Protein AF-0000000086674142 (afdb_homodimer)

Structure (mmCIF, N/CA/C/O backbone):
data_AF-0000000086674142-model_v1
#
loop_
_entity.id
_entity.type
_entity.pdbx_description
1 polymer 'Tat pathway signal sequence domain protein'
#
loop_
_atom_site.group_PDB
_atom_site.id
_atom_site.type_symbol
_atom_site.label_atom_id
_atom_site.label_alt_id
_atom_site.label_comp_id
_atom_site.label_asym_id
_atom_site.label_entity_id
_atom_site.label_seq_id
_atom_site.pdbx_PDB_ins_code
_atom_site.Cartn_x
_atom_site.Cartn_y
_atom_site.Cartn_z
_atom_site.occupancy
_atom_site.B_iso_or_equiv
_atom_site.auth_seq_id
_atom_site.auth_comp_id
_atom_site.auth_asym_id
_atom_site.auth_atom_id
_atom_site.pdbx_PDB_model_num
ATOM 1 N N . MET A 1 1 ? -37.719 -30.734 -95.562 1 28.27 1 MET A N 1
ATOM 2 C CA . MET A 1 1 ? -37.625 -31.75 -94.5 1 28.27 1 MET A CA 1
ATOM 3 C C . MET A 1 1 ? -36.469 -31.422 -93.562 1 28.27 1 MET A C 1
ATOM 5 O O . MET A 1 1 ? -35.312 -31.703 -93.875 1 28.27 1 MET A O 1
ATOM 9 N N . HIS A 1 2 ? -36.469 -30.188 -92.938 1 32.62 2 HIS A N 1
ATOM 10 C CA . HIS A 1 2 ? -35.469 -29.469 -92.125 1 32.62 2 HIS A CA 1
ATOM 11 C C . HIS A 1 2 ? -35.188 -30.188 -90.812 1 32.62 2 HIS A C 1
ATOM 13 O O . HIS A 1 2 ? -36.125 -30.469 -90.062 1 32.62 2 HIS A O 1
ATOM 19 N N . ILE A 1 3 ? -34.188 -31 -90.75 1 27.5 3 ILE A N 1
ATOM 20 C CA . ILE A 1 3 ? -33.688 -31.891 -89.75 1 27.5 3 ILE A CA 1
ATOM 21 C C . ILE A 1 3 ? -33.281 -31.078 -88.5 1 27.5 3 ILE A C 1
ATOM 23 O O . ILE A 1 3 ? -32.375 -30.203 -88.562 1 27.5 3 ILE A O 1
ATOM 27 N N . ALA A 1 4 ? -34.188 -30.797 -87.5 1 34.62 4 ALA A N 1
ATOM 28 C CA . ALA A 1 4 ? -34.094 -30.078 -86.25 1 34.62 4 ALA A CA 1
ATOM 29 C C . ALA A 1 4 ? -33.062 -30.75 -85.312 1 34.62 4 ALA A C 1
ATOM 31 O O . ALA A 1 4 ? -33.188 -31.938 -85 1 34.62 4 ALA A O 1
ATOM 32 N N . ILE A 1 5 ? -31.734 -30.375 -85.438 1 31.53 5 ILE A N 1
ATOM 33 C CA . ILE A 1 5 ? -30.641 -30.984 -84.688 1 31.53 5 ILE A CA 1
ATOM 34 C C . ILE A 1 5 ? -30.859 -30.766 -83.188 1 31.53 5 ILE A C 1
ATOM 36 O O . ILE A 1 5 ? -31.031 -29.625 -82.75 1 31.53 5 ILE A O 1
ATOM 40 N N . PRO A 1 6 ? -31.328 -31.719 -82.375 1 32 6 PRO A N 1
ATOM 41 C CA . PRO A 1 6 ? -31.625 -31.609 -80.938 1 32 6 PRO A CA 1
ATOM 42 C C . PRO A 1 6 ? -30.375 -31.344 -80.125 1 32 6 PRO A C 1
ATOM 44 O O . PRO A 1 6 ? -29.312 -31.891 -80.375 1 32 6 PRO A O 1
ATOM 47 N N . SER A 1 7 ? -30.125 -30.062 -79.75 1 30.48 7 SER A N 1
ATOM 48 C CA . SER A 1 7 ? -29 -29.625 -78.938 1 30.48 7 SER A CA 1
ATOM 49 C C . SER A 1 7 ? -28.953 -30.359 -77.625 1 30.48 7 SER A C 1
ATOM 51 O O . SER A 1 7 ? -29.953 -30.422 -76.938 1 30.48 7 SER A O 1
ATOM 53 N N . ARG A 1 8 ? -28.047 -31.391 -77.5 1 31.56 8 ARG A N 1
ATOM 54 C CA . ARG A 1 8 ? -27.734 -32.219 -76.375 1 31.56 8 ARG A CA 1
ATOM 55 C C . ARG A 1 8 ? -27.281 -31.375 -75.188 1 31.56 8 ARG A C 1
ATOM 57 O O . ARG A 1 8 ? -26.344 -30.578 -75.312 1 31.56 8 ARG A O 1
ATOM 64 N N . ARG A 1 9 ? -28.234 -31.016 -74.188 1 29.86 9 ARG A N 1
ATOM 65 C CA . ARG A 1 9 ? -28 -30.328 -72.938 1 29.86 9 ARG A CA 1
ATOM 66 C C . ARG A 1 9 ? -27.016 -31.078 -72.062 1 29.86 9 ARG A C 1
ATOM 68 O O . ARG A 1 9 ? -27.203 -32.25 -71.75 1 29.86 9 ARG A O 1
ATOM 75 N N . LEU A 1 10 ? -25.703 -30.812 -72.188 1 27.06 10 LEU A N 1
ATOM 76 C CA . LEU A 1 10 ? -24.641 -31.344 -71.312 1 27.06 10 LEU A CA 1
ATOM 77 C C . LEU A 1 10 ? -24.953 -31.094 -69.875 1 27.06 10 LEU A C 1
ATOM 79 O O . LEU A 1 10 ? -25.188 -29.953 -69.438 1 27.06 10 LEU A O 1
ATOM 83 N N . GLY A 1 11 ? -25.672 -32.031 -69.125 1 27.2 11 GLY A N 1
ATOM 84 C CA . GLY A 1 11 ? -25.984 -32.031 -67.75 1 27.2 11 GLY A CA 1
ATOM 85 C C . GLY A 1 11 ? -24.75 -31.969 -66.875 1 27.2 11 GLY A C 1
ATOM 86 O O . GLY A 1 11 ? -23.922 -32.875 -66.875 1 27.2 11 GLY A O 1
ATOM 87 N N . GLY A 1 12 ? -24.047 -30.766 -66.75 1 26.64 12 GLY A N 1
ATOM 88 C CA . GLY A 1 12 ? -22.891 -30.594 -65.875 1 26.64 12 GLY A CA 1
ATOM 89 C C . GLY A 1 12 ? -23.203 -30.969 -64.438 1 26.64 12 GLY A C 1
ATOM 90 O O . GLY A 1 12 ? -24.219 -30.562 -63.875 1 26.64 12 GLY A O 1
ATOM 91 N N . THR A 1 13 ? -22.906 -32.219 -64.062 1 24.62 13 THR A N 1
ATOM 92 C CA . THR A 1 13 ? -23.016 -32.688 -62.656 1 24.62 13 THR A CA 1
ATOM 93 C C . THR A 1 13 ? -22.203 -31.766 -61.719 1 24.62 13 THR A C 1
ATOM 95 O O . THR A 1 13 ? -21 -31.578 -61.938 1 24.62 13 THR A O 1
ATOM 98 N N . ALA A 1 14 ? -22.859 -30.703 -61.062 1 31.84 14 ALA A N 1
ATOM 99 C CA . ALA A 1 14 ? -22.297 -29.922 -59.938 1 31.84 14 ALA A CA 1
ATOM 100 C C . ALA A 1 14 ? -21.688 -30.828 -58.875 1 31.84 14 ALA A C 1
ATOM 102 O O . ALA A 1 14 ? -22.375 -31.688 -58.344 1 31.84 14 ALA A O 1
ATOM 103 N N . VAL A 1 15 ? -20.391 -31.172 -59.094 1 29.25 15 VAL A N 1
ATOM 104 C CA . VAL A 1 15 ? -19.656 -31.812 -58 1 29.25 15 VAL A CA 1
ATOM 105 C C . VAL A 1 15 ? -19.875 -31.031 -56.719 1 29.25 15 VAL A C 1
ATOM 107 O O . VAL A 1 15 ? -19.594 -29.844 -56.656 1 29.25 15 VAL A O 1
ATOM 110 N N . ALA A 1 16 ? -20.859 -31.453 -55.844 1 30.77 16 ALA A N 1
ATOM 111 C CA . ALA A 1 16 ? -21.031 -30.969 -54.469 1 30.77 16 ALA A CA 1
ATOM 112 C C . ALA A 1 16 ? -19.703 -31.016 -53.719 1 30.77 16 ALA A C 1
ATOM 114 O O . ALA A 1 16 ? -19.094 -32.062 -53.562 1 30.77 16 ALA A O 1
ATOM 115 N N . ALA A 1 17 ? -18.891 -29.938 -53.812 1 32.12 17 ALA A N 1
ATOM 116 C CA . ALA A 1 17 ? -17.797 -29.688 -52.875 1 32.12 17 ALA A CA 1
ATOM 117 C C . ALA A 1 17 ? -18.25 -29.938 -51.438 1 32.12 17 ALA A C 1
ATOM 119 O O . ALA A 1 17 ? -19.078 -29.203 -50.906 1 32.12 17 ALA A O 1
ATOM 120 N N . GLY A 1 18 ? -18.453 -31.25 -51.188 1 26 18 GLY A N 1
ATOM 121 C CA . GLY A 1 18 ? -18.594 -31.531 -49.75 1 26 18 GLY A CA 1
ATOM 122 C C . GLY A 1 18 ? -17.562 -30.812 -48.906 1 26 18 GLY A C 1
ATOM 123 O O . GLY A 1 18 ? -16.359 -31.016 -49.094 1 26 18 GLY A O 1
ATOM 124 N N . ALA A 1 19 ? -17.875 -29.531 -48.562 1 32.5 19 ALA A N 1
ATOM 125 C CA . ALA A 1 19 ? -17.078 -28.859 -47.531 1 32.5 19 ALA A CA 1
ATOM 126 C C . ALA A 1 19 ? -16.812 -29.781 -46.344 1 32.5 19 ALA A C 1
ATOM 128 O O . ALA A 1 19 ? -17.734 -30.25 -45.688 1 32.5 19 ALA A O 1
ATOM 129 N N . LEU A 1 20 ? -15.75 -30.5 -46.438 1 26.5 20 LEU A N 1
ATOM 130 C CA . LEU A 1 20 ? -15.203 -31.031 -45.188 1 26.5 20 LEU A CA 1
ATOM 131 C C . LEU A 1 20 ? -15.172 -29.953 -44.094 1 26.5 20 LEU A C 1
ATOM 133 O O . LEU A 1 20 ? -14.438 -28.969 -44.219 1 26.5 20 LEU A O 1
ATOM 137 N N . ALA A 1 21 ? -16.266 -29.734 -43.406 1 32.66 21 ALA A N 1
ATOM 138 C CA . ALA A 1 21 ? -16.188 -29.047 -42.125 1 32.66 21 ALA A CA 1
ATOM 139 C C . ALA A 1 21 ? -15.031 -29.578 -41.281 1 32.66 21 ALA A C 1
ATOM 141 O O . ALA A 1 21 ? -15.078 -30.703 -40.781 1 32.66 21 ALA A O 1
ATOM 142 N N . ALA A 1 22 ? -13.82 -29.094 -41.656 1 32.97 22 ALA A N 1
ATOM 143 C CA . ALA A 1 22 ? -12.82 -29.266 -40.625 1 32.97 22 ALA A CA 1
ATOM 144 C C . ALA A 1 22 ? -13.414 -28.984 -39.219 1 32.97 22 ALA A C 1
ATOM 146 O O . ALA A 1 22 ? -13.828 -27.859 -38.938 1 32.97 22 ALA A O 1
ATOM 147 N N . THR A 1 23 ? -14.023 -29.984 -38.719 1 31.58 23 THR A N 1
ATOM 148 C CA . THR A 1 23 ? -14.242 -29.828 -37.281 1 31.58 23 THR A CA 1
ATOM 149 C C . THR A 1 23 ? -12.969 -29.344 -36.594 1 31.58 23 THR A C 1
ATOM 151 O O . THR A 1 23 ? -11.961 -30.047 -36.562 1 31.58 23 THR A O 1
ATOM 154 N N . LEU A 1 24 ? -12.688 -28.062 -36.594 1 31.5 24 LEU A N 1
ATOM 155 C CA . LEU A 1 24 ? -11.773 -27.531 -35.594 1 31.5 24 LEU A CA 1
ATOM 156 C C . LEU A 1 24 ? -11.977 -28.234 -34.25 1 31.5 24 LEU A C 1
ATOM 158 O O . LEU A 1 24 ? -13.008 -28.047 -33.594 1 31.5 24 LEU A O 1
ATOM 162 N N . VAL A 1 25 ? -11.492 -29.438 -34.188 1 31.81 25 VAL A N 1
ATOM 163 C CA . VAL A 1 25 ? -11.336 -30.031 -32.844 1 31.81 25 VAL A CA 1
ATOM 164 C C . VAL A 1 25 ? -10.648 -29.031 -31.922 1 31.81 25 VAL A C 1
ATOM 166 O O . VAL A 1 25 ? -9.438 -28.812 -32 1 31.81 25 VAL A O 1
ATOM 169 N N . GLY A 1 26 ? -11.367 -27.984 -31.516 1 33.28 26 GLY A N 1
ATOM 170 C CA . GLY A 1 26 ? -10.898 -27.188 -30.391 1 33.28 26 GLY A CA 1
ATOM 171 C C . GLY A 1 26 ? -10.406 -28.031 -29.234 1 33.28 26 GLY A C 1
ATOM 172 O O . GLY A 1 26 ? -11.141 -28.875 -28.703 1 33.28 26 GLY A O 1
ATOM 173 N N . VAL A 1 27 ? -9.156 -28.359 -29.188 1 33.91 27 VAL A N 1
ATOM 174 C CA . VAL A 1 27 ? -8.586 -28.812 -27.938 1 33.91 27 VAL A CA 1
ATOM 175 C C . VAL A 1 27 ? -9.234 -28.062 -26.766 1 33.91 27 VAL A C 1
ATOM 177 O O . VAL A 1 27 ? -9.039 -26.859 -26.625 1 33.91 27 VAL A O 1
ATOM 180 N N . LEU A 1 28 ? -10.344 -28.531 -26.359 1 33.34 28 LEU A N 1
ATOM 181 C CA . LEU A 1 28 ? -10.828 -27.984 -25.094 1 33.34 28 LEU A CA 1
ATOM 182 C C . LEU A 1 28 ? -9.75 -28.062 -24.016 1 33.34 28 LEU A C 1
ATOM 184 O O . LEU A 1 28 ? -9.438 -29.156 -23.531 1 33.34 28 LEU A O 1
ATOM 188 N N . LEU A 1 29 ? -8.766 -27.203 -23.938 1 39.38 29 LEU A N 1
ATOM 189 C CA . LEU A 1 29 ? -8 -26.984 -22.719 1 39.38 29 LEU A CA 1
ATOM 190 C C . LEU A 1 29 ? -8.867 -27.234 -21.484 1 39.38 29 LEU A C 1
ATOM 192 O O . LEU A 1 29 ? -10.078 -27 -21.516 1 39.38 29 LEU A O 1
ATOM 196 N N . PRO A 1 30 ? -8.531 -28.156 -20.625 1 40.19 30 PRO A N 1
ATOM 197 C CA . PRO A 1 30 ? -9.344 -28.203 -19.406 1 40.19 30 PRO A CA 1
ATOM 198 C C . PRO A 1 30 ? -9.938 -26.844 -19.031 1 40.19 30 PRO A C 1
ATOM 200 O O . PRO A 1 30 ? -9.328 -25.812 -19.297 1 40.19 30 PRO A O 1
ATOM 203 N N . ALA A 1 31 ? -11.234 -26.781 -18.891 1 39.5 31 ALA A N 1
ATOM 204 C CA . ALA A 1 31 ? -11.945 -25.594 -18.469 1 39.5 31 ALA A CA 1
ATOM 205 C C . ALA A 1 31 ? -11.203 -24.875 -17.344 1 39.5 31 ALA A C 1
ATOM 207 O O . ALA A 1 31 ? -10.75 -25.516 -16.391 1 39.5 31 ALA A O 1
ATOM 208 N N . PRO A 1 32 ? -10.562 -23.766 -17.531 1 45.44 32 PRO A N 1
ATOM 209 C CA . PRO A 1 32 ? -9.984 -23.031 -16.406 1 45.44 32 PRO A CA 1
ATOM 210 C C . PRO A 1 32 ? -10.766 -23.203 -15.117 1 45.44 32 PRO A C 1
ATOM 212 O O . PRO A 1 32 ? -11.992 -23.391 -15.148 1 45.44 32 PRO A O 1
ATOM 215 N N . ALA A 1 33 ? -10.18 -23.875 -14.125 1 50.34 33 ALA A N 1
ATOM 216 C CA . ALA A 1 33 ? -10.844 -23.984 -12.828 1 50.34 33 ALA A CA 1
ATOM 217 C C . ALA A 1 33 ? -11.859 -22.859 -12.633 1 50.34 33 ALA A C 1
ATOM 219 O O . ALA A 1 33 ? -11.547 -21.688 -12.898 1 50.34 33 ALA A O 1
ATOM 220 N N . GLN A 1 34 ? -13.125 -23.188 -12.672 1 58.09 34 GLN A N 1
ATOM 221 C CA . GLN A 1 34 ? -14.242 -22.266 -12.477 1 58.09 34 GLN A CA 1
ATOM 222 C C . GLN A 1 34 ? -14 -21.359 -11.258 1 58.09 34 GLN A C 1
ATOM 224 O O . GLN A 1 34 ? -13.625 -21.859 -10.188 1 58.09 34 GLN A O 1
ATOM 229 N N . ALA A 1 35 ? -13.883 -20.078 -11.445 1 73.12 35 ALA A N 1
ATOM 230 C CA . ALA A 1 35 ? -13.852 -19.078 -10.383 1 73.12 35 ALA A CA 1
ATOM 231 C C . ALA A 1 35 ? -14.82 -19.453 -9.258 1 73.12 35 ALA A C 1
ATOM 233 O O . ALA A 1 35 ? -15.922 -19.938 -9.516 1 73.12 35 ALA A O 1
ATOM 234 N N . ALA A 1 36 ? -14.305 -19.688 -8.086 1 81.12 36 ALA A N 1
ATOM 235 C CA . ALA A 1 36 ? -15.109 -20.062 -6.93 1 81.12 36 ALA A CA 1
ATOM 236 C C . ALA A 1 36 ? -15.242 -18.906 -5.957 1 81.12 36 ALA A C 1
ATOM 238 O O . ALA A 1 36 ? -14.422 -17.984 -5.953 1 81.12 36 ALA A O 1
ATOM 239 N N . ASP A 1 37 ? -16.422 -18.812 -5.258 1 88.44 37 ASP A N 1
ATOM 240 C CA . ASP A 1 37 ? -16.547 -18.016 -4.043 1 88.44 37 ASP A CA 1
ATOM 241 C C . ASP A 1 37 ? -15.938 -18.734 -2.844 1 88.44 37 ASP A C 1
ATOM 243 O O . ASP A 1 37 ? -16.484 -19.719 -2.357 1 88.44 37 ASP A O 1
ATOM 247 N N . LEU A 1 38 ? -14.852 -18.25 -2.439 1 90.81 38 LEU A N 1
ATOM 248 C CA . LEU A 1 38 ? -14.102 -18.891 -1.369 1 90.81 38 LEU A CA 1
ATOM 249 C C . LEU A 1 38 ? -14.805 -18.719 -0.029 1 90.81 38 LEU A C 1
ATOM 251 O O . LEU A 1 38 ? -15.508 -17.734 0.182 1 90.81 38 LEU A O 1
ATOM 255 N N . VAL A 1 39 ? -14.672 -19.719 0.813 1 90.19 39 VAL A N 1
ATOM 256 C CA . VAL A 1 39 ? -15.219 -19.656 2.162 1 90.19 39 VAL A CA 1
ATOM 257 C C . VAL A 1 39 ? -14.133 -19.219 3.145 1 90.19 39 VAL A C 1
ATOM 259 O O . VAL A 1 39 ? -13.125 -19.906 3.309 1 90.19 39 VAL A O 1
ATOM 262 N N . GLY A 1 40 ? -14.242 -18.062 3.695 1 93.88 40 GLY A N 1
ATOM 263 C CA . GLY A 1 40 ? -13.312 -17.484 4.648 1 93.88 40 GLY A CA 1
ATOM 264 C C . GLY A 1 40 ? -13.852 -16.234 5.32 1 93.88 40 GLY A C 1
ATOM 265 O O . GLY A 1 40 ? -15.031 -15.898 5.156 1 93.88 40 GLY A O 1
ATOM 266 N N . THR A 1 41 ? -13.047 -15.703 6.211 1 95.56 41 THR A N 1
ATOM 267 C CA . THR A 1 41 ? -13.453 -14.492 6.922 1 95.56 41 THR A CA 1
ATOM 268 C C . THR A 1 41 ? -12.469 -13.359 6.668 1 95.56 41 THR A C 1
ATOM 270 O O . THR A 1 41 ? -11.289 -13.602 6.41 1 95.56 41 THR A O 1
ATOM 273 N N . ILE A 1 42 ? -12.953 -12.141 6.676 1 97.19 42 ILE A N 1
ATOM 274 C CA . ILE A 1 42 ? -12.172 -10.922 6.547 1 97.19 42 ILE A CA 1
ATOM 275 C C . ILE A 1 42 ? -12.422 -10.016 7.754 1 97.19 42 ILE A C 1
ATOM 277 O O . ILE A 1 42 ? -13.57 -9.648 8.031 1 97.19 42 ILE A O 1
ATOM 281 N N . ALA A 1 43 ? -11.422 -9.773 8.508 1 97.62 43 ALA A N 1
ATOM 282 C CA . ALA A 1 43 ? -11.492 -8.766 9.562 1 97.62 43 ALA A CA 1
ATOM 283 C C . ALA A 1 43 ? -10.906 -7.438 9.078 1 97.62 43 ALA A C 1
ATOM 285 O O . ALA A 1 43 ? -9.914 -7.418 8.344 1 97.62 43 ALA A O 1
ATOM 286 N N . THR A 1 44 ? -11.508 -6.34 9.516 1 97.19 44 THR A N 1
ATOM 287 C CA . THR A 1 44 ? -11.062 -5.031 9.047 1 97.19 44 THR A CA 1
ATOM 288 C C . THR A 1 44 ? -10.406 -4.242 10.18 1 97.19 44 THR A C 1
ATOM 290 O O . THR A 1 44 ? -10.781 -4.391 11.344 1 97.19 44 THR A O 1
ATOM 293 N N . SER A 1 45 ? -9.422 -3.463 9.891 1 95.25 45 SER A N 1
ATOM 294 C CA . SER A 1 45 ? -8.859 -2.396 10.711 1 95.25 45 SER A CA 1
ATOM 295 C C . SER A 1 45 ? -8.852 -1.068 9.961 1 95.25 45 SER A C 1
ATOM 297 O O . SER A 1 45 ? -8.219 -0.948 8.914 1 95.25 45 SER A O 1
ATOM 299 N N . PRO A 1 46 ? -9.469 -0.129 10.531 1 92.38 46 PRO A N 1
ATOM 300 C CA . PRO A 1 46 ? -10.25 -0.099 11.773 1 92.38 46 PRO A CA 1
ATOM 301 C C . PRO A 1 46 ? -11.391 -1.114 11.773 1 92.38 46 PRO A C 1
ATOM 303 O O . PRO A 1 46 ? -11.93 -1.445 10.711 1 92.38 46 PRO A O 1
ATOM 306 N N . THR A 1 47 ? -11.922 -1.525 12.93 1 93 47 THR A N 1
ATOM 307 C CA . THR A 1 47 ? -12.914 -2.59 13.086 1 93 47 THR A CA 1
ATOM 308 C C . THR A 1 47 ? -14.289 -2.127 12.609 1 93 47 THR A C 1
ATOM 310 O O . THR A 1 47 ? -15.109 -2.941 12.188 1 93 47 THR A O 1
ATOM 313 N N . SER A 1 48 ? -14.578 -0.82 12.648 1 91.56 48 SER A N 1
ATOM 314 C CA . SER A 1 48 ? -15.859 -0.278 12.211 1 91.56 48 SER A CA 1
ATOM 315 C C . SER A 1 48 ? -16.031 -0.406 10.703 1 91.56 48 SER A C 1
ATOM 317 O O . SER A 1 48 ? -17.156 -0.36 10.195 1 91.56 48 SER A O 1
ATOM 319 N N . GLY A 1 49 ? -14.852 -0.515 9.969 1 96.06 49 GLY A N 1
ATOM 320 C CA . GLY A 1 49 ? -14.898 -0.554 8.516 1 96.06 49 GLY A CA 1
ATOM 321 C C . GLY A 1 49 ? -15.32 0.764 7.898 1 96.06 49 GLY A C 1
ATOM 322 O O . GLY A 1 49 ? -15.742 0.804 6.738 1 96.06 49 GLY A O 1
ATOM 323 N N . LYS A 1 50 ? -15.32 1.816 8.68 1 96.12 50 LYS A N 1
ATOM 324 C CA . LYS A 1 50 ? -15.719 3.127 8.172 1 96.12 50 LYS A CA 1
ATOM 325 C C . LYS A 1 50 ? -14.539 3.832 7.5 1 96.12 50 LYS A C 1
ATOM 327 O O . LYS A 1 50 ? -13.422 3.812 8.016 1 96.12 50 LYS A O 1
ATOM 332 N N . LEU A 1 51 ? -14.805 4.34 6.359 1 96.56 51 LEU A N 1
ATOM 333 C CA . LEU A 1 51 ? -13.836 5.113 5.598 1 96.56 51 LEU A CA 1
ATOM 334 C C . LEU A 1 51 ? -14.43 6.445 5.152 1 96.56 51 LEU A C 1
ATOM 336 O O . LEU A 1 51 ? -15.625 6.535 4.879 1 96.56 51 LEU A O 1
ATOM 340 N N . ALA A 1 52 ? -13.578 7.453 5.16 1 96.19 52 ALA A N 1
ATOM 341 C CA . ALA A 1 52 ? -14.016 8.766 4.684 1 96.19 52 ALA A CA 1
ATOM 342 C C . ALA A 1 52 ? -14.305 8.734 3.186 1 96.19 52 ALA A C 1
ATOM 344 O O . ALA A 1 52 ? -13.453 8.32 2.391 1 96.19 52 ALA A O 1
ATOM 345 N N . ALA A 1 53 ? -15.5 9.172 2.834 1 96.38 53 ALA A N 1
ATOM 346 C CA . ALA A 1 53 ? -15.906 9.203 1.433 1 96.38 53 ALA A CA 1
ATOM 347 C C . ALA A 1 53 ? -15.219 10.336 0.68 1 96.38 53 ALA A C 1
ATOM 349 O O . ALA A 1 53 ? -14.852 11.352 1.274 1 96.38 53 ALA A O 1
ATOM 350 N N . LEU A 1 54 ? -15 10.062 -0.618 1 94.56 54 LEU A N 1
ATOM 351 C CA . LEU A 1 54 ? -14.453 11.039 -1.553 1 94.56 54 LEU A CA 1
ATOM 352 C C . LEU A 1 54 ? -13.133 11.609 -1.034 1 94.56 54 LEU A C 1
ATOM 354 O O . LEU A 1 54 ? -12.875 12.812 -1.179 1 94.56 54 LEU A O 1
ATOM 358 N N . THR A 1 55 ? -12.477 10.891 -0.295 1 92.81 55 THR A N 1
ATOM 359 C CA . THR A 1 55 ? -11.18 11.219 0.293 1 92.81 55 THR A CA 1
ATOM 360 C C . THR A 1 55 ? -10.117 10.219 -0.15 1 92.81 55 THR A C 1
ATOM 362 O O . THR A 1 55 ? -10.289 9.008 0.013 1 92.81 55 THR A O 1
ATOM 365 N N . ALA A 1 56 ? -9.086 10.734 -0.729 1 91.94 56 ALA A N 1
ATOM 366 C CA . ALA A 1 56 ? -8.008 9.852 -1.17 1 91.94 56 ALA A CA 1
ATOM 367 C C . ALA A 1 56 ? -7.199 9.336 0.018 1 91.94 56 ALA A C 1
ATOM 369 O O . ALA A 1 56 ? -7.27 9.898 1.114 1 91.94 56 ALA A O 1
ATOM 370 N N . LYS A 1 57 ? -6.496 8.234 -0.203 1 93.31 57 LYS A N 1
ATOM 371 C CA . LYS A 1 57 ? -5.445 7.715 0.664 1 93.31 57 LYS A CA 1
ATOM 372 C C . LYS A 1 57 ? -6.012 7.254 2.004 1 93.31 57 LYS A C 1
ATOM 374 O O . LYS A 1 57 ? -5.352 7.375 3.037 1 93.31 57 LYS A O 1
ATOM 379 N N . GLN A 1 58 ? -7.254 6.91 2.008 1 93.94 58 GLN A N 1
ATOM 380 C CA . GLN A 1 58 ? -7.762 6.18 3.166 1 93.94 58 GLN A CA 1
ATOM 381 C C . GLN A 1 58 ? -7.312 4.723 3.135 1 93.94 58 GLN A C 1
ATOM 383 O O . GLN A 1 58 ? -7.434 4.051 2.105 1 93.94 58 GLN A O 1
ATOM 388 N N . VAL A 1 59 ? -6.812 4.254 4.312 1 96.31 59 VAL A N 1
ATOM 389 C CA . VAL A 1 59 ? -6.277 2.896 4.336 1 96.31 59 VAL A CA 1
ATOM 390 C C . VAL A 1 59 ? -7.16 2.004 5.203 1 96.31 59 VAL A C 1
ATOM 392 O O . VAL A 1 59 ? -7.539 2.387 6.312 1 96.31 59 VAL A O 1
ATOM 395 N N . ILE A 1 60 ? -7.484 0.895 4.707 1 96.94 60 ILE A N 1
ATOM 396 C CA . ILE A 1 60 ? -8.125 -0.165 5.477 1 96.94 60 ILE A CA 1
ATOM 397 C C . ILE A 1 60 ? -7.301 -1.445 5.379 1 96.94 60 ILE A C 1
ATOM 399 O O . ILE A 1 60 ? -6.883 -1.842 4.289 1 96.94 60 ILE A O 1
ATOM 403 N N . THR A 1 61 ? -6.98 -2.027 6.484 1 97.75 61 THR A N 1
ATOM 404 C CA . THR A 1 61 ? -6.223 -3.273 6.547 1 97.75 61 THR A CA 1
ATOM 405 C C . THR A 1 61 ? -7.16 -4.465 6.723 1 97.75 61 THR A C 1
ATOM 407 O O . THR A 1 61 ? -8.031 -4.457 7.598 1 97.75 61 THR A O 1
ATOM 410 N N . LEU A 1 62 ? -7.062 -5.414 5.852 1 98.25 62 LEU A N 1
ATOM 411 C CA . LEU A 1 62 ? -7.875 -6.625 5.867 1 98.25 62 LEU A CA 1
ATOM 412 C C . LEU A 1 62 ? -7.059 -7.824 6.34 1 98.25 62 LEU A C 1
ATOM 414 O O . LEU A 1 62 ? -5.992 -8.109 5.789 1 98.25 62 LEU A O 1
ATOM 418 N N . THR A 1 63 ? -7.465 -8.492 7.348 1 97.88 63 THR A N 1
ATOM 419 C CA . THR A 1 63 ? -6.887 -9.742 7.82 1 97.88 63 THR A CA 1
ATOM 420 C C . THR A 1 63 ? -7.762 -10.93 7.426 1 97.88 63 THR A C 1
ATOM 422 O O . THR A 1 63 ? -8.93 -11 7.816 1 97.88 63 THR A O 1
ATOM 425 N N . VAL A 1 64 ? -7.219 -11.773 6.668 1 97.38 64 VAL A N 1
ATOM 426 C CA . VAL A 1 64 ? -7.969 -12.875 6.078 1 97.38 64 VAL A CA 1
ATOM 427 C C . VAL A 1 64 ? -7.664 -14.172 6.832 1 97.38 64 VAL A C 1
ATOM 429 O O . VAL A 1 64 ? -6.523 -14.406 7.238 1 97.38 64 VAL A O 1
ATOM 432 N N . SER A 1 65 ? -8.695 -14.945 7.082 1 94.5 65 SER A N 1
ATOM 433 C CA . SER A 1 65 ? -8.57 -16.266 7.695 1 94.5 65 SER A CA 1
ATOM 434 C C . SER A 1 65 ? -9.5 -17.266 7.031 1 94.5 65 SER A C 1
ATOM 436 O O . SER A 1 65 ? -10.523 -16.891 6.461 1 94.5 65 SER A O 1
ATOM 438 N N . GLY A 1 66 ? -9.031 -18.578 6.957 1 91.19 66 GLY A N 1
ATOM 439 C CA . GLY A 1 66 ? -9.844 -19.656 6.402 1 91.19 66 GLY A CA 1
ATOM 440 C C . GLY A 1 66 ? -9.016 -20.734 5.73 1 91.19 66 GLY A C 1
ATOM 441 O O . GLY A 1 66 ? -8 -20.438 5.094 1 91.19 66 GLY A O 1
ATOM 442 N N . ALA A 1 67 ? -9.305 -22.016 5.828 1 84.12 67 ALA A N 1
ATOM 443 C CA . ALA A 1 67 ? -8.57 -23.156 5.293 1 84.12 67 ALA A CA 1
ATOM 444 C C . ALA A 1 67 ? -8.594 -23.172 3.768 1 84.12 67 ALA A C 1
ATOM 446 O O . ALA A 1 67 ? -7.617 -23.562 3.127 1 84.12 67 ALA A O 1
ATOM 447 N N . GLY A 1 68 ? -9.617 -22.641 3.135 1 81.25 68 GLY A N 1
ATOM 448 C CA . GLY A 1 68 ? -9.734 -22.688 1.686 1 81.25 68 GLY A CA 1
ATOM 449 C C . GLY A 1 68 ? -9.297 -21.406 1.007 1 81.25 68 GLY A C 1
ATOM 450 O O . GLY A 1 68 ? -9.328 -21.312 -0.222 1 81.25 68 GLY A O 1
ATOM 451 N N . VAL A 1 69 ? -8.719 -20.531 1.791 1 86.81 69 VAL A N 1
ATOM 452 C CA . VAL A 1 69 ? -8.289 -19.266 1.214 1 86.81 69 VAL A CA 1
ATOM 453 C C . VAL A 1 69 ? -6.797 -19.344 0.881 1 86.81 69 VAL A C 1
ATOM 455 O O . VAL A 1 69 ? -5.984 -19.703 1.729 1 86.81 69 VAL A O 1
ATOM 458 N N . PRO A 1 70 ? -6.434 -19.125 -0.358 1 85.44 70 PRO A N 1
ATOM 459 C CA . PRO A 1 70 ? -5.012 -19.109 -0.704 1 85.44 70 PRO A CA 1
ATOM 460 C C . PRO A 1 70 ? -4.23 -18.047 0.067 1 85.44 70 PRO A C 1
ATOM 462 O O . PRO A 1 70 ? -4.797 -17.016 0.454 1 85.44 70 PRO A O 1
ATOM 465 N N . ALA A 1 71 ? -2.977 -18.312 0.369 1 87.56 71 ALA A N 1
ATOM 466 C CA . ALA A 1 71 ? -2.113 -17.297 0.964 1 87.56 71 ALA A CA 1
ATOM 467 C C . ALA A 1 71 ? -2.053 -16.047 0.09 1 87.56 71 ALA A C 1
ATOM 469 O O . ALA A 1 71 ? -1.836 -16.141 -1.121 1 87.56 71 ALA A O 1
ATOM 470 N N . LEU A 1 72 ? -2.225 -14.898 0.671 1 93.44 72 LEU A N 1
ATOM 471 C CA . LEU A 1 72 ? -2.195 -13.641 -0.069 1 93.44 72 LEU A CA 1
ATOM 472 C C . LEU A 1 72 ? -0.791 -13.352 -0.588 1 93.44 72 LEU A C 1
ATOM 474 O O . LEU A 1 72 ? 0.197 -13.594 0.108 1 93.44 72 LEU A O 1
ATOM 478 N N . SER A 1 73 ? -0.67 -12.945 -1.725 1 91.62 73 SER A N 1
ATOM 479 C CA . SER A 1 73 ? 0.554 -12.453 -2.348 1 91.62 73 SER A CA 1
ATOM 480 C C . SER A 1 73 ? 0.249 -11.398 -3.408 1 91.62 73 SER A C 1
ATOM 482 O O . SER A 1 73 ? -0.88 -11.305 -3.896 1 91.62 73 SER A O 1
ATOM 484 N N . GLU A 1 74 ? 1.195 -10.586 -3.668 1 93.44 74 GLU A N 1
ATOM 485 C CA . GLU A 1 74 ? 1.017 -9.594 -4.719 1 93.44 74 GLU A CA 1
ATOM 486 C C . GLU A 1 74 ? 0.699 -10.25 -6.059 1 93.44 74 GLU A C 1
ATOM 488 O O . GLU A 1 74 ? -0.035 -9.688 -6.875 1 93.44 74 GLU A O 1
ATOM 493 N N . ASP A 1 75 ? 1.165 -11.477 -6.242 1 88.75 75 ASP A N 1
ATOM 494 C CA . ASP A 1 75 ? 1 -12.195 -7.5 1 88.75 75 ASP A CA 1
ATOM 495 C C . ASP A 1 75 ? -0.419 -12.742 -7.637 1 88.75 75 ASP A C 1
ATOM 497 O O . ASP A 1 75 ? -0.957 -12.82 -8.742 1 88.75 75 ASP A O 1
ATOM 501 N N . ASN A 1 76 ? -0.989 -13.164 -6.555 1 90.56 76 ASN A N 1
ATOM 502 C CA . ASN A 1 76 ? -2.258 -13.875 -6.688 1 90.56 76 ASN A CA 1
ATOM 503 C C . ASN A 1 76 ? -3.447 -12.938 -6.496 1 90.56 76 ASN A C 1
ATOM 505 O O . ASN A 1 76 ? -4.574 -13.273 -6.863 1 90.56 76 ASN A O 1
ATOM 509 N N . VAL A 1 77 ? -3.238 -11.766 -5.859 1 94.75 77 VAL A N 1
ATOM 510 C CA . VAL A 1 77 ? -4.32 -10.797 -5.699 1 94.75 77 VAL A CA 1
ATOM 511 C C . VAL A 1 77 ? -4.41 -9.914 -6.941 1 94.75 77 VAL A C 1
ATOM 513 O O . VAL A 1 77 ? -3.414 -9.312 -7.355 1 94.75 77 VAL A O 1
ATOM 516 N N . ALA A 1 78 ? -5.559 -9.828 -7.465 1 94.81 78 ALA A N 1
ATOM 517 C CA . ALA A 1 78 ? -5.781 -9 -8.648 1 94.81 78 ALA A CA 1
ATOM 518 C C . ALA A 1 78 ? -6.23 -7.594 -8.258 1 94.81 78 ALA A C 1
ATOM 520 O O . ALA A 1 78 ? -5.703 -6.602 -8.766 1 94.81 78 ALA A O 1
ATOM 521 N N . SER A 1 79 ? -7.199 -7.512 -7.41 1 97.25 79 SER A N 1
ATOM 522 C CA . SER A 1 79 ? -7.777 -6.246 -6.969 1 97.25 79 SER A CA 1
ATOM 523 C C . SER A 1 79 ? -8.656 -6.438 -5.734 1 97.25 79 SER A C 1
ATOM 525 O O . SER A 1 79 ? -8.93 -7.57 -5.332 1 97.25 79 SER A O 1
ATOM 527 N N . VAL A 1 80 ? -9.023 -5.367 -5.141 1 98 80 VAL A N 1
ATOM 528 C CA . VAL A 1 80 ? -9.961 -5.391 -4.027 1 98 80 VAL A CA 1
ATOM 529 C C . VAL A 1 80 ? -11.125 -4.445 -4.312 1 98 80 VAL A C 1
ATOM 531 O O . VAL A 1 80 ? -10.93 -3.346 -4.832 1 98 80 VAL A O 1
ATOM 534 N N . ASP A 1 81 ? -12.305 -4.863 -3.998 1 97.94 81 ASP A N 1
ATOM 535 C CA . ASP A 1 81 ? -13.5 -4.031 -4.066 1 97.94 81 ASP A CA 1
ATOM 536 C C . ASP A 1 81 ? -13.938 -3.588 -2.672 1 97.94 81 ASP A C 1
ATOM 538 O O . ASP A 1 81 ? -14.055 -4.41 -1.76 1 97.94 81 ASP A O 1
ATOM 542 N N . LEU A 1 82 ? -14.156 -2.34 -2.514 1 97.56 82 LEU A N 1
ATOM 543 C CA . LEU A 1 82 ? -14.773 -1.752 -1.33 1 97.56 82 LEU A CA 1
ATOM 544 C C . LEU A 1 82 ? -16.125 -1.132 -1.671 1 97.56 82 LEU A C 1
ATOM 546 O O . LEU A 1 82 ? -16.203 0.044 -2.033 1 97.56 82 LEU A O 1
ATOM 550 N N . GLY A 1 83 ? -17.109 -1.949 -1.483 1 95.81 83 GLY A N 1
ATOM 551 C CA . GLY A 1 83 ? -18.422 -1.499 -1.911 1 95.81 83 GLY A CA 1
ATOM 552 C C . GLY A 1 83 ? -18.469 -1.119 -3.379 1 95.81 83 GLY A C 1
ATOM 553 O O . GLY A 1 83 ? -18.078 -1.905 -4.242 1 95.81 83 GLY A O 1
ATOM 554 N N . ALA A 1 84 ? -18.875 0.097 -3.631 1 92.19 84 ALA A N 1
ATOM 555 C CA . ALA A 1 84 ? -19.031 0.574 -5.004 1 92.19 84 ALA A CA 1
ATOM 556 C C . ALA A 1 84 ? -17.688 0.985 -5.602 1 92.19 84 ALA A C 1
ATOM 558 O O . ALA A 1 84 ? -17.594 1.23 -6.805 1 92.19 84 ALA A O 1
ATOM 559 N N . CYS A 1 85 ? -16.703 1.102 -4.793 1 96.19 85 CYS A N 1
ATOM 560 C CA . CYS A 1 85 ? -15.344 1.314 -5.301 1 96.19 85 CYS A CA 1
ATOM 561 C C . CYS A 1 85 ? -14.695 -0.008 -5.688 1 96.19 85 CYS A C 1
ATOM 563 O O . CYS A 1 85 ? -14.141 -0.702 -4.836 1 96.19 85 CYS A O 1
ATOM 565 N N . THR A 1 86 ? -14.75 -0.315 -6.945 1 96.31 86 THR A N 1
ATOM 566 C CA . THR A 1 86 ? -14.352 -1.636 -7.422 1 96.31 86 THR A CA 1
ATOM 567 C C . THR A 1 86 ? -12.984 -1.577 -8.094 1 96.31 86 THR A C 1
ATOM 569 O O . THR A 1 86 ? -12.508 -0.499 -8.453 1 96.31 86 THR A O 1
ATOM 572 N N . ALA A 1 87 ? -12.367 -2.738 -8.141 1 97.12 87 ALA A N 1
ATOM 573 C CA . ALA A 1 87 ? -11.125 -2.967 -8.867 1 97.12 87 ALA A CA 1
ATOM 574 C C . ALA A 1 87 ? -10.008 -2.062 -8.344 1 97.12 87 ALA A C 1
ATOM 576 O O . ALA A 1 87 ? -9.242 -1.497 -9.125 1 97.12 87 ALA A O 1
ATOM 577 N N . ILE A 1 88 ? -9.992 -1.848 -7.027 1 96.31 88 ILE A N 1
ATOM 578 C CA . ILE A 1 88 ? -8.93 -1.045 -6.426 1 96.31 88 ILE A CA 1
ATOM 579 C C . ILE A 1 88 ? -7.602 -1.787 -6.52 1 96.31 88 ILE A C 1
ATOM 581 O O . ILE A 1 88 ? -7.477 -2.914 -6.035 1 96.31 88 ILE A O 1
ATOM 585 N N . ALA A 1 89 ? -6.645 -1.185 -7.133 1 94.75 89 ALA A N 1
ATOM 586 C CA . ALA A 1 89 ? -5.328 -1.788 -7.328 1 94.75 89 ALA A CA 1
ATOM 587 C C . ALA A 1 89 ? -4.305 -1.183 -6.375 1 94.75 89 ALA A C 1
ATOM 589 O O . ALA A 1 89 ? -3.17 -1.662 -6.285 1 94.75 89 ALA A O 1
ATOM 590 N N . THR A 1 90 ? -4.691 -0.143 -5.688 1 94.75 90 THR A N 1
ATOM 591 C CA . THR A 1 90 ? -3.791 0.497 -4.734 1 94.75 90 THR A CA 1
ATOM 592 C C . THR A 1 90 ? -3.811 -0.235 -3.395 1 94.75 90 THR A C 1
ATOM 594 O O . THR A 1 90 ? -4.449 0.219 -2.443 1 94.75 90 THR A O 1
ATOM 597 N N . TYR A 1 91 ? -3.195 -1.354 -3.342 1 97.19 91 TYR A N 1
ATOM 598 C CA . TYR A 1 91 ? -3.031 -2.176 -2.148 1 97.19 91 TYR A CA 1
ATOM 599 C C . TYR A 1 91 ? -1.593 -2.658 -2.012 1 97.19 91 TYR A C 1
ATOM 601 O O . TYR A 1 91 ? -0.812 -2.582 -2.965 1 97.19 91 TYR A O 1
ATOM 609 N N . VAL A 1 92 ? -1.255 -3.057 -0.845 1 97 92 VAL A N 1
ATOM 610 C CA . VAL A 1 92 ? -0.009 -3.764 -0.568 1 97 92 VAL A CA 1
ATOM 611 C C . VAL A 1 92 ? -0.292 -4.988 0.297 1 97 92 VAL A C 1
ATOM 613 O O . VAL A 1 92 ? -0.991 -4.895 1.31 1 97 92 VAL A O 1
ATOM 616 N N . VAL A 1 93 ? 0.161 -6.125 -0.164 1 96.69 93 VAL A N 1
ATOM 617 C CA . VAL A 1 93 ? 0.078 -7.336 0.644 1 96.69 93 VAL A CA 1
ATOM 618 C C . VAL A 1 93 ? 1.211 -7.355 1.668 1 96.69 93 VAL A C 1
ATOM 620 O O . VAL A 1 93 ? 2.387 -7.375 1.3 1 96.69 93 VAL A O 1
ATOM 623 N N . GLN A 1 94 ? 0.846 -7.34 2.912 1 94.06 94 GLN A N 1
ATOM 624 C CA . GLN A 1 94 ? 1.828 -7.246 3.986 1 94.06 94 GLN A CA 1
ATOM 625 C C . GLN A 1 94 ? 2.314 -8.625 4.414 1 94.06 94 GLN A C 1
ATOM 627 O O . GLN A 1 94 ? 3.471 -8.789 4.809 1 94.06 94 GLN A O 1
ATOM 632 N N . SER A 1 95 ? 1.473 -9.539 4.406 1 92.94 95 SER A N 1
ATOM 633 C CA . SER A 1 95 ? 1.759 -10.93 4.75 1 92.94 95 SER A CA 1
ATOM 634 C C . SER A 1 95 ? 0.809 -11.883 4.031 1 92.94 95 SER A C 1
ATOM 636 O O . SER A 1 95 ? -0.05 -11.445 3.262 1 92.94 95 SER A O 1
ATOM 638 N N . ALA A 1 96 ? 0.922 -13.188 4.312 1 91.69 96 ALA A N 1
ATOM 639 C CA . ALA A 1 96 ? 0.09 -14.203 3.676 1 91.69 96 ALA A CA 1
ATOM 640 C C . ALA A 1 96 ? -1.368 -14.062 4.105 1 91.69 96 ALA A C 1
ATOM 642 O O . ALA A 1 96 ? -2.26 -14.664 3.5 1 91.69 96 ALA A O 1
ATOM 643 N N . THR A 1 97 ? -1.666 -13.203 5.129 1 96.44 97 THR A N 1
ATOM 644 C CA . THR A 1 97 ? -3.039 -13.117 5.617 1 96.44 97 THR A CA 1
ATOM 645 C C . THR A 1 97 ? -3.486 -11.656 5.715 1 96.44 97 THR A C 1
ATOM 647 O O . THR A 1 97 ? -4.625 -11.375 6.098 1 96.44 97 THR A O 1
ATOM 650 N N . VAL A 1 98 ? -2.564 -10.727 5.438 1 97.31 98 VAL A N 1
ATOM 651 C CA . VAL A 1 98 ? -2.9 -9.328 5.68 1 97.31 98 VAL A CA 1
ATOM 652 C C . VAL A 1 98 ? -2.668 -8.516 4.41 1 97.31 98 VAL A C 1
ATOM 654 O O . VAL A 1 98 ? -1.611 -8.617 3.781 1 97.31 98 VAL A O 1
ATOM 657 N N . ILE A 1 99 ? -3.553 -7.723 4.047 1 97.75 99 ILE A N 1
ATOM 658 C CA . ILE A 1 99 ? -3.465 -6.836 2.893 1 97.75 99 ILE A CA 1
ATOM 659 C C . ILE A 1 99 ? -3.99 -5.449 3.268 1 97.75 99 ILE A C 1
ATOM 661 O O . ILE A 1 99 ? -4.996 -5.332 3.971 1 97.75 99 ILE A O 1
ATOM 665 N N . SER A 1 100 ? -3.303 -4.402 2.98 1 98.31 100 SER A N 1
ATOM 666 C CA . SER A 1 100 ? -3.736 -3.023 3.188 1 98.31 100 SER A CA 1
ATOM 667 C C . SER A 1 100 ? -4.156 -2.375 1.873 1 98.31 100 SER A C 1
ATOM 669 O O . SER A 1 100 ? -3.416 -2.416 0.889 1 98.31 100 SER A O 1
ATOM 671 N N . VAL A 1 101 ? -5.328 -1.819 1.892 1 97.62 101 VAL A N 1
ATOM 672 C CA . VAL A 1 101 ? -5.926 -1.237 0.694 1 97.62 101 VAL A CA 1
ATOM 673 C C . VAL A 1 101 ? -6.062 0.274 0.867 1 97.62 101 VAL A C 1
ATOM 675 O O . VAL A 1 101 ? -6.477 0.749 1.927 1 97.62 101 VAL A O 1
ATOM 678 N N . LYS A 1 102 ? -5.641 0.975 -0.04 1 96.69 102 LYS A N 1
ATOM 679 C CA . LYS A 1 102 ? -5.715 2.432 -0.062 1 96.69 102 LYS A CA 1
ATOM 680 C C . LYS A 1 102 ? -6.758 2.914 -1.066 1 96.69 102 LYS A C 1
ATOM 682 O O . LYS A 1 102 ? -6.746 2.502 -2.229 1 96.69 102 LYS A O 1
ATOM 687 N N . THR A 1 103 ? -7.641 3.803 -0.628 1 96.19 103 THR A N 1
ATOM 688 C CA . THR A 1 103 ? -8.766 4.215 -1.463 1 96.19 103 THR A CA 1
ATOM 689 C C . THR A 1 103 ? -8.352 5.328 -2.42 1 96.19 103 THR A C 1
ATOM 691 O O . THR A 1 103 ? -7.469 6.129 -2.102 1 96.19 103 THR A O 1
ATOM 694 N N . PRO A 1 104 ? -8.984 5.336 -3.598 1 93.94 104 PRO A N 1
ATOM 695 C CA . PRO A 1 104 ? -8.945 6.555 -4.41 1 93.94 104 PRO A CA 1
ATOM 696 C C . PRO A 1 104 ? -9.836 7.66 -3.857 1 93.94 104 PRO A C 1
ATOM 698 O O . PRO A 1 104 ? -10.32 7.562 -2.727 1 93.94 104 PRO A O 1
ATOM 701 N N . ASN A 1 105 ? -9.953 8.805 -4.52 1 93.75 105 ASN A N 1
ATOM 702 C CA . ASN A 1 105 ? -10.773 9.906 -4.043 1 93.75 105 ASN A CA 1
ATOM 703 C C . ASN A 1 105 ? -12.172 9.875 -4.664 1 93.75 105 ASN A C 1
ATOM 705 O O . ASN A 1 105 ? -12.883 10.883 -4.645 1 93.75 105 ASN A O 1
ATOM 709 N N . THR A 1 106 ? -12.562 8.68 -5.168 1 94.06 106 THR A N 1
ATOM 710 C CA . THR A 1 106 ? -13.805 8.625 -5.934 1 94.06 106 THR A CA 1
ATOM 711 C C . THR A 1 106 ? -14.852 7.77 -5.211 1 94.06 106 THR A C 1
ATOM 713 O O . THR A 1 106 ? -15.969 7.609 -5.699 1 94.06 106 THR A O 1
ATOM 716 N N . CYS A 1 107 ? -14.508 7.246 -4.031 1 95 107 CYS A N 1
ATOM 717 C CA . CYS A 1 107 ? -15.453 6.395 -3.309 1 95 107 CYS A CA 1
ATOM 718 C C . CYS A 1 107 ? -16.531 7.23 -2.635 1 95 107 CYS A C 1
ATOM 720 O O . CYS A 1 107 ? -16.281 7.875 -1.615 1 95 107 CYS A O 1
ATOM 722 N N . ALA A 1 108 ? -17.703 7.18 -3.084 1 93.94 108 ALA A N 1
ATOM 723 C CA . ALA A 1 108 ? -18.797 8.039 -2.627 1 93.94 108 ALA A CA 1
ATOM 724 C C . ALA A 1 108 ? -19.406 7.512 -1.325 1 93.94 108 ALA A C 1
ATOM 726 O O . ALA A 1 108 ? -19.188 6.355 -0.958 1 93.94 108 ALA A O 1
ATOM 727 N N . VAL A 1 109 ? -20.141 8.406 -0.685 1 93.31 109 VAL A N 1
ATOM 728 C CA . VAL A 1 109 ? -20.875 8.023 0.517 1 93.31 109 VAL A CA 1
ATOM 729 C C . VAL A 1 109 ? -21.812 6.867 0.204 1 93.31 109 VAL A C 1
ATOM 731 O O . VAL A 1 109 ? -22.484 6.867 -0.832 1 93.31 109 VAL A O 1
ATOM 734 N N . ALA A 1 110 ? -21.828 5.875 0.989 1 90.69 110 ALA A N 1
ATOM 735 C CA . ALA A 1 110 ? -22.656 4.691 0.776 1 90.69 110 ALA A CA 1
ATOM 736 C C . ALA A 1 110 ? -22.906 3.951 2.088 1 90.69 110 ALA A C 1
ATOM 738 O O . ALA A 1 110 ? -22.094 4.039 3.02 1 90.69 110 ALA A O 1
ATOM 739 N N . ALA A 1 111 ? -24.016 3.318 2.135 1 90.06 111 ALA A N 1
ATOM 740 C CA . ALA A 1 111 ? -24.312 2.422 3.252 1 90.06 111 ALA A CA 1
ATOM 741 C C . ALA A 1 111 ? -23.344 1.238 3.27 1 90.06 111 ALA A C 1
ATOM 743 O O . ALA A 1 111 ? -22.5 1.105 2.383 1 90.06 111 ALA A O 1
ATOM 744 N N . ALA A 1 112 ? -23.5 0.433 4.316 1 93.19 112 ALA A N 1
ATOM 745 C CA . ALA A 1 112 ? -22.625 -0.732 4.473 1 93.19 112 ALA A CA 1
ATOM 746 C C . ALA A 1 112 ? -22.656 -1.603 3.221 1 93.19 112 ALA A C 1
ATOM 748 O O . ALA A 1 112 ? -23.719 -1.931 2.701 1 93.19 112 ALA A O 1
ATOM 749 N N . ALA A 1 113 ? -21.516 -1.896 2.695 1 95.88 113 ALA A N 1
ATOM 750 C CA . ALA A 1 113 ? -21.344 -2.668 1.468 1 95.88 113 ALA A CA 1
ATOM 751 C C . ALA A 1 113 ? -20.266 -3.738 1.635 1 95.88 113 ALA A C 1
ATOM 753 O O . ALA A 1 113 ? -19.625 -3.818 2.68 1 95.88 113 ALA A O 1
ATOM 754 N N . ASP A 1 114 ? -20.188 -4.586 0.634 1 97.5 114 ASP A N 1
ATOM 755 C CA . ASP A 1 114 ? -19.328 -5.758 0.738 1 97.5 114 ASP A CA 1
ATOM 756 C C . ASP A 1 114 ? -17.875 -5.395 0.432 1 97.5 114 ASP A C 1
ATOM 758 O O . ASP A 1 114 ? -17.609 -4.473 -0.339 1 97.5 114 ASP A O 1
ATOM 762 N N . ILE A 1 115 ? -16.969 -6.074 1.091 1 98.06 115 ILE A N 1
ATOM 763 C CA . ILE A 1 115 ? -15.562 -6.129 0.707 1 98.06 115 ILE A CA 1
ATOM 764 C C . ILE A 1 115 ? -15.297 -7.406 -0.09 1 98.06 115 ILE A C 1
ATOM 766 O O . ILE A 1 115 ? -15.711 -8.492 0.311 1 98.06 115 ILE A O 1
ATOM 770 N N . VAL A 1 116 ? -14.68 -7.309 -1.256 1 98.06 116 VAL A N 1
ATOM 771 C CA . VAL A 1 116 ? -14.359 -8.477 -2.076 1 98.06 116 VAL A CA 1
ATOM 772 C C . VAL A 1 116 ? -12.891 -8.445 -2.473 1 98.06 116 VAL A C 1
ATOM 774 O O . VAL A 1 116 ? -12.414 -7.469 -3.057 1 98.06 116 VAL A O 1
ATOM 777 N N . ILE A 1 117 ? -12.141 -9.445 -2.105 1 97.81 117 ILE A N 1
ATOM 778 C CA . ILE A 1 117 ? -10.797 -9.664 -2.637 1 97.81 117 ILE A CA 1
ATOM 779 C C . ILE A 1 117 ? -10.883 -10.523 -3.898 1 97.81 117 ILE A C 1
ATOM 781 O O . ILE A 1 117 ? -11.367 -11.648 -3.857 1 97.81 117 ILE A O 1
ATOM 785 N N . ASN A 1 118 ? -10.414 -9.945 -5.012 1 97.12 118 ASN A N 1
ATOM 786 C CA . ASN A 1 118 ? -10.406 -10.633 -6.301 1 97.12 118 ASN A CA 1
ATOM 787 C C . ASN A 1 118 ? -9.047 -11.273 -6.582 1 97.12 118 ASN A C 1
ATOM 789 O O . ASN A 1 118 ? -8.016 -10.602 -6.555 1 97.12 118 ASN A O 1
ATOM 793 N N . PHE A 1 119 ? -9.07 -12.508 -6.828 1 93.25 119 PHE A N 1
ATOM 794 C CA . PHE A 1 119 ? -7.84 -13.219 -7.152 1 93.25 119 PHE A CA 1
ATOM 795 C C . PHE A 1 119 ? -7.664 -13.344 -8.656 1 93.25 119 PHE A C 1
ATOM 797 O O . PHE A 1 119 ? -8.633 -13.227 -9.414 1 93.25 119 PHE A O 1
ATOM 804 N N . VAL A 1 120 ? -6.438 -13.57 -9.117 1 89.38 120 VAL A N 1
ATOM 805 C CA . VAL A 1 120 ? -6.074 -13.578 -10.531 1 89.38 120 VAL A CA 1
ATOM 806 C C . VAL A 1 120 ? -6.754 -14.75 -11.227 1 89.38 120 VAL A C 1
ATOM 808 O O . VAL A 1 120 ? -7.094 -14.664 -12.414 1 89.38 120 VAL A O 1
ATOM 811 N N . ASN A 1 121 ? -6.957 -15.898 -10.547 1 83.69 121 ASN A N 1
ATOM 812 C CA . ASN A 1 121 ? -7.574 -17.078 -11.141 1 83.69 121 ASN A CA 1
ATOM 813 C C . ASN A 1 121 ? -9.094 -16.938 -11.211 1 83.69 121 ASN A C 1
ATOM 815 O O . ASN A 1 121 ? -9.781 -17.844 -11.664 1 83.69 121 ASN A O 1
ATOM 819 N N . GLY A 1 122 ? -9.594 -15.773 -10.68 1 89.12 122 GLY A N 1
ATOM 820 C CA . GLY A 1 122 ? -11.023 -15.508 -10.734 1 89.12 122 GLY A CA 1
ATOM 821 C C . GLY A 1 122 ? -11.734 -15.781 -9.422 1 89.12 122 GLY A C 1
ATOM 822 O O . GLY A 1 122 ? -12.891 -15.391 -9.242 1 89.12 122 GLY A O 1
ATOM 823 N N . ASP A 1 123 ? -11.078 -16.438 -8.508 1 90.31 123 ASP A N 1
ATOM 824 C CA . ASP A 1 123 ? -11.664 -16.672 -7.191 1 90.31 123 ASP A CA 1
ATOM 825 C C . ASP A 1 123 ? -11.922 -15.359 -6.461 1 90.31 123 ASP A C 1
ATOM 827 O O . ASP A 1 123 ? -11.281 -14.352 -6.746 1 90.31 123 ASP A O 1
ATOM 831 N N . LYS A 1 124 ? -12.922 -15.445 -5.562 1 95.62 124 LYS A N 1
ATOM 832 C CA . LYS A 1 124 ? -13.273 -14.266 -4.773 1 95.62 124 LYS A CA 1
ATOM 833 C C . LYS A 1 124 ? -13.477 -14.625 -3.305 1 95.62 124 LYS A C 1
ATOM 835 O O . LYS A 1 124 ? -14 -15.695 -2.988 1 95.62 124 LYS A O 1
ATOM 840 N N . LEU A 1 125 ? -13.008 -13.781 -2.484 1 96.88 125 LEU A N 1
ATOM 841 C CA . LEU A 1 125 ? -13.312 -13.828 -1.058 1 96.88 125 LEU A CA 1
ATOM 842 C C . LEU A 1 125 ? -14.125 -12.609 -0.633 1 96.88 125 LEU A C 1
ATOM 844 O O . LEU A 1 125 ? -13.695 -11.469 -0.834 1 96.88 125 LEU A O 1
ATOM 848 N N . LYS A 1 126 ? -15.273 -12.828 -0.069 1 96.38 126 LYS A N 1
ATOM 849 C CA . LYS A 1 126 ? -16.219 -11.742 0.182 1 96.38 126 LYS A CA 1
ATOM 850 C C . LYS A 1 126 ? -16.531 -11.617 1.672 1 96.38 126 LYS A C 1
ATOM 852 O O . LYS A 1 126 ? -16.656 -12.625 2.371 1 96.38 126 LYS A O 1
ATOM 857 N N . LYS A 1 127 ? -16.562 -10.469 2.199 1 96.5 127 LYS A N 1
ATOM 858 C CA . LYS A 1 127 ? -17.156 -10.102 3.479 1 96.5 127 LYS A CA 1
ATOM 859 C C . LYS A 1 127 ? -18.391 -9.219 3.277 1 96.5 127 LYS A C 1
ATOM 861 O O . LYS A 1 127 ? -18.266 -8.078 2.83 1 96.5 127 LYS A O 1
ATOM 866 N N . THR A 1 128 ? -19.516 -9.68 3.668 1 96.12 128 THR A N 1
ATOM 867 C CA . THR A 1 128 ? -20.75 -8.93 3.521 1 96.12 128 THR A CA 1
ATOM 868 C C . THR A 1 128 ? -20.797 -7.777 4.52 1 96.12 128 THR A C 1
ATOM 870 O O . THR A 1 128 ? -20.5 -7.957 5.699 1 96.12 128 THR A O 1
ATOM 873 N N . GLY A 1 129 ? -21.078 -6.57 4.039 1 96.25 129 GLY A N 1
ATOM 874 C CA . GLY A 1 129 ? -21.25 -5.41 4.895 1 96.25 129 GLY A CA 1
ATOM 875 C C . GLY A 1 129 ? -19.984 -5.012 5.625 1 96.25 129 GLY A C 1
ATOM 876 O O . GLY A 1 129 ? -20.016 -4.668 6.809 1 96.25 129 GLY A O 1
ATOM 877 N N . GLY A 1 130 ? -18.844 -5.125 5.016 1 96.12 130 GLY A N 1
ATOM 878 C CA . GLY A 1 130 ? -17.578 -4.973 5.707 1 96.12 130 GLY A CA 1
ATOM 879 C C . GLY A 1 130 ? -17.062 -3.545 5.699 1 96.12 130 GLY A C 1
ATOM 880 O O . GLY A 1 130 ? -16.172 -3.199 6.469 1 96.12 130 GLY A O 1
ATOM 881 N N . VAL A 1 131 ? -17.734 -2.664 4.844 1 97.62 131 VAL A N 1
ATOM 882 C CA . VAL A 1 131 ? -17.203 -1.313 4.719 1 97.62 131 VAL A CA 1
ATOM 883 C C . VAL A 1 131 ? -18.344 -0.314 4.574 1 97.62 131 VAL A C 1
ATOM 885 O O . VAL A 1 131 ? -19.391 -0.631 3.99 1 97.62 131 VAL A O 1
ATOM 888 N N . THR A 1 132 ? -18.203 0.799 5.191 1 97.44 132 THR A N 1
ATOM 889 C CA . THR A 1 132 ? -19.141 1.915 5.086 1 97.44 132 THR A CA 1
ATOM 890 C C . THR A 1 132 ? -18.391 3.211 4.766 1 97.44 132 THR A C 1
ATOM 892 O O . THR A 1 132 ? -17.469 3.592 5.477 1 97.44 132 THR A O 1
ATOM 895 N N . PHE A 1 133 ? -18.734 3.84 3.695 1 97.12 133 PHE A N 1
ATOM 896 C CA . PHE A 1 133 ? -18.188 5.152 3.369 1 97.12 133 PHE A CA 1
ATOM 897 C C . PHE A 1 133 ? -19.047 6.262 3.969 1 97.12 133 PHE A C 1
ATOM 899 O O . PHE A 1 133 ? -20.219 6.395 3.629 1 97.12 133 PHE A O 1
ATOM 906 N N . VAL A 1 134 ? -18.406 7.023 4.859 1 96.62 134 VAL A N 1
ATOM 907 C CA . VAL A 1 134 ? -19.062 8.086 5.609 1 96.62 134 VAL A CA 1
ATOM 908 C C . VAL A 1 134 ? -18.594 9.445 5.102 1 96.62 134 VAL A C 1
ATOM 910 O O . VAL A 1 134 ? -17.453 9.594 4.672 1 96.62 134 VAL A O 1
ATOM 913 N N . GLY A 1 135 ? -19.469 10.414 5.07 1 95.38 135 GLY A N 1
ATOM 914 C CA . GLY A 1 135 ? -19.062 11.758 4.695 1 95.38 135 GLY A CA 1
ATOM 915 C C . GLY A 1 135 ? -17.891 12.273 5.52 1 95.38 135 GLY A C 1
ATOM 916 O O . GLY A 1 135 ? -17.922 12.234 6.75 1 95.38 135 GLY A O 1
ATOM 917 N N . ALA A 1 136 ? -16.859 12.75 4.852 1 96.06 136 ALA A N 1
ATOM 918 C CA . ALA A 1 136 ? -15.656 13.242 5.508 1 96.06 136 ALA A CA 1
ATOM 919 C C . ALA A 1 136 ? -15.883 14.641 6.082 1 96.06 136 ALA A C 1
ATOM 921 O O . ALA A 1 136 ? -16.703 15.398 5.574 1 96.06 136 ALA A O 1
ATOM 922 N N . PRO A 1 137 ? -15.164 14.945 7.164 1 96 137 PRO A N 1
ATOM 923 C CA . PRO A 1 137 ? -15.172 16.344 7.605 1 96 137 PRO A CA 1
ATOM 924 C C . PRO A 1 137 ? -14.828 17.312 6.484 1 96 137 PRO A C 1
ATOM 926 O O . PRO A 1 137 ? -13.977 17.016 5.648 1 96 137 PRO A O 1
ATOM 929 N N . ALA A 1 138 ? -15.531 18.406 6.477 1 95.12 138 ALA A N 1
ATOM 930 C CA . ALA A 1 138 ? -15.336 19.406 5.438 1 95.12 138 ALA A CA 1
ATOM 931 C C . ALA A 1 138 ? -15.305 20.812 6.039 1 95.12 138 ALA A C 1
ATOM 933 O O . ALA A 1 138 ? -16.141 21.156 6.875 1 95.12 138 ALA A O 1
ATOM 934 N N . ILE A 1 139 ? -14.328 21.547 5.648 1 95.25 139 ILE A N 1
ATOM 935 C CA . ILE A 1 139 ? -14.195 22.922 6.145 1 95.25 139 ILE A CA 1
ATOM 936 C C . ILE A 1 139 ? -14.273 23.906 4.98 1 95.25 139 ILE A C 1
ATOM 938 O O . ILE A 1 139 ? -14.211 23.5 3.814 1 95.25 139 ILE A O 1
ATOM 942 N N . LEU A 1 140 ? -14.453 25.156 5.324 1 91.38 140 LEU A N 1
ATOM 943 C CA . LEU A 1 140 ? -14.5 26.188 4.301 1 91.38 140 LEU A CA 1
ATOM 944 C C . LEU A 1 140 ? -13.188 26.266 3.531 1 91.38 140 LEU A C 1
ATOM 946 O O . LEU A 1 140 ? -12.133 25.906 4.059 1 91.38 140 LEU A O 1
ATOM 950 N N . ALA A 1 141 ? -13.289 26.719 2.303 1 79.06 141 ALA A N 1
ATOM 951 C CA . ALA A 1 141 ? -12.094 26.844 1.474 1 79.06 141 ALA A CA 1
ATOM 952 C C . ALA A 1 141 ? -11.289 28.078 1.872 1 79.06 141 ALA A C 1
ATOM 954 O O . ALA A 1 141 ? -11.852 29.125 2.191 1 79.06 141 ALA A O 1
ATOM 955 N N . THR A 1 142 ? -9.992 27.969 1.937 1 72.06 142 THR A N 1
ATOM 956 C CA . THR A 1 142 ? -9.086 29.016 2.398 1 72.06 142 THR A CA 1
ATOM 957 C C . THR A 1 142 ? -9.148 30.234 1.48 1 72.06 142 THR A C 1
ATOM 959 O O . THR A 1 142 ? -8.906 31.359 1.917 1 72.06 142 THR A O 1
ATOM 962 N N . ALA A 1 143 ? -9.422 30 0.201 1 62.5 143 ALA A N 1
ATOM 963 C CA . ALA A 1 143 ? -9.422 31.125 -0.743 1 62.5 143 ALA A CA 1
ATOM 964 C C . ALA A 1 143 ? -10.539 32.125 -0.422 1 62.5 143 ALA A C 1
ATOM 966 O O . ALA A 1 143 ? -10.375 33.312 -0.594 1 62.5 143 ALA A O 1
ATOM 967 N N . ALA A 1 144 ? -11.625 31.703 -0.042 1 59.88 144 ALA A N 1
ATOM 968 C CA . ALA A 1 144 ? -12.789 32.562 0.143 1 59.88 144 ALA A CA 1
ATOM 969 C C . ALA A 1 144 ? -12.859 33.094 1.573 1 59.88 144 ALA A C 1
ATOM 971 O O . ALA A 1 144 ? -13.156 34.281 1.795 1 59.88 144 ALA A O 1
ATOM 972 N N . GLU A 1 145 ? -12.57 32.281 2.428 1 80.62 145 GLU A N 1
ATOM 973 C CA . GLU A 1 145 ? -12.656 32.531 3.863 1 80.62 145 GLU A CA 1
ATOM 974 C C . GLU A 1 145 ? -11.523 31.812 4.609 1 80.62 145 GLU A C 1
ATOM 976 O O . GLU A 1 145 ? -10.711 31.125 3.998 1 80.62 145 GLU A O 1
ATOM 981 N N . ARG A 1 146 ? -11.25 32.281 5.758 1 88.69 146 ARG A N 1
ATOM 982 C CA . ARG A 1 146 ? -10.289 31.594 6.625 1 88.69 146 ARG A CA 1
ATOM 983 C C . ARG A 1 146 ? -10.977 30.516 7.453 1 88.69 146 ARG A C 1
ATOM 985 O O . ARG A 1 146 ? -11.719 30.828 8.391 1 88.69 146 ARG A O 1
ATOM 992 N N . PRO A 1 147 ? -10.789 29.203 7.02 1 93.75 147 PRO A N 1
ATOM 993 C CA . PRO A 1 147 ? -11.531 28.109 7.656 1 93.75 147 PRO A CA 1
ATOM 994 C C . PRO A 1 147 ? -11.031 27.797 9.07 1 93.75 147 PRO A C 1
ATOM 996 O O . PRO A 1 147 ? -11.766 27.219 9.875 1 93.75 147 PRO A O 1
ATOM 999 N N . VAL A 1 148 ? -9.836 28.141 9.328 1 95.25 148 VAL A N 1
ATOM 1000 C CA . VAL A 1 148 ? -9.227 27.938 10.641 1 95.25 148 VAL A CA 1
ATOM 1001 C C . VAL A 1 148 ? -8.617 29.234 11.141 1 95.25 148 VAL A C 1
ATOM 1003 O O . VAL A 1 148 ? -7.766 29.828 10.469 1 95.25 148 VAL A O 1
ATOM 1006 N N . ILE A 1 149 ? -9.023 29.688 12.305 1 93.19 149 ILE A N 1
ATOM 1007 C CA . ILE A 1 149 ? -8.562 30.969 12.844 1 93.19 149 ILE A CA 1
ATOM 1008 C C . ILE A 1 149 ? -8.312 30.828 14.344 1 93.19 149 ILE A C 1
ATOM 1010 O O . ILE A 1 149 ? -8.75 29.859 14.969 1 93.19 149 ILE A O 1
ATOM 1014 N N . ASN A 1 150 ? -7.527 31.734 14.82 1 93.06 150 ASN A N 1
ATOM 1015 C CA . ASN A 1 150 ? -7.508 31.953 16.266 1 93.06 150 ASN A CA 1
ATOM 1016 C C . ASN A 1 150 ? -8.828 32.531 16.766 1 93.06 150 ASN A C 1
ATOM 1018 O O . ASN A 1 150 ? -9.266 33.562 16.281 1 93.06 150 ASN A O 1
ATOM 1022 N N . ASP A 1 151 ? -9.438 31.906 17.703 1 92.62 151 ASP A N 1
ATOM 1023 C CA . ASP A 1 151 ? -10.781 32.25 18.141 1 92.62 151 ASP A CA 1
ATOM 1024 C C . ASP A 1 151 ? -10.828 33.688 18.641 1 92.62 151 ASP A C 1
ATOM 1026 O O . ASP A 1 151 ? -11.867 34.375 18.562 1 92.62 151 ASP A O 1
ATOM 1030 N N . ASN A 1 152 ? -9.727 34.219 19.188 1 87.69 152 ASN A N 1
ATOM 1031 C CA . ASN A 1 152 ? -9.68 35.594 19.688 1 87.69 152 ASN A CA 1
ATOM 1032 C C . ASN A 1 152 ? -9.969 36.625 18.594 1 87.69 152 ASN A C 1
ATOM 1034 O O . ASN A 1 152 ? -10.305 37.75 18.875 1 87.69 152 ASN A O 1
ATOM 1038 N N . SER A 1 153 ? -9.859 36.156 17.375 1 87 153 SER A N 1
ATOM 1039 C CA . SER A 1 153 ? -10.047 37.062 16.266 1 87 153 SER A CA 1
ATOM 1040 C C . SER A 1 153 ? -11.414 36.875 15.609 1 87 153 SER A C 1
ATOM 1042 O O . SER A 1 153 ? -11.711 37.5 14.586 1 87 153 SER A O 1
ATOM 1044 N N . VAL A 1 154 ? -12.305 36.125 16.203 1 89.19 154 VAL A N 1
ATOM 1045 C CA . VAL A 1 154 ? -13.562 35.719 15.586 1 89.19 154 VAL A CA 1
ATOM 1046 C C . VAL A 1 154 ? -14.453 36.969 15.398 1 89.19 154 VAL A C 1
ATOM 1048 O O . VAL A 1 154 ? -15.273 37 14.484 1 89.19 154 VAL A O 1
ATOM 1051 N N . SER A 1 155 ? -14.242 37.969 16.266 1 87.06 155 SER A N 1
ATOM 1052 C CA . SER A 1 155 ? -15.102 39.156 16.25 1 87.06 155 SER A CA 1
ATOM 1053 C C . SER A 1 155 ? -14.711 40.094 15.133 1 87.06 155 SER A C 1
ATOM 1055 O O . SER A 1 155 ? -15.445 41.062 14.836 1 87.06 155 SER A O 1
ATOM 1057 N N . ILE A 1 156 ? -13.547 39.875 14.547 1 83.31 156 ILE A N 1
ATOM 1058 C CA . ILE A 1 156 ? -13.117 40.719 13.438 1 83.31 156 ILE A CA 1
ATOM 1059 C C . ILE A 1 156 ? -14.016 40.469 12.227 1 83.31 156 ILE A C 1
ATOM 1061 O O . ILE A 1 156 ? -14.055 39.344 11.695 1 83.31 156 ILE A O 1
ATOM 1065 N N . ALA A 1 157 ? -14.789 41.5 11.758 1 84.25 157 ALA A N 1
ATOM 1066 C CA . ALA A 1 157 ? -15.805 41.375 10.711 1 84.25 157 ALA A CA 1
ATOM 1067 C C . ALA A 1 157 ? -15.164 41 9.375 1 84.25 157 ALA A C 1
ATOM 1069 O O . ALA A 1 157 ? -15.727 40.219 8.617 1 84.25 157 ALA A O 1
ATOM 1070 N N . ASP A 1 158 ? -14.039 41.688 9.102 1 85.19 158 ASP A N 1
ATOM 1071 C CA . ASP A 1 158 ? -13.312 41.312 7.883 1 85.19 158 ASP A CA 1
ATOM 1072 C C . ASP A 1 158 ? -12.609 39.969 8.023 1 85.19 158 ASP A C 1
ATOM 1074 O O . ASP A 1 158 ? -11.531 39.906 8.625 1 85.19 158 ASP A O 1
ATOM 1078 N N . VAL A 1 159 ? -13.188 38.969 7.445 1 84.69 159 VAL A N 1
ATOM 1079 C CA . VAL A 1 159 ? -12.742 37.594 7.633 1 84.69 159 VAL A CA 1
ATOM 1080 C C . VAL A 1 159 ? -11.305 37.438 7.125 1 84.69 159 VAL A C 1
ATOM 1082 O O . VAL A 1 159 ? -10.57 36.562 7.578 1 84.69 159 VAL A O 1
ATOM 1085 N N . THR A 1 160 ? -10.836 38.312 6.227 1 80.94 160 THR A N 1
ATOM 1086 C CA . THR A 1 160 ? -9.492 38.219 5.664 1 80.94 160 THR A CA 1
ATOM 1087 C C . THR A 1 160 ? -8.453 38.719 6.66 1 80.94 160 THR A C 1
ATOM 1089 O O . THR A 1 160 ? -7.254 38.5 6.48 1 80.94 160 THR A O 1
ATOM 1092 N N . LYS A 1 161 ? -8.961 39.281 7.723 1 77.12 161 LYS A N 1
ATOM 1093 C CA . LYS A 1 161 ? -8.07 39.875 8.727 1 77.12 161 LYS A CA 1
ATOM 1094 C C . LYS A 1 161 ? -8.062 39.031 10 1 77.12 161 LYS A C 1
ATOM 1096 O O . LYS A 1 161 ? -7.359 39.344 10.961 1 77.12 161 LYS A O 1
ATOM 1101 N N . GLN A 1 162 ? -8.82 37.969 9.945 1 86.12 162 GLN A N 1
ATOM 1102 C CA . GLN A 1 162 ? -8.805 37.094 11.109 1 86.12 162 GLN A CA 1
ATOM 1103 C C . GLN A 1 162 ? -7.477 36.344 11.211 1 86.12 162 GLN A C 1
ATOM 1105 O O . GLN A 1 162 ? -6.867 36 10.195 1 86.12 162 GLN A O 1
ATOM 1110 N N . ALA A 1 163 ? -7.066 36.125 12.438 1 87.31 163 ALA A N 1
ATOM 1111 C CA . ALA A 1 163 ? -5.727 35.594 12.695 1 87.31 163 ALA A CA 1
ATOM 1112 C C . ALA A 1 163 ? -5.672 34.094 12.461 1 87.31 163 ALA A C 1
ATOM 1114 O O . ALA A 1 163 ? -6.547 33.375 12.914 1 87.31 163 ALA A O 1
ATOM 1115 N N . ARG A 1 164 ? -4.605 33.656 11.789 1 90.81 164 ARG A N 1
ATOM 1116 C CA . ARG A 1 164 ? -4.367 32.219 11.531 1 90.81 164 ARG A CA 1
ATOM 1117 C C . ARG A 1 164 ? -3.045 31.781 12.141 1 90.81 164 ARG A C 1
ATOM 1119 O O . ARG A 1 164 ? -2.498 30.75 11.758 1 90.81 164 ARG A O 1
ATOM 1126 N N . ARG A 1 165 ? -2.537 32.594 13.008 1 89.19 165 ARG A N 1
ATOM 1127 C CA . ARG A 1 165 ? -1.283 32.25 13.68 1 89.19 165 ARG A CA 1
ATOM 1128 C C . ARG A 1 165 ? -1.541 31.703 15.078 1 89.19 165 ARG A C 1
ATOM 1130 O O . ARG A 1 165 ? -2.43 32.188 15.789 1 89.19 165 ARG A O 1
ATOM 1137 N N . PHE A 1 166 ? -0.763 30.672 15.414 1 91.44 166 PHE A N 1
ATOM 1138 C CA . PHE A 1 166 ? -0.842 30.031 16.719 1 91.44 166 PHE A CA 1
ATOM 1139 C C . PHE A 1 166 ? 0.539 29.938 17.359 1 91.44 166 PHE A C 1
ATOM 1141 O O . PHE A 1 166 ? 1.545 29.812 16.656 1 91.44 166 PHE A O 1
ATOM 1148 N N . SER A 1 167 ? 0.502 29.984 18.672 1 87.69 167 SER A N 1
ATOM 1149 C CA . SER A 1 167 ? 1.753 30 19.422 1 87.69 167 SER A CA 1
ATOM 1150 C C . SER A 1 167 ? 2.311 28.594 19.594 1 87.69 167 SER A C 1
ATOM 1152 O O . SER A 1 167 ? 1.552 27.641 19.766 1 87.69 167 SER A O 1
ATOM 1154 N N . THR A 1 168 ? 3.672 28.438 19.703 1 89.5 168 THR A N 1
ATOM 1155 C CA . THR A 1 168 ? 4.348 27.188 20.016 1 89.5 168 THR A CA 1
ATOM 1156 C C . THR A 1 168 ? 4.109 26.781 21.469 1 89.5 168 THR A C 1
ATOM 1158 O O . THR A 1 168 ? 4.328 25.641 21.844 1 89.5 168 THR A O 1
ATOM 1161 N N . GLY A 1 169 ? 3.742 27.719 22.266 1 86.38 169 GLY A N 1
ATOM 1162 C CA . GLY A 1 169 ? 3.459 27.453 23.656 1 86.38 169 GLY A CA 1
ATOM 1163 C C . GLY A 1 169 ? 2.174 26.672 23.875 1 86.38 169 GLY A C 1
ATOM 1164 O O . GLY A 1 169 ? 1.964 26.078 24.938 1 86.38 169 GLY A O 1
ATOM 1165 N N . GLY A 1 170 ? 1.299 26.703 22.906 1 90 170 GLY A N 1
ATOM 1166 C CA . GLY A 1 170 ? 0.004 26.047 23.031 1 90 170 GLY A CA 1
ATOM 1167 C C . GLY A 1 170 ? -0.981 26.828 23.875 1 90 170 GLY A C 1
ATOM 1168 O O . GLY A 1 170 ? -0.773 28 24.156 1 90 170 GLY A O 1
ATOM 1169 N N . GLY A 1 171 ? -2.188 26.203 24.141 1 90 171 GLY A N 1
ATOM 1170 C CA . GLY A 1 171 ? -3.197 26.766 25.016 1 90 171 GLY A CA 1
ATOM 1171 C C . GLY A 1 171 ? -4.074 27.797 24.328 1 90 171 GLY A C 1
ATOM 1172 O O . GLY A 1 171 ? -4.828 28.516 24.984 1 90 171 GLY A O 1
ATOM 1173 N N . GLN A 1 172 ? -3.951 27.875 23.109 1 90.44 172 GLN A N 1
ATOM 1174 C CA . GLN A 1 172 ? -4.777 28.797 22.344 1 90.44 172 GLN A CA 1
ATOM 1175 C C . GLN A 1 172 ? -6.035 28.109 21.828 1 90.44 172 GLN A C 1
ATOM 1177 O O . GLN A 1 172 ? -6.043 26.906 21.609 1 90.44 172 GLN A O 1
ATOM 1182 N N . VAL A 1 173 ? -7.027 28.922 21.688 1 94.31 173 VAL A N 1
ATOM 1183 C CA . VAL A 1 173 ? -8.297 28.375 21.203 1 94.31 173 VAL A CA 1
ATOM 1184 C C . VAL A 1 173 ? -8.383 28.547 19.688 1 94.31 173 VAL A C 1
ATOM 1186 O O . VAL A 1 173 ? -8.289 29.672 19.172 1 94.31 173 VAL A O 1
ATOM 1189 N N . VAL A 1 174 ? -8.477 27.453 18.938 1 96.56 174 VAL A N 1
ATOM 1190 C CA . VAL A 1 174 ? -8.625 27.406 17.484 1 96.56 174 VAL A CA 1
ATOM 1191 C C . VAL A 1 174 ? -10.102 27.312 17.109 1 96.56 174 VAL A C 1
ATOM 1193 O O . VAL A 1 174 ? -10.867 26.594 17.75 1 96.56 174 VAL A O 1
ATOM 1196 N N . ARG A 1 175 ? -10.562 28.062 16.203 1 95.88 175 ARG A N 1
ATOM 1197 C CA . ARG A 1 175 ? -11.906 27.922 15.641 1 95.88 175 ARG A CA 1
ATOM 1198 C C . ARG A 1 175 ? -11.852 27.406 14.211 1 95.88 175 ARG A C 1
ATOM 1200 O O . ARG A 1 175 ? -11.102 27.938 13.383 1 95.88 175 ARG A O 1
ATOM 1207 N N . ILE A 1 176 ? -12.586 26.406 13.938 1 97.19 176 ILE A N 1
ATOM 1208 C CA . ILE A 1 176 ? -12.703 25.812 12.609 1 97.19 176 ILE A CA 1
ATOM 1209 C C . ILE A 1 176 ? -14.109 26.047 12.062 1 97.19 176 ILE A C 1
ATOM 1211 O O . ILE A 1 176 ? -15.102 25.797 12.75 1 97.19 176 ILE A O 1
ATOM 1215 N N . LYS A 1 177 ? -14.211 26.531 10.914 1 95.62 177 LYS A N 1
ATOM 1216 C CA . LYS A 1 177 ? -15.484 26.797 10.25 1 95.62 177 LYS A CA 1
ATOM 1217 C C . LYS A 1 177 ? -15.812 25.719 9.234 1 95.62 177 LYS A C 1
ATOM 1219 O O . LYS A 1 177 ? -15.016 25.422 8.344 1 95.62 177 LYS A O 1
ATOM 1224 N N . ALA A 1 178 ? -16.938 25.172 9.312 1 96.12 178 ALA A N 1
ATOM 1225 C CA . ALA A 1 178 ? -17.359 24.062 8.469 1 96.12 178 ALA A CA 1
ATOM 1226 C C . ALA A 1 178 ? -17.875 24.562 7.117 1 96.12 178 ALA A C 1
ATOM 1228 O O . ALA A 1 178 ? -18.312 25.703 6.996 1 96.12 178 ALA A O 1
ATOM 1229 N N . LEU A 1 179 ? -17.688 23.719 6.117 1 93.25 179 LEU A N 1
ATOM 1230 C CA . LEU A 1 179 ? -18.406 23.953 4.867 1 93.25 179 LEU A CA 1
ATOM 1231 C C . LEU A 1 179 ? -19.906 23.953 5.098 1 93.25 179 LEU A C 1
ATOM 1233 O O . LEU A 1 179 ? -20.406 23.328 6.039 1 93.25 179 LEU A O 1
ATOM 1237 N N . SER A 1 180 ? -20.672 24.578 4.215 1 89.25 180 SER A N 1
ATOM 1238 C CA . SER A 1 180 ? -22.109 24.734 4.383 1 89.25 180 SER A CA 1
ATOM 1239 C C . SER A 1 180 ? -22.828 23.391 4.336 1 89.25 180 SER A C 1
ATOM 1241 O O . SER A 1 180 ? -23.891 23.219 4.922 1 89.25 180 SER A O 1
ATOM 1243 N N . THR A 1 181 ? -22.25 22.391 3.594 1 89.81 181 THR A N 1
ATOM 1244 C CA . THR A 1 181 ? -22.875 21.078 3.418 1 89.81 181 THR A CA 1
ATOM 1245 C C . THR A 1 181 ? -22.438 20.125 4.52 1 89.81 181 THR A C 1
ATOM 1247 O O . THR A 1 181 ? -22.766 18.938 4.477 1 89.81 181 THR A O 1
ATOM 1250 N N . TYR A 1 182 ? -21.688 20.656 5.473 1 93.94 182 TYR A N 1
ATOM 1251 C CA . TYR A 1 182 ? -21.203 19.844 6.586 1 93.94 182 TYR A CA 1
ATOM 1252 C C . TYR A 1 182 ? -21.484 20.531 7.918 1 93.94 182 TYR A C 1
ATOM 1254 O O . TYR A 1 182 ? -21.516 21.75 7.996 1 93.94 182 TYR A O 1
ATOM 1262 N N . ALA A 1 183 ? -21.688 19.641 8.953 1 95 183 ALA A N 1
ATOM 1263 C CA . ALA A 1 183 ? -21.906 20.172 10.297 1 95 183 ALA A CA 1
ATOM 1264 C C . ALA A 1 183 ? -21.125 19.375 11.344 1 95 183 ALA A C 1
ATOM 1266 O O . ALA A 1 183 ? -21.031 18.156 11.242 1 95 183 ALA A O 1
ATOM 1267 N N . PHE A 1 184 ? -20.656 20.094 12.266 1 97.19 184 PHE A N 1
ATOM 1268 C CA . PHE A 1 184 ? -20.047 19.469 13.43 1 97.19 184 PHE A CA 1
ATOM 1269 C C . PHE A 1 184 ? -21.094 19.047 14.438 1 97.19 184 PHE A C 1
ATOM 1271 O O . PHE A 1 184 ? -22.062 19.766 14.68 1 97.19 184 PHE A O 1
ATOM 1278 N N . ASP A 1 185 ? -20.984 17.891 14.961 1 95.69 185 ASP A N 1
ATOM 1279 C CA . ASP A 1 185 ? -21.922 17.328 15.93 1 95.69 185 ASP A CA 1
ATOM 1280 C C . ASP A 1 185 ? -21.25 17.141 17.297 1 95.69 185 ASP A C 1
ATOM 1282 O O . ASP A 1 185 ? -20.359 16.297 17.438 1 95.69 185 ASP A O 1
ATOM 1286 N N . PRO A 1 186 ? -21.672 17.953 18.266 1 93.94 186 PRO A N 1
ATOM 1287 C CA . PRO A 1 186 ? -21 17.891 19.562 1 93.94 186 PRO A CA 1
ATOM 1288 C C . PRO A 1 186 ? -21.391 16.656 20.375 1 93.94 186 PRO A C 1
ATOM 1290 O O . PRO A 1 186 ? -20.859 16.438 21.469 1 93.94 186 PRO A O 1
ATOM 1293 N N . ARG A 1 187 ? -22.359 15.883 20.031 1 91 187 ARG A N 1
ATOM 1294 C CA . ARG A 1 187 ? -22.781 14.711 20.797 1 91 187 ARG A CA 1
ATOM 1295 C C . ARG A 1 187 ? -21.672 13.664 20.859 1 91 187 ARG A C 1
ATOM 1297 O O . ARG A 1 187 ? -20.984 13.445 19.859 1 91 187 ARG A O 1
ATOM 1304 N N . SER A 1 188 ? -21.609 13.016 21.984 1 88.25 188 SER A N 1
ATOM 1305 C CA . SER A 1 188 ? -20.562 12.023 22.203 1 88.25 188 SER A CA 1
ATOM 1306 C C . SER A 1 188 ? -20.641 10.891 21.188 1 88.25 188 SER A C 1
ATOM 1308 O O . SER A 1 188 ? -19.625 10.305 20.812 1 88.25 188 SER A O 1
ATOM 1310 N N . THR A 1 189 ? -21.766 10.547 20.688 1 88.62 189 THR A N 1
ATOM 1311 C CA . THR A 1 189 ? -21.984 9.461 19.734 1 88.62 189 THR A CA 1
ATOM 1312 C C . THR A 1 189 ? -21.328 9.781 18.391 1 88.62 189 THR A C 1
ATOM 1314 O O . THR A 1 189 ? -21.031 8.875 17.609 1 88.62 189 THR A O 1
ATOM 1317 N N . ALA A 1 190 ? -21.094 11.062 18.094 1 92.25 190 ALA A N 1
ATOM 1318 C CA . ALA A 1 190 ? -20.484 11.469 16.828 1 92.25 190 ALA A CA 1
ATOM 1319 C C . ALA A 1 190 ? -18.969 11.367 16.891 1 92.25 190 ALA A C 1
ATOM 1321 O O . ALA A 1 190 ? -18.297 11.383 15.852 1 92.25 190 ALA A O 1
ATOM 1322 N N . GLY A 1 191 ? -18.438 11.281 18.109 1 93.88 191 GLY A N 1
ATOM 1323 C CA . GLY A 1 191 ? -17 11.125 18.281 1 93.88 191 GLY A CA 1
ATOM 1324 C C . GLY A 1 191 ? -16.203 12.273 17.703 1 93.88 191 GLY A C 1
ATOM 1325 O O . GLY A 1 191 ? -15.148 12.062 17.109 1 93.88 191 GLY A O 1
ATOM 1326 N N . LEU A 1 192 ? -16.688 13.508 17.828 1 96.31 192 LEU A N 1
ATOM 1327 C CA . LEU A 1 192 ? -16.016 14.688 17.297 1 96.31 192 LEU A CA 1
ATOM 1328 C C . LEU A 1 192 ? -14.688 14.922 18 1 96.31 192 LEU A C 1
ATOM 1330 O O . LEU A 1 192 ? -14.617 14.883 19.234 1 96.31 192 LEU A O 1
ATOM 1334 N N . ALA A 1 193 ? -13.656 15 17.281 1 97.44 193 ALA A N 1
ATOM 1335 C CA . ALA A 1 193 ? -12.312 15.297 17.781 1 97.44 193 ALA A CA 1
ATOM 1336 C C . ALA A 1 193 ? -11.516 16.109 16.766 1 97.44 193 ALA A C 1
ATOM 1338 O O . ALA A 1 193 ? -11.852 16.141 15.586 1 97.44 193 ALA A O 1
ATOM 1339 N N . ALA A 1 194 ? -10.531 16.828 17.25 1 97.56 194 ALA A N 1
ATOM 1340 C CA . ALA A 1 194 ? -9.633 17.609 16.406 1 97.56 194 ALA A CA 1
ATOM 1341 C C . ALA A 1 194 ? -8.211 17.609 16.953 1 97.56 194 ALA A C 1
ATOM 1343 O O . ALA A 1 194 ? -8.016 17.516 18.172 1 97.56 194 ALA A O 1
ATOM 1344 N N . SER A 1 195 ? -7.246 17.625 16.109 1 96.56 195 SER A N 1
ATOM 1345 C CA . SER A 1 195 ? -5.84 17.688 16.484 1 96.56 195 SER A CA 1
ATOM 1346 C C . SER A 1 195 ? -5.055 18.594 15.547 1 96.56 195 SER A C 1
ATOM 1348 O O . SER A 1 195 ? -5.527 18.922 14.453 1 96.56 195 SER A O 1
ATOM 1350 N N . MET A 1 196 ? -4.008 19.078 15.969 1 93.88 196 MET A N 1
ATOM 1351 C CA . MET A 1 196 ? -3.021 19.812 15.18 1 93.88 196 MET A CA 1
ATOM 1352 C C . MET A 1 196 ? -1.66 19.141 15.242 1 93.88 196 MET A C 1
ATOM 1354 O O . MET A 1 196 ? -1.118 18.922 16.328 1 93.88 196 MET A O 1
ATOM 1358 N N . GLY A 1 197 ? -1.165 18.797 14.094 1 88.75 197 GLY A N 1
ATOM 1359 C CA . GLY A 1 197 ? 0.112 18.109 14.047 1 88.75 197 GLY A CA 1
ATOM 1360 C C . GLY A 1 197 ? 0.097 16.781 14.773 1 88.75 197 GLY A C 1
ATOM 1361 O O . GLY A 1 197 ? 1.08 16.406 15.422 1 88.75 197 GLY A O 1
ATOM 1362 N N . GLY A 1 198 ? -1.045 16.125 14.859 1 89.25 198 GLY A N 1
ATOM 1363 C CA . GLY A 1 198 ? -1.17 14.844 15.547 1 89.25 198 GLY A CA 1
ATOM 1364 C C . GLY A 1 198 ? -1.339 14.992 17.047 1 89.25 198 GLY A C 1
ATOM 1365 O O . GLY A 1 198 ? -1.572 14 17.75 1 89.25 198 GLY A O 1
ATOM 1366 N N . LYS A 1 199 ? -1.207 16.156 17.531 1 92.06 199 LYS A N 1
ATOM 1367 C CA . LYS A 1 199 ? -1.409 16.422 18.953 1 92.06 199 LYS A CA 1
ATOM 1368 C C . LYS A 1 199 ? -2.875 16.734 19.25 1 92.06 199 LYS A C 1
ATOM 1370 O O . LYS A 1 199 ? -3.441 17.672 18.703 1 92.06 199 LYS A O 1
ATOM 1375 N N . PRO A 1 200 ? -3.463 15.945 20.125 1 96.25 200 PRO A N 1
ATOM 1376 C CA . PRO A 1 200 ? -4.906 16.078 20.328 1 96.25 200 PRO A CA 1
ATOM 1377 C C . PRO A 1 200 ? -5.285 17.422 20.953 1 96.25 200 PRO A C 1
ATOM 1379 O O . PRO A 1 200 ? -4.609 17.891 21.875 1 96.25 200 PRO A O 1
ATOM 1382 N N . GLY A 1 201 ? -6.293 18.047 20.422 1 97.12 201 GLY A N 1
ATOM 1383 C CA . GLY A 1 201 ? -6.906 19.219 21.031 1 97.12 201 GLY A CA 1
ATOM 1384 C C . GLY A 1 201 ? -7.828 18.875 22.188 1 97.12 201 GLY A C 1
ATOM 1385 O O . GLY A 1 201 ? -8.305 17.734 22.281 1 97.12 201 GLY A O 1
ATOM 1386 N N . THR A 1 202 ? -8.023 19.859 23.078 1 97.06 202 THR A N 1
ATOM 1387 C CA . THR A 1 202 ? -8.922 19.672 24.219 1 97.06 202 THR A CA 1
ATOM 1388 C C . THR A 1 202 ? -10.016 20.75 24.219 1 97.06 202 THR A C 1
ATOM 1390 O O . THR A 1 202 ? -9.984 21.672 23.406 1 97.06 202 THR A O 1
ATOM 1393 N N . ASN A 1 203 ? -11.078 20.562 25.109 1 96.62 203 ASN A N 1
ATOM 1394 C CA . ASN A 1 203 ? -12.156 21.531 25.297 1 96.62 203 ASN A CA 1
ATOM 1395 C C . ASN A 1 203 ? -12.891 21.812 23.984 1 96.62 203 ASN A C 1
ATOM 1397 O O . ASN A 1 203 ? -13.047 22.969 23.594 1 96.62 203 ASN A O 1
ATOM 1401 N N . ILE A 1 204 ? -13.266 20.766 23.328 1 97.12 204 ILE A N 1
ATOM 1402 C CA . ILE A 1 204 ? -13.961 20.891 22.047 1 97.12 204 ILE A CA 1
ATOM 1403 C C . ILE A 1 204 ? -15.383 21.391 22.266 1 97.12 204 ILE A C 1
ATOM 1405 O O . ILE A 1 204 ? -16.109 20.844 23.094 1 97.12 204 ILE A O 1
ATOM 1409 N N . LYS A 1 205 ? -15.773 22.453 21.594 1 96.12 205 LYS A N 1
ATOM 1410 C CA . LYS A 1 205 ? -17.109 23.031 21.609 1 96.12 205 LYS A CA 1
ATOM 1411 C C . LYS A 1 205 ? -17.609 23.312 20.188 1 96.12 205 LYS A C 1
ATOM 1413 O O . LYS A 1 205 ? -16.797 23.578 19.297 1 96.12 205 LYS A O 1
ATOM 1418 N N . VAL A 1 206 ? -18.891 23.203 20 1 97.31 206 VAL A N 1
ATOM 1419 C CA . VAL A 1 206 ? -19.5 23.453 18.703 1 97.31 206 VAL A CA 1
ATOM 1420 C C . VAL A 1 206 ? -20.453 24.625 18.812 1 97.31 206 VAL A C 1
ATOM 1422 O O . VAL A 1 206 ? -21.125 24.812 19.844 1 97.31 206 VAL A O 1
ATOM 1425 N N . TYR A 1 207 ? -20.516 25.422 17.781 1 96.06 207 TYR A N 1
ATOM 1426 C CA . TYR A 1 207 ? -21.375 26.609 17.719 1 96.06 207 TYR A CA 1
ATOM 1427 C C . TYR A 1 207 ? -22.281 26.562 16.5 1 96.06 207 TYR A C 1
ATOM 1429 O O . TYR A 1 207 ? -21.891 26.047 15.453 1 96.06 207 TYR A O 1
ATOM 1437 N N . ALA A 1 208 ? -23.453 27.141 16.625 1 93.69 208 ALA A N 1
ATOM 1438 C CA . ALA A 1 208 ? -24.438 27.094 15.547 1 93.69 208 ALA A CA 1
ATOM 1439 C C . ALA A 1 208 ? -23.938 27.859 14.32 1 93.69 208 ALA A C 1
ATOM 1441 O O . ALA A 1 208 ? -24.141 27.422 13.188 1 93.69 208 ALA A O 1
ATOM 1442 N N . ASP A 1 209 ? -23.297 28.984 14.594 1 92.56 209 ASP A N 1
ATOM 1443 C CA . ASP A 1 209 ? -22.844 29.859 13.508 1 92.56 209 ASP A CA 1
ATOM 1444 C C . ASP A 1 209 ? -21.328 29.969 13.492 1 92.56 209 ASP A C 1
ATOM 1446 O O . ASP A 1 209 ? -20.656 29.641 14.477 1 92.56 209 ASP A O 1
ATOM 1450 N N . GLU A 1 210 ? -20.734 30.438 12.422 1 91.12 210 GLU A N 1
ATOM 1451 C CA . GLU A 1 210 ? -19.297 30.562 12.227 1 91.12 210 GLU A CA 1
ATOM 1452 C C . GLU A 1 210 ? -18.672 31.453 13.297 1 91.12 210 GLU A C 1
ATOM 1454 O O . GLU A 1 210 ? -17.516 31.25 13.688 1 91.12 210 GLU A O 1
ATOM 1459 N N . ASP A 1 211 ? -19.484 32.469 13.734 1 90.44 211 ASP A N 1
ATOM 1460 C CA . ASP A 1 211 ? -18.984 33.406 14.719 1 90.44 211 ASP A CA 1
ATOM 1461 C C . ASP A 1 211 ? -19.734 33.281 16.047 1 90.44 211 ASP A C 1
ATOM 1463 O O . ASP A 1 211 ? -19.797 34.25 16.828 1 90.44 211 ASP A O 1
ATOM 1467 N N . GLY A 1 212 ? -20.297 32.156 16.266 1 91.62 212 GLY A N 1
ATOM 1468 C CA . GLY A 1 212 ? -21.094 31.953 17.453 1 91.62 212 GLY A CA 1
ATOM 1469 C C . GLY A 1 212 ? -20.281 32.062 18.734 1 91.62 212 GLY A C 1
ATOM 1470 O O . GLY A 1 21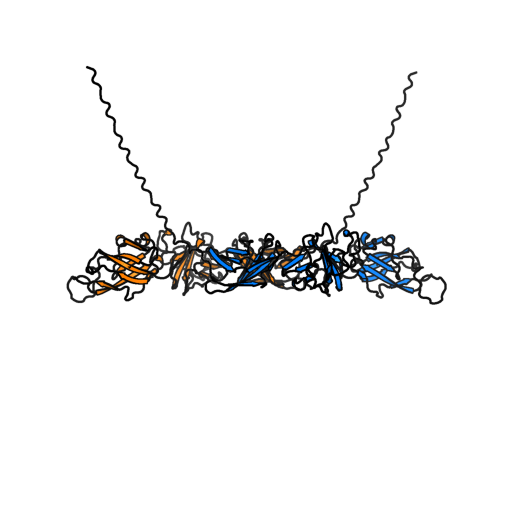2 ? -19.094 31.734 18.75 1 91.62 212 GLY A O 1
ATOM 1471 N N . THR A 1 213 ? -21.016 32.469 19.797 1 92 213 THR A N 1
ATOM 1472 C CA . THR A 1 213 ? -20.328 32.625 21.062 1 92 213 THR A CA 1
ATOM 1473 C C . THR A 1 213 ? -20.938 31.703 22.125 1 92 213 THR A C 1
ATOM 1475 O O . THR A 1 213 ? -20.375 31.547 23.219 1 92 213 THR A O 1
ATOM 1478 N N . THR A 1 214 ? -22 31.141 21.859 1 93.19 214 THR A N 1
ATOM 1479 C CA . THR A 1 214 ? -22.656 30.234 22.797 1 93.19 214 THR A CA 1
ATOM 1480 C C . THR A 1 214 ? -22.547 28.781 22.312 1 93.19 214 THR A C 1
ATOM 1482 O O . THR A 1 214 ? -23.109 28.422 21.281 1 93.19 214 THR A O 1
ATOM 1485 N N . PRO A 1 215 ? -21.875 27.969 23.016 1 94.56 215 PRO A N 1
ATOM 1486 C CA . PRO A 1 215 ? -21.719 26.578 22.594 1 94.56 215 PRO A CA 1
ATOM 1487 C C . PRO A 1 215 ? -23.047 25.828 22.594 1 94.56 215 PRO A C 1
ATOM 1489 O O . PRO A 1 215 ? -23.922 26.078 23.438 1 94.56 215 PRO A O 1
ATOM 1492 N N . LEU A 1 216 ? -23.109 24.984 21.656 1 93.88 216 LEU A N 1
ATOM 1493 C CA . LEU A 1 216 ? -24.266 24.094 21.594 1 93.88 216 LEU A CA 1
ATOM 1494 C C . LEU A 1 216 ? -24.172 23.016 22.656 1 93.88 216 LEU A C 1
ATOM 1496 O O . LEU A 1 216 ? -23.078 22.656 23.094 1 93.88 216 LEU A O 1
ATOM 1500 N N . GLY A 1 217 ? -25.344 22.516 23.125 1 88.88 217 GLY A N 1
ATOM 1501 C CA . GLY A 1 217 ? -25.375 21.422 24.078 1 88.88 217 GLY A CA 1
ATOM 1502 C C . GLY A 1 217 ? -24.906 20.109 23.5 1 88.88 217 GLY A C 1
ATOM 1503 O O . GLY A 1 217 ? -24.953 19.906 22.281 1 88.88 217 GLY A O 1
ATOM 1504 N N . THR A 1 218 ? -24.359 19.266 24.281 1 86.69 218 THR A N 1
ATOM 1505 C CA . THR A 1 218 ? -23.812 18 23.859 1 86.69 218 THR A CA 1
ATOM 1506 C C . THR A 1 218 ? -24.875 16.891 23.891 1 86.69 218 THR A C 1
ATOM 1508 O O . THR A 1 218 ? -24.594 15.75 23.531 1 86.69 218 THR A O 1
ATOM 1511 N N . SER A 1 219 ? -26.031 17.188 24.422 1 78.5 219 SER A N 1
ATOM 1512 C CA . SER A 1 219 ? -27.016 16.141 24.641 1 78.5 219 SER A CA 1
ATOM 1513 C C . SER A 1 219 ? -28.219 16.328 23.703 1 78.5 219 SER A C 1
ATOM 1515 O O . SER A 1 219 ? -29.016 15.414 23.531 1 78.5 219 SER A O 1
ATOM 1517 N N . THR A 1 220 ? -28.453 17.578 23.219 1 67.62 220 THR A N 1
ATOM 1518 C CA . THR A 1 220 ? -29.656 17.828 22.438 1 67.62 220 THR A CA 1
ATOM 1519 C C . THR A 1 220 ? -29.484 17.297 21 1 67.62 220 THR A C 1
ATOM 1521 O O . THR A 1 220 ? -28.562 17.703 20.297 1 67.62 220 THR A O 1
ATOM 1524 N N . ALA A 1 221 ? -30.344 16.312 20.625 1 67.75 221 ALA A N 1
ATOM 1525 C CA . ALA A 1 221 ? -30.344 15.797 19.266 1 67.75 221 ALA A CA 1
ATOM 1526 C C . ALA A 1 221 ? -30.562 16.922 18.25 1 67.75 221 ALA A C 1
ATOM 1528 O O . ALA A 1 221 ? -31.375 17.812 18.469 1 67.75 221 ALA A O 1
ATOM 1529 N N . GLY A 1 222 ? -29.828 17.016 17.172 1 67.56 222 GLY A N 1
ATOM 1530 C CA . GLY A 1 222 ? -29.969 17.984 16.109 1 67.56 222 GLY A CA 1
ATOM 1531 C C . GLY A 1 222 ? -29.094 19.219 16.297 1 67.56 222 GLY A C 1
ATOM 1532 O O . GLY A 1 222 ? -29.031 20.078 15.43 1 67.56 222 GLY A O 1
ATOM 1533 N N . SER A 1 223 ? -28.547 19.234 17.438 1 77.62 223 SER A N 1
ATOM 1534 C CA . SER A 1 223 ? -27.703 20.406 17.672 1 77.62 223 SER A CA 1
ATOM 1535 C C . SER A 1 223 ? -26.359 20.281 16.969 1 77.62 223 SER A C 1
ATOM 1537 O O . SER A 1 223 ? -25.391 19.797 17.547 1 77.62 223 SER A O 1
ATOM 1539 N N . VAL A 1 224 ? -26.391 20.531 15.734 1 87.69 224 VAL A N 1
ATOM 1540 C CA . VAL A 1 224 ? -25.188 20.562 14.922 1 87.69 224 VAL A CA 1
ATOM 1541 C C . VAL A 1 224 ? -24.844 22.016 14.57 1 87.69 224 VAL A C 1
ATOM 1543 O O . VAL A 1 224 ? -25.688 22.906 14.719 1 87.69 224 VAL A O 1
ATOM 1546 N N . GLY A 1 225 ? -23.562 22.25 14.305 1 93.31 225 GLY A N 1
ATOM 1547 C CA . GLY A 1 225 ? -23.125 23.625 14.117 1 93.31 225 GLY A CA 1
ATOM 1548 C C . GLY A 1 225 ? -22.172 23.797 12.953 1 93.31 225 GLY A C 1
ATOM 1549 O O . GLY A 1 225 ? -21.688 22.797 12.391 1 93.31 225 GLY A O 1
ATOM 1550 N N . ASN A 1 226 ? -21.938 25.031 12.672 1 94.56 226 ASN A N 1
ATOM 1551 C CA . ASN A 1 226 ? -21.141 25.406 11.508 1 94.56 226 ASN A CA 1
ATOM 1552 C C . ASN A 1 226 ? -19.719 25.766 11.906 1 94.56 226 ASN A C 1
ATOM 1554 O O . ASN A 1 226 ? -18.891 26.078 11.047 1 94.56 226 ASN A O 1
ATOM 1558 N N . SER A 1 227 ? -19.469 25.719 13.18 1 96.69 227 SER A N 1
ATOM 1559 C CA . SER A 1 227 ? -18.094 25.953 13.625 1 96.69 227 SER A CA 1
ATOM 1560 C C . SER A 1 227 ? -17.797 25.172 14.906 1 96.69 227 SER A C 1
ATOM 1562 O O . SER A 1 227 ? -18.703 24.766 15.625 1 96.69 227 SER A O 1
ATOM 1564 N N . MET A 1 228 ? -16.547 24.891 15.117 1 97.81 228 MET A N 1
ATOM 1565 C CA . MET A 1 228 ? -16.078 24.25 16.344 1 97.81 228 MET A CA 1
ATOM 1566 C C . MET A 1 228 ? -14.82 24.922 16.859 1 97.81 228 MET A C 1
ATOM 1568 O O . MET A 1 228 ? -14.086 25.547 16.094 1 97.81 228 MET A O 1
ATOM 1572 N N . THR A 1 229 ? -14.586 24.859 18.125 1 97.31 229 THR A N 1
ATOM 1573 C CA . THR A 1 229 ? -13.344 25.344 18.719 1 97.31 229 THR A CA 1
ATOM 1574 C C . THR A 1 229 ? -12.664 24.234 19.516 1 97.31 229 THR A C 1
ATOM 1576 O O . THR A 1 229 ? -13.312 23.281 19.938 1 97.31 229 THR A O 1
ATOM 1579 N N . PHE A 1 230 ? -11.398 24.281 19.625 1 97.62 230 PHE A N 1
ATOM 1580 C CA . PHE A 1 230 ? -10.609 23.453 20.516 1 97.62 230 PHE A CA 1
ATOM 1581 C C . PHE A 1 230 ? -9.352 24.188 20.984 1 97.62 230 PHE A C 1
ATOM 1583 O O . PHE A 1 230 ? -8.977 25.203 20.406 1 97.62 230 PHE A O 1
ATOM 1590 N N . THR A 1 231 ? -8.758 23.719 22.062 1 96.94 231 THR A N 1
ATOM 1591 C CA . THR A 1 231 ? -7.539 24.297 22.609 1 96.94 231 THR A CA 1
ATOM 1592 C C . THR A 1 231 ? -6.312 23.5 22.156 1 96.94 231 THR A C 1
ATOM 1594 O O . THR A 1 231 ? -6.297 22.281 22.219 1 96.94 231 THR A O 1
ATOM 1597 N N . THR A 1 232 ? -5.32 24.188 21.641 1 96.25 232 THR A N 1
ATOM 1598 C CA . THR A 1 232 ? -4.109 23.531 21.156 1 96.25 232 THR A CA 1
ATOM 1599 C C . THR A 1 232 ? -3.328 22.906 22.297 1 96.25 232 THR A C 1
ATOM 1601 O O . THR A 1 232 ? -3.393 23.391 23.438 1 96.25 232 THR A O 1
ATOM 1604 N N . ALA A 1 233 ? -2.613 21.844 22.016 1 95.44 233 ALA A N 1
ATOM 1605 C CA . ALA A 1 233 ? -1.778 21.156 23 1 95.44 233 ALA A CA 1
ATOM 1606 C C . ALA A 1 233 ? -0.523 21.953 23.312 1 95.44 233 ALA A C 1
ATOM 1608 O O . ALA A 1 233 ? -0.179 22.891 22.594 1 95.44 233 ALA A O 1
ATOM 1609 N N . SER A 1 234 ? 0.08 21.641 24.438 1 91.62 234 SER A N 1
ATOM 1610 C CA . SER A 1 234 ? 1.377 22.219 24.75 1 91.62 234 SER A CA 1
ATOM 1611 C C . SER A 1 234 ? 2.482 21.625 23.891 1 91.62 234 SER A C 1
ATOM 1613 O O . SER A 1 234 ? 2.318 20.547 23.312 1 91.62 234 SER A O 1
ATOM 1615 N N . GLY A 1 235 ? 3.572 22.328 23.766 1 89.75 235 GLY A N 1
ATOM 1616 C CA . GLY A 1 235 ? 4.738 21.812 23.062 1 89.75 235 GLY A CA 1
ATOM 1617 C C . GLY A 1 235 ? 4.551 21.75 21.562 1 89.75 235 GLY A C 1
ATOM 1618 O O . GLY A 1 235 ? 4.957 20.781 20.906 1 89.75 235 GLY A O 1
ATOM 1619 N N . MET A 1 236 ? 3.83 22.656 20.984 1 89.5 236 MET A N 1
ATOM 1620 C CA . MET A 1 236 ? 3.68 22.75 19.547 1 89.5 236 MET A CA 1
ATOM 1621 C C . MET A 1 236 ? 4.984 23.188 18.891 1 89.5 236 MET A C 1
ATOM 1623 O O . MET A 1 236 ? 5.828 23.812 19.531 1 89.5 236 MET A O 1
ATOM 1627 N N . VAL A 1 237 ? 5.168 22.734 17.672 1 85.69 237 VAL A N 1
ATOM 1628 C CA . VAL A 1 237 ? 6.285 23.172 16.844 1 85.69 237 VAL A CA 1
ATOM 1629 C C . VAL A 1 237 ? 5.773 23.609 15.469 1 85.69 237 VAL A C 1
ATOM 1631 O O . VAL A 1 237 ? 4.629 23.312 15.109 1 85.69 237 VAL A O 1
ATOM 1634 N N . ALA A 1 238 ? 6.586 24.344 14.711 1 82.06 238 ALA A N 1
ATOM 1635 C CA . ALA A 1 238 ? 6.191 24.922 13.43 1 82.06 238 ALA A CA 1
ATOM 1636 C C . ALA A 1 238 ? 5.598 23.859 12.508 1 82.06 238 ALA A C 1
ATOM 1638 O O . ALA A 1 238 ? 4.676 24.141 11.742 1 82.06 238 ALA A O 1
ATOM 1639 N N . GLY A 1 239 ? 6.035 22.594 12.648 1 81.5 239 GLY A N 1
ATOM 1640 C CA . GLY A 1 239 ? 5.59 21.531 11.773 1 81.5 239 GLY A CA 1
ATOM 1641 C C . GLY A 1 239 ? 4.242 20.953 12.164 1 81.5 239 GLY A C 1
ATOM 1642 O O . GLY A 1 239 ? 3.637 20.203 11.406 1 81.5 239 GLY A O 1
ATOM 1643 N N . ASP A 1 240 ? 3.713 21.391 13.305 1 88.44 240 ASP A N 1
ATOM 1644 C CA . ASP A 1 240 ? 2.424 20.906 13.781 1 88.44 240 ASP A CA 1
ATOM 1645 C C . ASP A 1 240 ? 1.271 21.703 13.172 1 88.44 240 ASP A C 1
ATOM 1647 O O . ASP A 1 240 ? 0.39 22.172 13.891 1 88.44 240 ASP A O 1
ATOM 1651 N N . ASN A 1 241 ? 1.275 21.828 11.812 1 89.38 241 ASN A N 1
ATOM 1652 C CA . ASN A 1 241 ? 0.344 22.734 11.156 1 89.38 241 ASN A CA 1
ATOM 1653 C C . ASN A 1 241 ? -0.709 21.984 10.352 1 89.38 241 ASN A C 1
ATOM 1655 O O . ASN A 1 241 ? -1.385 22.578 9.5 1 89.38 241 ASN A O 1
ATOM 1659 N N . THR A 1 242 ? -0.783 20.672 10.523 1 91.75 242 THR A N 1
ATOM 1660 C CA . THR A 1 242 ? -1.853 19.875 9.93 1 91.75 242 THR A CA 1
ATOM 1661 C C . THR A 1 242 ? -3.016 19.719 10.906 1 91.75 242 THR A C 1
ATOM 1663 O O . THR A 1 242 ? -2.824 19.297 12.039 1 91.75 242 THR A O 1
ATOM 1666 N N . VAL A 1 243 ? -4.164 20.109 10.406 1 95.38 243 VAL A N 1
ATOM 1667 C CA . VAL A 1 243 ? -5.363 19.969 11.227 1 95.38 243 VAL A CA 1
ATOM 1668 C C . VAL A 1 243 ? -6.102 18.688 10.844 1 95.38 243 VAL A C 1
ATOM 1670 O O . VAL A 1 243 ? -6.391 18.469 9.664 1 95.38 243 VAL A O 1
ATOM 1673 N N . THR A 1 244 ? -6.359 17.859 11.781 1 96.25 244 THR A N 1
ATOM 1674 C CA . THR A 1 244 ? -7.137 16.656 11.555 1 96.25 244 THR A CA 1
ATOM 1675 C C . THR A 1 244 ? -8.453 16.703 12.328 1 96.25 244 THR A C 1
ATOM 1677 O O . THR A 1 244 ? -8.461 17.016 13.516 1 96.25 244 THR A O 1
ATOM 1680 N N . ILE A 1 245 ? -9.516 16.438 11.633 1 97.56 245 ILE A N 1
ATOM 1681 C CA . ILE A 1 245 ? -10.844 16.406 12.234 1 97.56 245 ILE A CA 1
ATOM 1682 C C . ILE A 1 245 ? -11.422 15.008 12.125 1 97.56 245 ILE A C 1
ATOM 1684 O O . ILE A 1 245 ? -11.328 14.367 11.07 1 97.56 245 ILE A O 1
ATOM 1688 N N . SER A 1 246 ? -11.922 14.508 13.219 1 97.19 246 SER A N 1
ATOM 1689 C CA . SER A 1 246 ? -12.602 13.219 13.258 1 97.19 246 SER A CA 1
ATOM 1690 C C . SER A 1 246 ? -14.062 13.367 13.656 1 97.19 246 SER A C 1
ATOM 1692 O O . SER A 1 246 ? -14.383 14.141 14.562 1 97.19 246 SER A O 1
ATOM 1694 N N . GLN A 1 247 ? -14.93 12.766 12.984 1 96.5 247 GLN A N 1
ATOM 1695 C CA . GLN A 1 247 ? -16.359 12.711 13.297 1 96.5 247 GLN A CA 1
ATOM 1696 C C . GLN A 1 247 ? -17.016 11.492 12.664 1 96.5 247 GLN A C 1
ATOM 1698 O O . GLN A 1 247 ? -16.672 11.109 11.539 1 96.5 247 GLN A O 1
ATOM 1703 N N . ASP A 1 248 ? -17.906 10.812 13.383 1 95.12 248 ASP A N 1
ATOM 1704 C CA . ASP A 1 248 ? -18.703 9.68 12.906 1 95.12 248 ASP A CA 1
ATOM 1705 C C . ASP A 1 248 ? -17.797 8.523 12.484 1 95.12 248 ASP A C 1
ATOM 1707 O O . ASP A 1 248 ? -18.062 7.848 11.492 1 95.12 248 ASP A O 1
ATOM 1711 N N . GLY A 1 249 ? -16.594 8.5 13.094 1 94.31 249 GLY A N 1
ATOM 1712 C CA . GLY A 1 249 ? -15.711 7.359 12.93 1 94.31 249 GLY A CA 1
ATOM 1713 C C . GLY A 1 249 ? -14.719 7.539 11.797 1 94.31 249 GLY A C 1
ATOM 1714 O O . GLY A 1 249 ? -13.953 6.621 11.484 1 94.31 249 GLY A O 1
ATOM 1715 N N . VAL A 1 250 ? -14.719 8.672 11.133 1 95.81 250 VAL A N 1
ATOM 1716 C CA . VAL A 1 250 ? -13.766 8.914 10.055 1 95.81 250 VAL A CA 1
ATOM 1717 C C . VAL A 1 250 ? -12.977 10.188 10.336 1 95.81 250 VAL A C 1
ATOM 1719 O O . VAL A 1 250 ? -13.398 11.023 11.141 1 95.81 250 VAL A O 1
ATOM 1722 N N . SER A 1 251 ? -11.859 10.25 9.781 1 95.38 251 SER A N 1
ATOM 1723 C CA . SER A 1 251 ? -10.992 11.406 9.961 1 95.38 251 SER A CA 1
ATOM 1724 C C . SER A 1 251 ? -10.523 11.961 8.617 1 95.38 251 SER A C 1
ATOM 1726 O O . SER A 1 251 ? -10.406 11.219 7.641 1 95.38 251 SER A O 1
ATOM 1728 N N . LYS A 1 252 ? -10.328 13.203 8.594 1 94.94 252 LYS A N 1
ATOM 1729 C CA . LYS A 1 252 ? -9.711 13.875 7.457 1 94.94 252 LYS A CA 1
ATOM 1730 C C . LYS A 1 252 ? -8.719 14.938 7.918 1 94.94 252 LYS A C 1
ATOM 1732 O O . LYS A 1 252 ? -8.992 15.672 8.875 1 94.94 252 LYS A O 1
ATOM 1737 N N . SER A 1 253 ? -7.586 14.898 7.348 1 94 253 SER A N 1
ATOM 1738 C CA . SER A 1 253 ? -6.555 15.891 7.641 1 94 253 SER A CA 1
ATOM 1739 C C . SER A 1 253 ? -6.57 17.031 6.625 1 94 253 SER A C 1
ATOM 1741 O O . SER A 1 253 ? -6.785 16.797 5.434 1 94 253 SER A O 1
ATOM 1743 N N . PHE A 1 254 ? -6.352 18.188 7.102 1 93.75 254 PHE A N 1
ATOM 1744 C CA . PHE A 1 254 ? -6.242 19.406 6.293 1 93.75 254 PHE A CA 1
ATOM 1745 C C . PHE A 1 254 ? -4.848 20 6.41 1 93.75 254 PHE A C 1
ATOM 1747 O O . PHE A 1 254 ? -4.414 20.375 7.504 1 93.75 254 PHE A O 1
ATOM 1754 N N . LEU A 1 255 ? -4.188 20.078 5.27 1 90.06 255 LEU A N 1
ATOM 1755 C CA . LEU A 1 255 ? -2.824 20.594 5.23 1 90.06 255 LEU A CA 1
ATOM 1756 C C . LEU A 1 255 ? -2.82 22.125 5.219 1 90.06 255 LEU A C 1
ATOM 1758 O O . LEU A 1 255 ? -3.879 22.75 5.156 1 90.06 255 LEU A O 1
ATOM 1762 N N . VAL A 1 256 ? -1.632 22.672 5.309 1 88.5 256 VAL A N 1
ATOM 1763 C CA . VAL A 1 256 ? -1.474 24.125 5.391 1 88.5 256 VAL A CA 1
ATOM 1764 C C . VAL A 1 256 ? -2.066 24.781 4.141 1 88.5 256 VAL A C 1
ATOM 1766 O O . VAL A 1 256 ? -2.625 25.875 4.215 1 88.5 256 VAL A O 1
ATOM 1769 N N . ALA A 1 257 ? -1.967 24.094 3.018 1 84.19 257 ALA A N 1
ATOM 1770 C CA . ALA A 1 257 ? -2.543 24.625 1.785 1 84.19 257 ALA A CA 1
ATOM 1771 C C . ALA A 1 257 ? -4.055 24.812 1.918 1 84.19 257 ALA A C 1
ATOM 1773 O O . ALA A 1 257 ? -4.641 25.688 1.278 1 84.19 257 ALA A O 1
ATOM 1774 N N . ASP A 1 258 ? -4.684 24.031 2.826 1 89.06 258 ASP A N 1
ATOM 1775 C CA . ASP A 1 258 ? -6.129 24.078 3.041 1 89.06 258 ASP A CA 1
ATOM 1776 C C . ASP A 1 258 ? -6.488 25.109 4.121 1 89.06 258 ASP A C 1
ATOM 1778 O O . ASP A 1 258 ? -7.586 25.656 4.113 1 89.06 258 ASP A O 1
ATOM 1782 N N . THR A 1 259 ? -5.609 25.328 5.09 1 92.44 259 THR A N 1
ATOM 1783 C CA . THR A 1 259 ? -5.984 26.078 6.285 1 92.44 259 THR A CA 1
ATOM 1784 C C . THR A 1 259 ? -5.266 27.422 6.336 1 92.44 259 THR A C 1
ATOM 1786 O O . THR A 1 259 ? -5.793 28.391 6.883 1 92.44 259 THR A O 1
ATOM 1789 N N . GLY A 1 260 ? -4.051 27.484 5.922 1 87.25 260 GLY A N 1
ATOM 1790 C CA . GLY A 1 260 ? -3.234 28.688 5.961 1 87.25 260 GLY A CA 1
ATOM 1791 C C . GLY A 1 260 ? -2.656 28.969 7.332 1 87.25 260 GLY A C 1
ATOM 1792 O O . GLY A 1 260 ? -2.111 30.047 7.57 1 87.25 260 GLY A O 1
ATOM 1793 N N . ILE A 1 261 ? -2.736 28.031 8.18 1 89.94 261 ILE A N 1
ATOM 1794 C CA . ILE A 1 261 ? -2.326 28.328 9.547 1 89.94 261 ILE A CA 1
ATOM 1795 C C . ILE A 1 261 ? -0.802 28.297 9.641 1 89.94 261 ILE A C 1
ATOM 1797 O O . ILE A 1 261 ? -0.129 27.719 8.789 1 89.94 261 ILE A O 1
ATOM 1801 N N . ALA A 1 262 ? -0.302 28.984 10.719 1 87.94 262 ALA A N 1
ATOM 1802 C CA . ALA A 1 262 ? 1.118 28.969 11.055 1 87.94 262 ALA A CA 1
ATOM 1803 C C . ALA A 1 262 ? 1.318 28.859 12.562 1 87.94 262 ALA A C 1
ATOM 1805 O O . ALA A 1 262 ? 0.585 29.469 13.344 1 87.94 262 ALA A O 1
ATOM 1806 N N . ILE A 1 263 ? 2.232 28 12.93 1 90.62 263 ILE A N 1
ATOM 1807 C CA . ILE A 1 263 ? 2.664 27.922 14.32 1 90.62 263 ILE A CA 1
ATOM 1808 C C . ILE A 1 263 ? 3.971 28.688 14.5 1 90.62 263 ILE A C 1
ATOM 1810 O O . ILE A 1 263 ? 4.973 28.375 13.844 1 90.62 263 ILE A O 1
ATOM 1814 N N . VAL A 1 264 ? 3.973 29.656 15.391 1 88.25 264 VAL A N 1
ATOM 1815 C CA . VAL A 1 264 ? 5.098 30.578 15.492 1 88.25 264 VAL A CA 1
ATOM 1816 C C . VAL A 1 264 ? 5.539 30.688 16.953 1 88.25 264 VAL A C 1
ATOM 1818 O O . VAL A 1 264 ? 4.746 30.453 17.859 1 88.25 264 VAL A O 1
ATOM 1821 N N . SER A 1 265 ? 6.793 31.016 17.172 1 88.81 265 SER A N 1
ATOM 1822 C CA . SER A 1 265 ? 7.316 31.297 18.516 1 88.81 265 SER A CA 1
ATOM 1823 C C . SER A 1 265 ? 7.031 32.75 18.922 1 88.81 265 SER A C 1
ATOM 1825 O O . SER A 1 265 ? 6.879 33.625 18.078 1 88.81 265 SER A O 1
ATOM 1827 N N . ALA A 1 266 ? 6.996 33 20.188 1 87.5 266 ALA A N 1
ATOM 1828 C CA . ALA A 1 266 ? 6.789 34.344 20.719 1 87.5 266 ALA A CA 1
ATOM 1829 C C . ALA A 1 266 ? 7.969 35.25 20.375 1 87.5 266 ALA A C 1
ATOM 1831 O O . ALA A 1 266 ? 9.109 34.812 20.312 1 87.5 266 ALA A O 1
ATOM 1832 N N . PRO A 1 267 ? 7.617 36.5 20.125 1 91.81 267 PRO A N 1
ATOM 1833 C CA . PRO A 1 267 ? 8.734 37.438 19.938 1 91.81 267 PRO A CA 1
ATOM 1834 C C . PRO A 1 267 ? 9.578 37.594 21.203 1 91.81 267 PRO A C 1
ATOM 1836 O O . PRO A 1 267 ? 9.078 37.406 22.312 1 91.81 267 PRO A O 1
ATOM 1839 N N . THR A 1 268 ? 10.867 37.875 21.031 1 92.19 268 THR A N 1
ATOM 1840 C CA . THR A 1 268 ? 11.781 38.219 22.125 1 92.19 268 THR A CA 1
ATOM 1841 C C . THR A 1 268 ? 12.492 39.531 21.875 1 92.19 268 THR A C 1
ATOM 1843 O O . THR A 1 268 ? 12.625 39.938 20.719 1 92.19 268 THR A O 1
ATOM 1846 N N . VAL A 1 269 ? 12.82 40.25 22.953 1 93.06 269 VAL A N 1
ATOM 1847 C CA . VAL A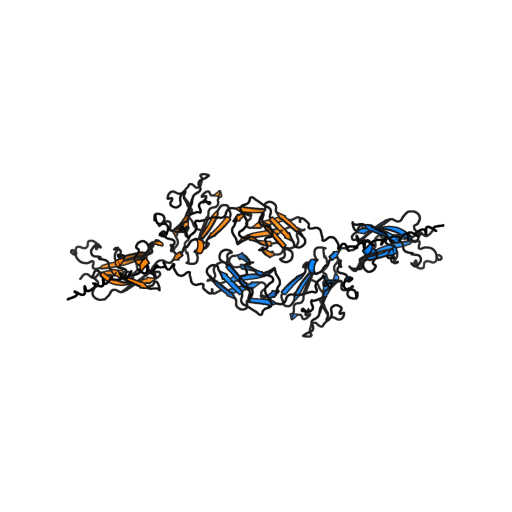 1 269 ? 13.641 41.438 22.875 1 93.06 269 VAL A CA 1
ATOM 1848 C C . VAL A 1 269 ? 15 41.188 23.516 1 93.06 269 VAL A C 1
ATOM 1850 O O . VAL A 1 269 ? 15.078 40.875 24.703 1 93.06 269 VAL A O 1
ATOM 1853 N N . THR A 1 270 ? 16.031 41.344 22.781 1 93.88 270 THR A N 1
ATOM 1854 C CA . THR A 1 270 ? 17.375 41.062 23.297 1 93.88 270 THR A CA 1
ATOM 1855 C C . THR A 1 270 ? 18.188 42.344 23.453 1 93.88 270 THR A C 1
ATOM 1857 O O . THR A 1 270 ? 19.266 42.312 24.031 1 93.88 270 THR A O 1
ATOM 1860 N N . GLY A 1 271 ? 17.656 43.438 22.922 1 92.44 271 GLY A N 1
ATOM 1861 C CA . GLY A 1 271 ? 18.406 44.688 23.109 1 92.44 271 GLY A CA 1
ATOM 1862 C C . GLY A 1 271 ? 17.688 45.906 22.578 1 92.44 271 GLY A C 1
ATOM 1863 O O . GLY A 1 271 ? 16.797 45.781 21.719 1 92.44 271 GLY A O 1
ATOM 1864 N N . LEU A 1 272 ? 18.078 47.031 23.109 1 90.25 272 LEU A N 1
ATOM 1865 C CA . LEU A 1 272 ? 17.625 48.312 22.656 1 90.25 272 LEU A CA 1
ATOM 1866 C C . LEU A 1 272 ? 18.812 49.25 22.359 1 90.25 272 LEU A C 1
ATOM 1868 O O . LEU A 1 272 ? 19.734 49.344 23.156 1 90.25 272 LEU A O 1
ATOM 1872 N N . SER A 1 273 ? 18.797 49.75 21.156 1 89 273 SER A N 1
ATOM 1873 C CA . SER A 1 273 ? 19.828 50.719 20.812 1 89 273 SER A CA 1
ATOM 1874 C C . SER A 1 273 ? 19.25 52.125 20.703 1 89 273 SER A C 1
ATOM 1876 O O . SER A 1 273 ? 18.578 52.469 19.719 1 89 273 SER A O 1
ATOM 1878 N N . VAL A 1 274 ? 19.5 52.906 21.688 1 80.56 274 VAL A N 1
ATOM 1879 C CA . VAL A 1 274 ? 19.031 54.281 21.766 1 80.56 274 VAL A CA 1
ATOM 1880 C C . VAL A 1 274 ? 20.188 55.219 21.438 1 80.56 274 VAL A C 1
ATOM 1882 O O . VAL A 1 274 ? 21.312 55.031 21.922 1 80.56 274 VAL A O 1
ATOM 1885 N N . PRO A 1 275 ? 20 56.125 20.406 1 72.06 275 PRO A N 1
ATOM 1886 C CA . PRO A 1 275 ? 21.094 57.062 20.141 1 72.06 275 PRO A CA 1
ATOM 1887 C C . PRO A 1 275 ? 21.547 57.812 21.375 1 72.06 275 PRO A C 1
ATOM 1889 O O . PRO A 1 275 ? 20.734 58.125 22.266 1 72.06 275 PRO A O 1
ATOM 1892 N N . ALA A 1 276 ? 22.828 58 21.578 1 60.25 276 ALA A N 1
ATOM 1893 C CA . ALA A 1 276 ? 23.469 58.688 22.703 1 60.25 276 ALA A CA 1
ATOM 1894 C C . ALA A 1 276 ? 22.922 60.094 22.875 1 60.25 276 ALA A C 1
ATOM 1896 O O . ALA A 1 276 ? 22.609 60.781 21.891 1 60.25 276 ALA A O 1
ATOM 1897 N N . GLY A 1 277 ? 22.781 60.656 24.172 1 54.56 277 GLY A N 1
ATOM 1898 C CA . GLY A 1 277 ? 22.531 62 24.609 1 54.56 277 GLY A CA 1
ATOM 1899 C C . GLY A 1 277 ? 21.047 62.344 24.672 1 54.56 277 GLY A C 1
ATOM 1900 O O . GLY A 1 277 ? 20.656 63.375 25.219 1 54.56 277 GLY A O 1
ATOM 1901 N N . ARG A 1 278 ? 20.172 61.719 23.906 1 51.12 278 ARG A N 1
ATOM 1902 C CA . ARG A 1 278 ? 18.812 62.25 23.844 1 51.12 278 ARG A CA 1
ATOM 1903 C C . ARG A 1 278 ? 17.828 61.281 24.484 1 51.12 278 ARG A C 1
ATOM 1905 O O . ARG A 1 278 ? 16.719 61.062 23.969 1 51.12 278 ARG A O 1
ATOM 1912 N N . ALA A 1 279 ? 18.25 60.781 25.453 1 50.44 279 ALA A N 1
ATOM 1913 C CA . ALA A 1 279 ? 17.406 59.75 26.016 1 50.44 279 ALA A CA 1
ATOM 1914 C C . ALA A 1 279 ? 16 60.25 26.297 1 50.44 279 ALA A C 1
ATOM 1916 O O . ALA A 1 279 ? 15.07 59.438 26.469 1 50.44 279 ALA A O 1
ATOM 1917 N N . ASN A 1 280 ? 15.953 61.594 26.625 1 47.53 280 ASN A N 1
ATOM 1918 C CA . ASN A 1 280 ? 14.68 62.094 27.094 1 47.53 280 ASN A CA 1
ATOM 1919 C C . ASN A 1 280 ? 13.734 62.406 25.938 1 47.53 280 ASN A C 1
ATOM 1921 O O . ASN A 1 280 ? 12.656 62.969 26.141 1 47.53 280 ASN A O 1
ATOM 1925 N N . ALA A 1 281 ? 14.359 62.406 24.734 1 52.03 281 ALA A N 1
ATOM 1926 C CA . ALA A 1 281 ? 13.578 63.094 23.703 1 52.03 281 ALA A CA 1
ATOM 1927 C C . ALA A 1 281 ? 12.508 62.156 23.125 1 52.03 281 ALA A C 1
ATOM 1929 O O . ALA A 1 281 ? 12.695 60.938 23.062 1 52.03 281 ALA A O 1
ATOM 1930 N N . THR A 1 282 ? 11.297 62.625 23.266 1 57.94 282 THR A N 1
ATOM 1931 C CA . THR A 1 282 ? 10.227 62.156 22.375 1 57.94 282 THR A CA 1
ATOM 1932 C C . THR A 1 282 ? 10.703 62.125 20.938 1 57.94 282 THR A C 1
ATOM 1934 O O . THR A 1 282 ? 11.688 62.781 20.578 1 57.94 282 THR A O 1
ATOM 1937 N N . ASN A 1 283 ? 10.328 61.094 20.234 1 70.19 283 ASN A N 1
ATOM 1938 C CA . ASN A 1 283 ? 10.539 61.031 18.781 1 70.19 283 ASN A CA 1
ATOM 1939 C C . ASN A 1 283 ? 11.953 60.562 18.438 1 70.19 283 ASN A C 1
ATOM 1941 O O . ASN A 1 283 ? 12.57 61.094 17.516 1 70.19 283 ASN A O 1
ATOM 1945 N N . ILE A 1 284 ? 12.484 59.844 19.438 1 79.88 284 ILE A N 1
ATOM 1946 C CA . ILE A 1 284 ? 13.797 59.281 19.172 1 79.88 284 ILE A CA 1
ATOM 1947 C C . ILE A 1 284 ? 13.656 57.969 18.406 1 79.88 284 ILE A C 1
ATOM 1949 O O . ILE A 1 284 ? 12.812 57.125 18.734 1 79.88 284 ILE A O 1
ATOM 1953 N N . SER A 1 285 ? 14.539 57.938 17.406 1 88.69 285 SER A N 1
ATOM 1954 C CA . SER A 1 285 ? 14.602 56.688 16.656 1 88.69 285 SER A CA 1
ATOM 1955 C C . SER A 1 285 ? 15.383 55.625 17.438 1 88.69 285 SER A C 1
ATOM 1957 O O . SER A 1 285 ? 16.531 55.875 17.812 1 88.69 285 SER A O 1
ATOM 1959 N N . THR A 1 286 ? 14.742 54.531 17.781 1 89.31 286 THR A N 1
ATOM 1960 C CA . THR A 1 286 ? 15.328 53.469 18.562 1 89.31 286 THR A CA 1
ATOM 1961 C C . THR A 1 286 ? 15.258 52.125 17.812 1 89.31 286 THR A C 1
ATOM 1963 O O . THR A 1 286 ? 14.242 51.812 17.172 1 89.31 286 THR A O 1
ATOM 1966 N N . VAL A 1 287 ? 16.344 51.375 17.844 1 93.94 287 VAL A N 1
ATOM 1967 C CA . VAL A 1 287 ? 16.359 50.062 17.25 1 93.94 287 VAL A CA 1
ATOM 1968 C C . VAL A 1 287 ? 16.094 49 18.312 1 93.94 287 VAL A C 1
ATOM 1970 O O . VAL A 1 287 ? 16.75 48.969 19.359 1 93.94 287 VAL A O 1
ATOM 1973 N N . ILE A 1 288 ? 15.039 48.188 18.109 1 94.31 288 ILE A N 1
ATOM 1974 C CA . ILE A 1 288 ? 14.742 47.031 18.969 1 94.31 288 ILE A CA 1
ATOM 1975 C C . ILE A 1 288 ? 15.297 45.75 18.328 1 94.31 288 ILE A C 1
ATOM 1977 O O . ILE A 1 288 ? 14.922 45.406 17.219 1 94.31 288 ILE A O 1
ATOM 1981 N N . SER A 1 289 ? 16.203 45.125 18.984 1 95.81 289 SER A N 1
ATOM 1982 C CA . SER A 1 289 ? 16.75 43.844 18.516 1 95.81 289 SER A CA 1
ATOM 1983 C C . SER A 1 289 ? 16.078 42.656 19.234 1 95.81 289 SER A C 1
ATOM 1985 O O . SER A 1 289 ? 15.719 42.781 20.406 1 95.81 289 SER A O 1
ATOM 1987 N N . GLY A 1 290 ? 15.891 41.562 18.562 1 95.5 290 GLY A N 1
ATOM 1988 C CA . GLY A 1 290 ? 15.266 40.375 19.109 1 95.5 290 GLY A CA 1
ATOM 1989 C C . GLY A 1 290 ? 15.055 39.281 18.094 1 95.5 290 GLY A C 1
ATOM 1990 O O . GLY A 1 290 ? 15.844 39.125 17.156 1 95.5 290 GLY A O 1
ATOM 1991 N N . THR A 1 291 ? 14.07 38.344 18.422 1 92.12 291 THR A N 1
ATOM 1992 C CA . THR A 1 291 ? 13.727 37.281 17.516 1 92.12 291 THR A CA 1
ATOM 1993 C C . THR A 1 291 ? 12.219 37.25 17.25 1 92.12 291 THR A C 1
ATOM 1995 O O . THR A 1 291 ? 11.438 37.812 18.031 1 92.12 291 THR A O 1
ATOM 1998 N N . ASN A 1 292 ? 11.836 36.562 16.062 1 91.06 292 ASN A N 1
ATOM 1999 C CA . ASN A 1 292 ? 10.453 36.281 15.672 1 91.06 292 ASN A CA 1
ATOM 2000 C C . ASN A 1 292 ? 9.664 37.594 15.469 1 91.06 292 ASN A C 1
ATOM 2002 O O . ASN A 1 292 ? 8.492 37.656 15.844 1 91.06 292 ASN A O 1
ATOM 2006 N N . PHE A 1 293 ? 10.406 38.688 14.945 1 91.62 293 PHE A N 1
ATOM 2007 C CA . PHE A 1 293 ? 9.75 39.938 14.562 1 91.62 293 PHE A CA 1
ATOM 2008 C C . PHE A 1 293 ? 9.188 39.844 13.148 1 91.62 293 PHE A C 1
ATOM 2010 O O . PHE A 1 293 ? 9.531 38.906 12.398 1 91.62 293 PHE A O 1
ATOM 2017 N N . PRO A 1 294 ? 8.219 40.688 12.828 1 88.81 294 PRO A N 1
ATOM 2018 C CA . PRO A 1 294 ? 7.766 40.688 11.438 1 88.81 294 PRO A CA 1
ATOM 2019 C C . PRO A 1 294 ? 8.859 41.125 10.461 1 88.81 294 PRO A C 1
ATOM 2021 O O . PRO A 1 294 ? 9.641 42.031 10.789 1 88.81 294 PRO A O 1
ATOM 2024 N N . THR A 1 295 ? 8.836 40.531 9.281 1 88.38 295 THR A N 1
ATOM 2025 C CA . THR A 1 295 ? 9.836 40.875 8.273 1 88.38 295 THR A CA 1
ATOM 2026 C C . THR A 1 295 ? 9.32 41.969 7.352 1 88.38 295 THR A C 1
ATOM 2028 O O . THR A 1 295 ? 10.078 42.531 6.559 1 88.38 295 THR A O 1
ATOM 2031 N N . VAL A 1 296 ? 8.062 42.281 7.484 1 89.56 296 VAL A N 1
ATOM 2032 C CA . VAL A 1 296 ? 7.418 43.25 6.621 1 89.56 296 VAL A CA 1
ATOM 2033 C C . VAL A 1 296 ? 6.992 44.469 7.445 1 89.56 296 VAL A C 1
ATOM 2035 O O . VAL A 1 296 ? 6.246 44.344 8.422 1 89.56 296 VAL A O 1
ATOM 2038 N N . LEU A 1 297 ? 7.383 45.656 6.996 1 91.56 297 LEU A N 1
ATOM 2039 C CA . LEU A 1 297 ? 7.113 46.875 7.723 1 91.56 297 LEU A CA 1
ATOM 2040 C C . LEU A 1 297 ? 5.613 47.156 7.793 1 91.56 297 LEU A C 1
ATOM 2042 O O . LEU A 1 297 ? 5.117 47.656 8.805 1 91.56 297 LEU A O 1
ATOM 2046 N N . ALA A 1 298 ? 4.941 46.812 6.707 1 89.88 298 ALA A N 1
ATOM 2047 C CA . ALA A 1 298 ? 3.5 47.031 6.668 1 89.88 298 ALA A CA 1
ATOM 2048 C C . ALA A 1 298 ? 2.799 46.312 7.809 1 89.88 298 ALA A C 1
ATOM 2050 O O . ALA A 1 298 ? 1.795 46.781 8.336 1 89.88 298 ALA A O 1
ATOM 2051 N N . ASP A 1 299 ? 3.314 45.156 8.234 1 88.56 299 ASP A N 1
ATOM 2052 C CA . ASP A 1 299 ? 2.723 44.406 9.32 1 88.56 299 ASP A CA 1
ATOM 2053 C C . ASP A 1 299 ? 2.92 45.094 10.664 1 88.56 299 ASP A C 1
ATOM 2055 O O . ASP A 1 299 ? 2.021 45.094 11.508 1 88.56 299 ASP A O 1
ATOM 2059 N N . LEU A 1 300 ? 4.02 45.719 10.805 1 90.69 300 LEU A N 1
ATOM 2060 C CA . LEU A 1 300 ? 4.312 46.438 12.031 1 90.69 300 LEU A CA 1
ATOM 2061 C C . LEU A 1 300 ? 3.424 47.688 12.148 1 90.69 300 LEU A C 1
ATOM 2063 O O . LEU A 1 300 ? 3.086 48.094 13.258 1 90.69 300 LEU A O 1
ATOM 2067 N N . LYS A 1 301 ? 3.051 48.188 11.023 1 91.69 301 LYS A N 1
ATOM 2068 C CA . LYS A 1 301 ? 2.256 49.406 11 1 91.69 301 LYS A CA 1
ATOM 2069 C C . LYS A 1 301 ? 0.77 49.094 11.164 1 91.69 301 LYS A C 1
ATOM 2071 O O . LYS A 1 301 ? -0.058 50 11.195 1 91.69 301 LYS A O 1
ATOM 2076 N N . ASP A 1 302 ? 0.477 47.906 11.25 1 88.69 302 ASP A N 1
ATOM 2077 C CA . ASP A 1 302 ? -0.901 47.469 11.461 1 88.69 302 ASP A CA 1
ATOM 2078 C C . ASP A 1 302 ? -1.116 47 12.906 1 88.69 302 ASP A C 1
ATOM 2080 O O . ASP A 1 302 ? -0.697 45.906 13.281 1 88.69 302 ASP A O 1
ATOM 2084 N N . PRO A 1 303 ? -1.821 47.812 13.719 1 89.88 303 PRO A N 1
ATOM 2085 C CA . PRO A 1 303 ? -1.993 47.469 15.133 1 89.88 303 PRO A CA 1
ATOM 2086 C C . PRO A 1 303 ? -2.812 46.188 15.344 1 89.88 303 PRO A C 1
ATOM 2088 O O . PRO A 1 303 ? -2.836 45.656 16.453 1 89.88 303 PRO A O 1
ATOM 2091 N N . ALA A 1 304 ? -3.424 45.781 14.281 1 85 304 ALA A N 1
ATOM 2092 C CA . ALA A 1 304 ? -4.168 44.531 14.367 1 85 304 ALA A CA 1
ATOM 2093 C C . ALA A 1 304 ? -3.236 43.312 14.273 1 85 304 ALA A C 1
ATOM 2095 O O . ALA A 1 304 ? -3.625 42.188 14.602 1 85 304 ALA A O 1
ATOM 2096 N N . LYS A 1 305 ? -2.041 43.562 13.883 1 87.12 305 LYS A N 1
ATOM 2097 C CA . LYS A 1 305 ? -1.101 42.469 13.688 1 87.12 305 LYS A CA 1
ATOM 2098 C C . LYS A 1 305 ? -0.003 42.469 14.75 1 87.12 305 LYS A C 1
ATOM 2100 O O . LYS A 1 305 ? 0.309 41.438 15.352 1 87.12 305 LYS A O 1
ATOM 2105 N N . TRP A 1 306 ? 0.5 43.656 14.945 1 91.69 306 TRP A N 1
ATOM 2106 C CA . TRP A 1 306 ? 1.621 43.781 15.867 1 91.69 306 TRP A CA 1
ATOM 2107 C C . TRP A 1 306 ? 1.482 45.031 16.734 1 91.69 306 TRP A C 1
ATOM 2109 O O . TRP A 1 306 ? 0.892 46.031 16.297 1 91.69 306 TRP A O 1
ATOM 2119 N N . SER A 1 307 ? 1.983 44.969 17.938 1 94.12 307 SER A N 1
ATOM 2120 C CA . SER A 1 307 ? 1.979 46.094 18.875 1 94.12 307 SER A CA 1
ATOM 2121 C C . SER A 1 307 ? 3.301 46.188 19.641 1 94.12 307 SER A C 1
ATOM 2123 O O . SER A 1 307 ? 3.852 45.156 20.062 1 94.12 307 SER A O 1
ATOM 2125 N N . VAL A 1 308 ? 3.844 47.344 19.672 1 94.5 308 VAL A N 1
ATOM 2126 C CA . VAL A 1 308 ? 5.02 47.656 20.484 1 94.5 308 VAL A CA 1
ATOM 2127 C C . VAL A 1 308 ? 4.688 48.75 21.5 1 94.5 308 VAL A C 1
ATOM 2129 O O . VAL A 1 308 ? 4.113 49.781 21.141 1 94.5 308 VAL A O 1
ATOM 2132 N N . LYS A 1 309 ? 5.062 48.469 22.719 1 90.81 309 LYS A N 1
ATOM 2133 C CA . LYS A 1 309 ? 4.797 49.469 23.766 1 90.81 309 LYS A CA 1
ATOM 2134 C C . LYS A 1 309 ? 6.078 49.812 24.516 1 90.81 309 LYS A C 1
ATOM 2136 O O . LYS A 1 309 ? 6.891 48.969 24.828 1 90.81 309 LYS A O 1
ATOM 2141 N N . PHE A 1 310 ? 6.234 51.094 24.609 1 86.88 310 PHE A N 1
ATOM 2142 C CA . PHE A 1 310 ? 7.238 51.656 25.516 1 86.88 310 PHE A CA 1
ATOM 2143 C C . PHE A 1 310 ? 6.594 52.156 26.797 1 86.88 310 PHE A C 1
ATOM 2145 O O . PHE A 1 310 ? 5.77 53.094 26.75 1 86.88 310 PHE A O 1
ATOM 2152 N N . CYS A 1 311 ? 6.98 51.562 27.828 1 82 311 CYS A N 1
ATOM 2153 C CA . CYS A 1 311 ? 6.449 51.969 29.125 1 82 311 CYS A CA 1
ATOM 2154 C C . CYS A 1 311 ? 4.926 51.969 29.109 1 82 311 CYS A C 1
ATOM 2156 O O . CYS A 1 311 ? 4.297 52.875 29.641 1 82 311 CYS A O 1
ATOM 2158 N N . GLY A 1 312 ? 4.363 51 28.391 1 84.75 312 GLY A N 1
ATOM 2159 C CA . GLY A 1 312 ? 2.922 50.844 28.328 1 84.75 312 GLY A CA 1
ATOM 2160 C C . GLY A 1 312 ? 2.262 51.688 27.25 1 84.75 312 GLY A C 1
ATOM 2161 O O . GLY A 1 312 ? 1.067 51.531 26.984 1 84.75 312 GLY A O 1
ATOM 2162 N N . VAL A 1 313 ? 3.031 52.625 26.672 1 87 313 VAL A N 1
ATOM 2163 C CA . VAL A 1 313 ? 2.484 53.5 25.625 1 87 313 VAL A CA 1
ATOM 2164 C C . VAL A 1 313 ? 2.738 52.844 24.266 1 87 313 VAL A C 1
ATOM 2166 O O . VAL A 1 313 ? 3.881 52.562 23.922 1 87 313 VAL A O 1
ATOM 2169 N N . GLU A 1 314 ? 1.75 52.719 23.5 1 92.81 314 GLU A N 1
ATOM 2170 C CA . GLU A 1 314 ? 1.828 52.062 22.188 1 92.81 314 GLU A CA 1
ATOM 2171 C C . GLU A 1 314 ? 2.514 52.938 21.156 1 92.81 314 GLU A C 1
ATOM 2173 O O . GLU A 1 314 ? 2.266 54.156 21.125 1 92.81 314 GLU A O 1
ATOM 2178 N N . VAL A 1 315 ? 3.381 52.375 20.438 1 92.44 315 VAL A N 1
ATOM 2179 C CA . VAL A 1 315 ? 3.982 53.062 19.297 1 92.44 315 VAL A CA 1
ATOM 2180 C C . VAL A 1 315 ? 2.947 53.219 18.188 1 92.44 315 VAL A C 1
ATOM 2182 O O . VAL A 1 315 ? 2.303 52.25 17.781 1 92.44 315 VAL A O 1
ATOM 2185 N N . ALA A 1 316 ? 2.77 54.406 17.688 1 92.19 316 ALA A N 1
ATOM 2186 C CA . ALA A 1 316 ? 1.854 54.656 16.578 1 92.19 316 ALA A CA 1
ATOM 2187 C C . ALA A 1 316 ? 2.387 54.062 15.289 1 92.19 316 ALA A C 1
ATOM 2189 O O . ALA A 1 316 ? 3.602 53.938 15.102 1 92.19 316 ALA A O 1
ATOM 2190 N N . PRO A 1 317 ? 1.483 53.719 14.359 1 93.69 317 PRO A N 1
ATOM 2191 C CA . PRO A 1 317 ? 1.891 53.094 13.094 1 93.69 317 PRO A CA 1
ATOM 2192 C C . PRO A 1 317 ? 2.986 53.906 12.383 1 93.69 317 PRO A C 1
ATOM 2194 O O . PRO A 1 317 ? 3.891 53.312 11.781 1 93.69 317 PRO A O 1
ATOM 2197 N N . ALA A 1 318 ? 2.891 55.281 12.508 1 91.81 318 ALA A N 1
ATOM 2198 C CA . ALA A 1 318 ? 3.865 56.125 11.836 1 91.81 318 ALA A CA 1
ATOM 2199 C C . ALA A 1 318 ? 5.234 56.031 12.5 1 91.81 318 ALA A C 1
ATOM 2201 O O . ALA A 1 318 ? 6.25 56.406 11.906 1 91.81 318 ALA A O 1
ATOM 2202 N N . GLY A 1 319 ? 5.254 55.5 13.68 1 92.38 319 GLY A N 1
ATOM 2203 C CA . GLY A 1 319 ? 6.496 55.406 14.438 1 92.38 319 GLY A CA 1
ATOM 2204 C C . GLY A 1 319 ? 7.387 54.281 13.977 1 92.38 319 GLY A C 1
ATOM 2205 O O . GLY A 1 319 ? 8.57 54.219 14.32 1 92.38 319 GLY A O 1
ATOM 2206 N N . PHE A 1 320 ? 6.812 53.344 13.281 1 94.19 320 PHE A N 1
ATOM 2207 C CA . PHE A 1 320 ? 7.613 52.25 12.734 1 94.19 320 PHE A CA 1
ATOM 2208 C C . PHE A 1 320 ? 8.297 52.688 11.438 1 94.19 320 PHE A C 1
ATOM 2210 O O . PHE A 1 320 ? 7.629 53.125 10.492 1 94.19 320 PHE A O 1
ATOM 2217 N N . THR A 1 321 ? 9.617 52.531 11.336 1 92.12 321 THR A N 1
ATOM 2218 C CA . THR A 1 321 ? 10.305 53.094 10.18 1 92.12 321 THR A CA 1
ATOM 2219 C C . THR A 1 321 ? 11.102 52 9.453 1 92.12 321 THR A C 1
ATOM 2221 O O . THR A 1 321 ? 11.469 52.188 8.289 1 92.12 321 THR A O 1
ATOM 2224 N N . ALA A 1 322 ? 11.398 50.938 10.117 1 91.81 322 ALA A N 1
ATOM 2225 C CA . ALA A 1 322 ? 12.133 49.875 9.43 1 91.81 322 ALA A CA 1
ATOM 2226 C C . ALA A 1 322 ? 11.938 48.531 10.117 1 91.81 322 ALA A C 1
ATOM 2228 O O . ALA A 1 322 ? 11.703 48.469 11.328 1 91.81 322 ALA A O 1
ATOM 2229 N N . SER A 1 323 ? 11.992 47.469 9.359 1 91.62 323 SER A N 1
ATOM 2230 C CA . SER A 1 323 ? 12.078 46.094 9.805 1 91.62 323 SER A CA 1
ATOM 2231 C C . SER A 1 323 ? 13.172 45.344 9.047 1 91.62 323 SER A C 1
ATOM 2233 O O . SER A 1 323 ? 13.578 45.75 7.961 1 91.62 323 SER A O 1
ATOM 2235 N N . THR A 1 324 ? 13.695 44.281 9.719 1 89.5 324 THR A N 1
ATOM 2236 C CA . THR A 1 324 ? 14.703 43.5 9.023 1 89.5 324 THR A CA 1
ATOM 2237 C C . THR A 1 324 ? 14.07 42.25 8.383 1 89.5 324 THR A C 1
ATOM 2239 O O . THR A 1 324 ? 13.102 41.688 8.898 1 89.5 324 THR A O 1
ATOM 2242 N N . THR A 1 325 ? 14.68 41.781 7.305 1 83.38 325 THR A N 1
ATOM 2243 C CA . THR A 1 325 ? 14.211 40.562 6.609 1 83.38 325 THR A CA 1
ATOM 2244 C C . THR A 1 325 ? 14.523 39.312 7.426 1 83.38 325 THR A C 1
ATOM 2246 O O . THR A 1 325 ? 13.938 38.25 7.195 1 83.38 325 THR A O 1
ATOM 2249 N N . THR A 1 326 ? 15.414 39.5 8.398 1 86.94 326 THR A N 1
ATOM 2250 C CA . THR A 1 326 ? 15.805 38.344 9.234 1 86.94 326 THR A CA 1
ATOM 2251 C C . THR A 1 326 ? 14.906 38.25 10.469 1 86.94 326 THR A C 1
ATOM 2253 O O . THR A 1 326 ? 15.047 37.344 11.266 1 86.94 326 THR A O 1
ATOM 2256 N N . ALA A 1 327 ? 14 39.125 10.586 1 89.56 327 ALA A N 1
ATOM 2257 C CA . ALA A 1 327 ? 13.039 39.156 11.68 1 89.56 327 ALA A CA 1
ATOM 2258 C C . ALA A 1 327 ? 13.742 39.312 13.023 1 89.56 327 ALA A C 1
ATOM 2260 O O . ALA A 1 327 ? 13.289 38.812 14.047 1 89.56 327 ALA A O 1
ATOM 2261 N N . THR A 1 328 ? 14.867 40.125 13.031 1 93.62 328 THR A N 1
ATOM 2262 C CA . THR A 1 328 ? 15.672 40.188 14.242 1 93.62 328 THR A CA 1
ATOM 2263 C C . THR A 1 328 ? 15.758 41.625 14.758 1 93.62 328 THR A C 1
ATOM 2265 O O . THR A 1 328 ? 16.312 41.875 15.828 1 93.62 328 THR A O 1
ATOM 2268 N N . ALA A 1 329 ? 15.258 42.594 13.969 1 95.38 329 ALA A N 1
ATOM 2269 C CA . ALA A 1 329 ? 15.336 43.969 14.43 1 95.38 329 ALA A CA 1
ATOM 2270 C C . ALA A 1 329 ? 14.227 44.812 13.812 1 95.38 329 ALA A C 1
ATOM 2272 O O . ALA A 1 329 ? 13.711 44.469 12.742 1 95.38 329 ALA A O 1
ATOM 2273 N N . MET A 1 330 ? 13.844 45.844 14.422 1 95.31 330 MET A N 1
ATOM 2274 C CA . MET A 1 330 ? 12.938 46.875 13.914 1 95.31 330 MET A CA 1
ATOM 2275 C C . MET A 1 330 ? 13.328 48.25 14.445 1 95.31 330 MET A C 1
ATOM 2277 O O . MET A 1 330 ? 13.984 48.344 15.484 1 95.31 330 MET A O 1
ATOM 2281 N N . THR A 1 331 ? 13.055 49.25 13.711 1 94.62 331 THR A N 1
ATOM 2282 C CA . THR A 1 331 ? 13.32 50.625 14.125 1 94.62 331 THR A CA 1
ATOM 2283 C C . THR A 1 331 ? 12.016 51.375 14.406 1 94.62 331 THR A C 1
ATOM 2285 O O . THR A 1 331 ? 11.102 51.375 13.578 1 94.62 331 THR A O 1
ATOM 2288 N N . VAL A 1 332 ? 11.93 51.938 15.539 1 93.75 332 VAL A N 1
ATOM 2289 C CA . VAL A 1 332 ? 10.711 52.625 15.961 1 93.75 332 VAL A CA 1
ATOM 2290 C C . VAL A 1 332 ? 11.055 54 16.516 1 93.75 332 VAL A C 1
ATOM 2292 O O . VAL A 1 332 ? 12.172 54.25 16.984 1 93.75 332 VAL A O 1
ATOM 2295 N N . THR A 1 333 ? 10.141 54.906 16.281 1 90.12 333 THR A N 1
ATOM 2296 C CA . THR A 1 333 ? 10.195 56.188 16.984 1 90.12 333 THR A CA 1
ATOM 2297 C C . THR A 1 333 ? 9.477 56.094 18.328 1 90.12 333 THR A C 1
ATOM 2299 O O . THR A 1 333 ? 8.297 55.75 18.375 1 90.12 333 THR A O 1
ATOM 2302 N N . VAL A 1 334 ? 10.227 56.375 19.344 1 86.81 334 VAL A N 1
ATOM 2303 C CA . VAL A 1 334 ? 9.672 56.25 20.703 1 86.81 334 VAL A CA 1
ATOM 2304 C C . VAL A 1 334 ? 8.5 57.219 20.859 1 86.81 334 VAL A C 1
ATOM 2306 O O . VAL A 1 334 ? 8.602 58.406 20.484 1 86.81 334 VAL A O 1
ATOM 2309 N N . PRO A 1 335 ? 7.383 56.719 21.328 1 86.38 335 PRO A N 1
ATOM 2310 C CA . PRO A 1 335 ? 6.234 57.594 21.516 1 86.38 335 PRO A CA 1
ATOM 2311 C C . PRO A 1 335 ? 6.438 58.562 22.672 1 86.38 335 PRO A C 1
ATOM 2313 O O . PRO A 1 335 ? 7.41 58.469 23.422 1 86.38 335 PRO A O 1
ATOM 2316 N N . ASP A 1 336 ? 5.516 59.562 22.672 1 78.62 336 ASP A N 1
ATOM 2317 C CA . ASP A 1 336 ? 5.551 60.531 23.766 1 78.62 336 ASP A CA 1
ATOM 2318 C C . ASP A 1 336 ? 5.23 59.844 25.094 1 78.62 336 ASP A C 1
ATOM 2320 O O . ASP A 1 336 ? 4.137 59.312 25.281 1 78.62 336 ASP A O 1
ATOM 2324 N N . LEU A 1 337 ? 6.16 59.75 25.953 1 76.12 337 LEU A N 1
ATOM 2325 C CA . LEU A 1 337 ? 6.008 59.062 27.234 1 76.12 337 LEU A CA 1
ATOM 2326 C C . LEU A 1 337 ? 5.648 60.031 28.344 1 76.12 337 LEU A C 1
ATOM 2328 O O . LEU A 1 337 ? 5.715 59.688 29.531 1 76.12 337 LEU A O 1
ATOM 2332 N N . ALA A 1 338 ? 5.395 61.219 27.938 1 65.69 338 ALA A N 1
ATOM 2333 C CA . ALA A 1 338 ? 5.078 62.25 28.938 1 65.69 338 ALA A CA 1
ATOM 2334 C C . ALA A 1 338 ? 3.906 61.812 29.812 1 65.69 338 ALA A C 1
ATOM 2336 O O . ALA A 1 338 ? 3.85 62.156 30.984 1 65.69 338 ALA A O 1
ATOM 2337 N N . ALA A 1 339 ? 2.857 61.125 29.094 1 57.22 339 ALA A N 1
ATOM 2338 C CA . ALA A 1 339 ? 1.663 60.75 29.844 1 57.22 339 ALA A CA 1
ATOM 2339 C C . ALA A 1 339 ? 1.939 59.531 30.734 1 57.22 339 ALA A C 1
ATOM 2341 O O . ALA A 1 339 ? 1.095 59.156 31.547 1 57.22 339 ALA A O 1
ATOM 2342 N N . VAL A 1 340 ? 2.902 58.844 30.5 1 57.81 340 VAL A N 1
ATOM 2343 C CA . VAL A 1 340 ? 3.164 57.656 31.312 1 57.81 340 VAL A CA 1
ATOM 2344 C C . VAL A 1 340 ? 3.525 58.094 32.75 1 57.81 340 VAL A C 1
ATOM 2346 O O . VAL A 1 340 ? 4.496 58.812 32.938 1 57.81 340 VAL A O 1
ATOM 2349 N N . ALA A 1 341 ? 2.367 58.188 33.5 1 48.53 341 ALA A N 1
ATOM 2350 C CA . ALA A 1 341 ? 2.486 58.594 34.906 1 48.53 341 ALA A CA 1
ATOM 2351 C C . ALA A 1 341 ? 3.633 57.875 35.594 1 48.53 341 ALA A C 1
ATOM 2353 O O . ALA A 1 341 ? 3.752 56.625 35.469 1 48.53 341 ALA A O 1
ATOM 2354 N N . VAL A 1 342 ? 4.656 58.438 35.75 1 44.53 342 VAL A N 1
ATOM 2355 C CA . VAL A 1 342 ? 5.625 57.938 36.719 1 44.53 342 VAL A CA 1
ATOM 2356 C C . VAL A 1 342 ? 4.918 57.625 38.031 1 44.53 342 VAL A C 1
ATOM 2358 O O . VAL A 1 342 ? 3.904 58.219 38.375 1 44.53 342 VAL A O 1
ATOM 2361 N N . GLY A 1 343 ? 4.754 56.531 38.438 1 40.69 343 GLY A N 1
ATOM 2362 C CA . GLY A 1 343 ? 4.359 56.469 39.844 1 40.69 343 GLY A CA 1
ATOM 2363 C C . GLY A 1 343 ? 4.637 57.719 40.625 1 40.69 343 GLY A C 1
ATOM 2364 O O . GLY A 1 343 ? 5.496 58.531 40.219 1 40.69 343 GLY A O 1
ATOM 2365 N N . SER A 1 344 ? 3.611 58.125 41.531 1 35.31 344 SER A N 1
ATOM 2366 C CA . SER A 1 344 ? 3.496 59.25 42.438 1 35.31 344 SER A CA 1
ATOM 2367 C C . SER A 1 344 ? 4.852 59.625 43.031 1 35.31 344 SER A C 1
ATOM 2369 O O . SER A 1 344 ? 4.926 60.344 44.031 1 35.31 344 SER A O 1
ATOM 2371 N N . GLY A 1 345 ? 5.984 59 43.219 1 34.34 345 GLY A N 1
ATOM 2372 C CA . GLY A 1 345 ? 6.75 59.875 44.094 1 34.34 345 GLY A CA 1
ATOM 2373 C C . GLY A 1 345 ? 6.762 61.344 43.656 1 34.34 345 GLY A C 1
ATOM 2374 O O . GLY A 1 345 ? 6.418 61.625 42.5 1 34.34 345 GLY A O 1
ATOM 2375 N N . GLY A 1 346 ? 6.699 62.375 44.562 1 31.73 346 GLY A N 1
ATOM 2376 C CA . GLY A 1 346 ? 6.605 63.812 44.75 1 31.73 346 GLY A CA 1
ATOM 2377 C C . GLY A 1 346 ? 7.219 64.625 43.594 1 31.73 346 GLY A C 1
ATOM 2378 O O . GLY A 1 346 ? 7.262 65.812 43.625 1 31.73 346 GLY A O 1
ATOM 2379 N N . LEU A 1 347 ? 8.414 64.25 43.031 1 33.38 347 LEU A N 1
ATOM 2380 C CA . LEU A 1 347 ? 8.977 65.5 42.406 1 33.38 347 LEU A CA 1
ATOM 2381 C C . LEU A 1 347 ? 8.086 65.938 41.281 1 33.38 347 LEU A C 1
ATOM 2383 O O . LEU A 1 347 ? 7.266 65.188 40.75 1 33.38 347 LEU A O 1
ATOM 2387 N N . GLY A 1 348 ? 8.016 67.312 40.906 1 33.78 348 GLY A N 1
ATOM 2388 C CA . GLY A 1 348 ? 7.383 68.188 39.906 1 33.78 348 GLY A CA 1
ATOM 2389 C C . GLY A 1 348 ? 7.113 67.5 38.594 1 33.78 348 GLY A C 1
ATOM 2390 O O . GLY A 1 348 ? 7.566 66.312 38.375 1 33.78 348 GLY A O 1
ATOM 2391 N N . ALA A 1 349 ? 6.359 68.125 37.625 1 38.09 349 ALA A N 1
ATOM 2392 C CA . ALA A 1 349 ? 5.793 67.75 36.344 1 38.09 349 ALA A CA 1
ATOM 2393 C C . ALA A 1 349 ? 6.789 67 35.5 1 38.09 349 ALA A C 1
ATOM 2395 O O . ALA A 1 349 ? 6.652 66.875 34.281 1 38.09 349 ALA A O 1
ATOM 2396 N N . ALA A 1 350 ? 8.016 66.812 35.938 1 37.38 350 ALA A N 1
ATOM 2397 C CA . ALA A 1 350 ? 9.18 66.438 35.125 1 37.38 350 ALA A CA 1
ATOM 2398 C C . ALA A 1 350 ? 8.969 65.125 34.438 1 37.38 350 ALA A C 1
ATOM 2400 O O . ALA A 1 350 ? 8.133 64.312 34.844 1 37.38 350 ALA A O 1
ATOM 2401 N N . VAL A 1 351 ? 9.75 65 33.188 1 42.91 351 VAL A N 1
ATOM 2402 C CA . VAL A 1 351 ? 10.086 63.969 32.219 1 42.91 351 VAL A CA 1
ATOM 2403 C C . VAL A 1 351 ? 10.344 62.656 32.938 1 42.91 351 VAL A C 1
ATOM 2405 O O . VAL A 1 351 ? 10.859 62.656 34.062 1 42.91 351 VAL A O 1
ATOM 2408 N N . TYR A 1 352 ? 9.688 61.656 32.594 1 47.06 352 TYR A N 1
ATOM 2409 C CA . TYR A 1 352 ? 9.891 60.281 33 1 47.06 352 TYR A CA 1
ATOM 2410 C C . TYR A 1 352 ? 11.375 59.969 33.188 1 47.06 352 TYR A C 1
ATOM 2412 O O . TYR A 1 352 ? 12.156 60.094 32.25 1 47.06 352 TYR A O 1
ATOM 2420 N N . ALA A 1 353 ? 12.125 60.156 34.406 1 57.38 353 ALA A N 1
ATOM 2421 C CA . ALA A 1 353 ? 13.438 59.531 34.594 1 57.38 353 ALA A CA 1
ATOM 2422 C C . ALA A 1 353 ? 13.32 58.156 35.25 1 57.38 353 ALA A C 1
ATOM 2424 O O . ALA A 1 353 ? 12.664 58.031 36.281 1 57.38 353 ALA A O 1
ATOM 2425 N N . GLY A 1 354 ? 13.219 57.031 34.625 1 69.06 354 GLY A N 1
ATOM 2426 C CA . GLY A 1 354 ? 13.242 55.688 35.125 1 69.06 354 GLY A CA 1
ATOM 2427 C C . GLY A 1 354 ? 13.312 54.625 34.031 1 69.06 354 GLY A C 1
ATOM 2428 O O . GLY A 1 354 ? 13.555 54.969 32.875 1 69.06 354 GLY A O 1
ATOM 2429 N N . VAL A 1 355 ? 13.484 53.406 34.531 1 74.81 355 VAL A N 1
ATOM 2430 C CA . VAL A 1 355 ? 13.547 52.25 33.625 1 74.81 355 VAL A CA 1
ATOM 2431 C C . VAL A 1 355 ? 12.156 51.656 33.469 1 74.81 355 VAL A C 1
ATOM 2433 O O . VAL A 1 355 ? 11.414 51.531 34.438 1 74.81 355 VAL A O 1
ATOM 2436 N N . CYS A 1 356 ? 11.703 51.625 32.281 1 80.12 356 CYS A N 1
ATOM 2437 C CA . CYS A 1 356 ? 10.43 51 31.984 1 80.12 356 CYS A CA 1
ATOM 2438 C C . CYS A 1 356 ? 10.578 49.938 30.891 1 80.12 356 CYS A C 1
ATOM 2440 O O . CYS A 1 356 ? 11.562 49.938 30.156 1 80.12 356 CYS A O 1
ATOM 2442 N N . PRO A 1 357 ? 9.617 49 30.797 1 87.69 357 PRO A N 1
ATOM 2443 C CA . PRO A 1 357 ? 9.781 47.906 29.859 1 87.69 357 PRO A CA 1
ATOM 2444 C C . PRO A 1 357 ? 9.336 48.281 28.438 1 87.69 357 PRO A C 1
ATOM 2446 O O . PRO A 1 357 ? 8.445 49.094 28.266 1 87.69 357 PRO A O 1
ATOM 2449 N N . VAL A 1 358 ? 9.984 47.688 27.5 1 89.19 358 VAL A N 1
ATOM 2450 C CA . VAL A 1 358 ? 9.555 47.625 26.109 1 89.19 358 VAL A CA 1
ATOM 2451 C C . VAL A 1 358 ? 9.016 46.25 25.797 1 89.19 358 VAL A C 1
ATOM 2453 O O . VAL A 1 358 ? 9.688 45.25 26.062 1 89.19 358 VAL A O 1
ATOM 2456 N N . THR A 1 359 ? 7.789 46.156 25.297 1 92.94 359 THR A N 1
ATOM 2457 C CA . THR A 1 359 ? 7.184 44.844 24.969 1 92.94 359 THR A CA 1
ATOM 2458 C C . THR A 1 359 ? 6.77 44.812 23.5 1 92.94 359 THR A C 1
ATOM 2460 O O . THR A 1 359 ? 6.344 45.844 22.938 1 92.94 359 THR A O 1
ATOM 2463 N N . VAL A 1 360 ? 7.035 43.781 22.891 1 93.25 360 VAL A N 1
ATOM 2464 C CA . VAL A 1 360 ? 6.613 43.469 21.531 1 93.25 360 VAL A CA 1
ATOM 2465 C C . VAL A 1 360 ? 5.539 42.375 21.547 1 93.25 360 VAL A C 1
ATOM 2467 O O . VAL A 1 360 ? 5.746 41.312 22.109 1 93.25 360 VAL A O 1
ATOM 2470 N N . THR A 1 361 ? 4.398 42.625 21 1 92.25 361 THR A N 1
ATOM 2471 C CA . THR A 1 361 ? 3.277 41.688 21.031 1 92.25 361 THR A CA 1
ATOM 2472 C C . THR A 1 361 ? 2.877 41.281 19.609 1 92.25 361 THR A C 1
ATOM 2474 O O . THR A 1 361 ? 2.627 42.156 18.766 1 92.25 361 THR A O 1
ATOM 2477 N N . ASP A 1 362 ? 2.973 40 19.312 1 90.56 362 ASP A N 1
ATOM 2478 C CA . ASP A 1 362 ? 2.258 39.438 18.172 1 90.56 362 ASP A CA 1
ATOM 2479 C C . ASP A 1 362 ? 0.762 39.312 18.453 1 90.56 362 ASP A C 1
ATOM 2481 O O . ASP A 1 362 ? 0.327 38.375 19.141 1 90.56 362 ASP A O 1
ATOM 2485 N N . VAL A 1 363 ? -0.045 40.25 17.891 1 85.5 363 VAL A N 1
ATOM 2486 C CA . VAL A 1 363 ? -1.462 40.375 18.219 1 85.5 363 VAL A CA 1
ATOM 2487 C C . VAL A 1 363 ? -2.227 39.188 17.625 1 85.5 363 VAL A C 1
ATOM 2489 O O . VAL A 1 363 ? -3.154 38.688 18.25 1 85.5 363 VAL A O 1
ATOM 2492 N N . LEU A 1 364 ? -1.767 38.688 16.469 1 81.62 364 LEU A N 1
ATOM 2493 C CA . LEU A 1 364 ? -2.436 37.594 15.773 1 81.62 364 LEU A CA 1
ATOM 2494 C C . LEU A 1 364 ? -2.27 36.281 16.531 1 81.62 364 LEU A C 1
ATOM 2496 O O . LEU A 1 364 ? -3.137 35.406 16.469 1 81.62 364 LEU A O 1
ATOM 2500 N N . ALA A 1 365 ? -1.184 36.125 17.234 1 83.5 365 ALA A N 1
ATOM 2501 C CA . ALA A 1 365 ? -0.913 34.906 18 1 83.5 365 ALA A CA 1
ATOM 2502 C C . ALA A 1 365 ? -1.176 35.125 19.484 1 83.5 365 ALA A C 1
ATOM 2504 O O . ALA A 1 365 ? -1.054 34.219 20.281 1 83.5 365 ALA A O 1
ATOM 2505 N N . SER A 1 366 ? -1.546 36.375 19.844 1 80.75 366 SER A N 1
ATOM 2506 C CA . SER A 1 366 ? -1.768 36.75 21.234 1 80.75 366 SER A CA 1
ATOM 2507 C C . SER A 1 366 ? -0.556 36.438 22.109 1 80.75 366 SER A C 1
ATOM 2509 O O . SER A 1 366 ? -0.688 35.781 23.141 1 80.75 366 SER A O 1
ATOM 2511 N N . GLN A 1 367 ? 0.597 36.844 21.594 1 86.38 367 GLN A N 1
ATOM 2512 C CA . GLN A 1 367 ? 1.842 36.594 22.312 1 86.38 367 GLN A CA 1
ATOM 2513 C C . GLN A 1 367 ? 2.613 37.906 22.516 1 86.38 367 GLN A C 1
ATOM 2515 O O . GLN A 1 367 ? 2.748 38.688 21.594 1 86.38 367 GLN A O 1
ATOM 2520 N N . THR A 1 368 ? 3.088 38.031 23.688 1 89.5 368 THR A N 1
ATOM 2521 C CA . THR A 1 368 ? 3.883 39.219 24.031 1 89.5 368 THR A CA 1
ATOM 2522 C C . THR A 1 368 ? 5.285 38.812 24.484 1 89.5 368 THR A C 1
ATOM 2524 O O . THR A 1 368 ? 5.457 37.781 25.156 1 89.5 368 THR A O 1
ATOM 2527 N N . SER A 1 369 ? 6.238 39.562 24.188 1 91.12 369 SER A N 1
ATOM 2528 C CA . SER A 1 369 ? 7.617 39.281 24.578 1 91.12 369 SER A CA 1
ATOM 2529 C C . SER A 1 369 ? 7.789 39.344 26.094 1 91.12 369 SER A C 1
ATOM 2531 O O . SER A 1 369 ? 7.168 40.188 26.766 1 91.12 369 SER A O 1
ATOM 2533 N N . PRO A 1 370 ? 8.617 38.469 26.594 1 85.62 370 PRO A N 1
ATOM 2534 C CA . PRO A 1 370 ? 8.906 38.594 28.031 1 85.62 370 PRO A CA 1
ATOM 2535 C C . PRO A 1 370 ? 9.672 39.875 28.375 1 85.62 370 PRO A C 1
ATOM 2537 O O . PRO A 1 370 ? 10.375 40.406 27.531 1 85.62 370 PRO A O 1
ATOM 2540 N N . ILE A 1 371 ? 9.469 40.344 29.562 1 86.12 371 ILE A N 1
ATOM 2541 C CA . ILE A 1 371 ? 10.211 41.469 30.062 1 86.12 371 ILE A CA 1
ATOM 2542 C C . ILE A 1 371 ? 11.539 41.031 30.656 1 86.12 371 ILE A C 1
ATOM 2544 O O . ILE A 1 371 ? 11.555 40.219 31.594 1 86.12 371 ILE A O 1
ATOM 2548 N N . THR A 1 372 ? 12.586 41.375 30.141 1 87 372 THR A N 1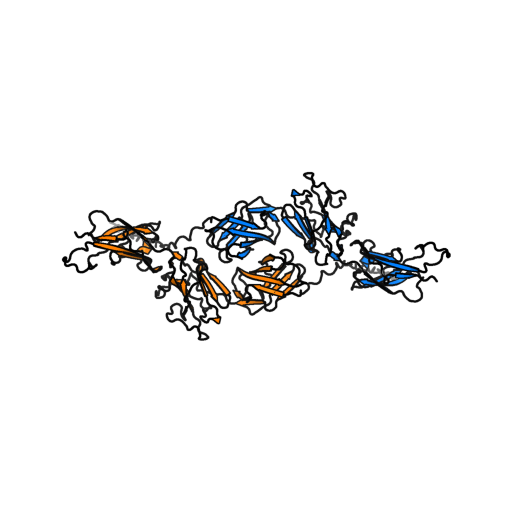
ATOM 2549 C CA . THR A 1 372 ? 13.938 41.094 30.625 1 87 372 THR A CA 1
ATOM 2550 C C . THR A 1 372 ? 14.742 42.375 30.781 1 87 372 THR A C 1
ATOM 2552 O O . THR A 1 372 ? 14.266 43.438 30.453 1 87 372 THR A O 1
ATOM 2555 N N . ALA A 1 373 ? 15.961 42.25 31.297 1 85.19 373 ALA A N 1
ATOM 2556 C CA . ALA A 1 373 ? 16.828 43.438 31.438 1 85.19 373 ALA A CA 1
ATOM 2557 C C . ALA A 1 373 ? 17.109 44.062 30.078 1 85.19 373 ALA A C 1
ATOM 2559 O O . ALA A 1 373 ? 17.266 45.281 29.969 1 85.19 373 ALA A O 1
ATOM 2560 N N . ALA A 1 374 ? 17.047 43.25 29.062 1 88.69 374 ALA A N 1
ATOM 2561 C CA . ALA A 1 374 ? 17.359 43.719 27.719 1 88.69 374 ALA A CA 1
ATOM 2562 C C . ALA A 1 374 ? 16.219 44.531 27.141 1 88.69 374 ALA A C 1
ATOM 2564 O O . ALA A 1 374 ? 16.406 45.281 26.172 1 88.69 374 ALA A O 1
ATOM 2565 N N . SER A 1 375 ? 15.047 44.406 27.703 1 89.38 375 SER A N 1
ATOM 2566 C CA . SER A 1 375 ? 13.883 45.125 27.172 1 89.38 375 SER A CA 1
ATOM 2567 C C . SER A 1 375 ? 13.578 46.375 27.984 1 89.38 375 SER A C 1
ATOM 2569 O O . SER A 1 375 ? 12.508 46.969 27.844 1 89.38 375 SER A O 1
ATOM 2571 N N . HIS A 1 376 ? 14.516 46.75 28.797 1 84.81 376 HIS A N 1
ATOM 2572 C CA . HIS A 1 376 ? 14.312 47.938 29.625 1 84.81 376 HIS A CA 1
ATOM 2573 C C . HIS A 1 376 ? 14.75 49.219 28.891 1 84.81 376 HIS A C 1
ATOM 2575 O O . HIS A 1 376 ? 15.859 49.281 28.359 1 84.81 376 HIS A O 1
ATOM 2581 N N . TYR A 1 377 ? 13.875 50.125 28.875 1 82.94 377 TYR A N 1
ATOM 2582 C CA . TYR A 1 377 ? 14.141 51.438 28.297 1 82.94 377 TYR A CA 1
ATOM 2583 C C . TYR A 1 377 ? 14.359 52.469 29.391 1 82.94 377 TYR A C 1
ATOM 2585 O O . TYR A 1 377 ? 13.539 52.594 30.312 1 82.94 377 TYR A O 1
ATOM 2593 N N . THR A 1 378 ? 15.5 53.125 29.312 1 76.69 378 THR A N 1
ATOM 2594 C CA . THR A 1 378 ? 15.82 54.156 30.297 1 76.69 378 THR A CA 1
ATOM 2595 C C . THR A 1 378 ? 15.438 55.531 29.797 1 76.69 378 THR A C 1
ATOM 2597 O O . THR A 1 378 ? 15.891 55.969 28.734 1 76.69 378 THR A O 1
ATOM 2600 N N . VAL A 1 379 ? 14.539 56.125 30.516 1 69.19 379 VAL A N 1
ATOM 2601 C CA . VAL A 1 379 ? 14.172 57.5 30.25 1 69.19 379 VAL A CA 1
ATOM 2602 C C . VAL A 1 379 ? 14.961 58.438 31.172 1 69.19 379 VAL A C 1
ATOM 2604 O O . VAL A 1 379 ? 14.961 58.25 32.375 1 69.19 379 VAL A O 1
ATOM 2607 N N . VAL A 1 380 ? 15.852 59.188 30.609 1 60.16 380 VAL A N 1
ATOM 2608 C CA . VAL A 1 380 ? 16.625 60.125 31.422 1 60.16 380 VAL A CA 1
ATOM 2609 C C . VAL A 1 380 ? 15.938 61.469 31.422 1 60.16 380 VAL A C 1
ATOM 2611 O O . VAL A 1 380 ? 15.336 61.875 30.438 1 60.16 380 VAL A O 1
ATOM 2614 N N . ASN A 1 381 ? 15.625 61.938 32.594 1 53.12 381 ASN A N 1
ATOM 2615 C CA . ASN A 1 381 ? 15.164 63.344 32.719 1 53.12 381 ASN A CA 1
ATOM 2616 C C . ASN A 1 381 ? 16.234 64.312 32.281 1 53.12 381 ASN A C 1
ATOM 2618 O O . ASN A 1 381 ? 17.422 64.125 32.562 1 53.12 381 ASN A O 1
ATOM 2622 N N . GLU A 1 382 ? 16 65 31.219 1 47.69 382 GLU A N 1
ATOM 2623 C CA . GLU A 1 382 ? 16.859 66.188 31.203 1 47.69 382 GLU A CA 1
ATOM 2624 C C . GLU A 1 382 ? 16.312 67.25 32.125 1 47.69 382 GLU A C 1
ATOM 2626 O O . GLU A 1 382 ? 15.102 67.438 32.188 1 47.69 382 GLU A O 1
ATOM 2631 N N . MET B 1 1 ? -2.062 94.75 -49.25 1 27.72 1 MET B N 1
ATOM 2632 C CA . MET B 1 1 ? -1.658 94.812 -47.844 1 27.72 1 MET B CA 1
ATOM 2633 C C . MET B 1 1 ? -2.186 93.562 -47.094 1 27.72 1 MET B C 1
ATOM 2635 O O . MET B 1 1 ? -3.357 93.5 -46.719 1 27.72 1 MET B O 1
ATOM 2639 N N . HIS B 1 2 ? -1.858 92.312 -47.594 1 31.86 2 HIS B N 1
ATOM 2640 C CA . HIS B 1 2 ? -2.307 90.938 -47.281 1 31.86 2 HIS B CA 1
ATOM 2641 C C . HIS B 1 2 ? -1.876 90.562 -45.875 1 31.86 2 HIS B C 1
ATOM 2643 O O . HIS B 1 2 ? -0.687 90.562 -45.562 1 31.86 2 HIS B O 1
ATOM 2649 N N . ILE B 1 3 ? -2.703 90.812 -44.875 1 24.67 3 ILE B N 1
ATOM 2650 C CA . ILE B 1 3 ? -2.541 90.625 -43.438 1 24.67 3 ILE B CA 1
ATOM 2651 C C . ILE B 1 3 ? -2.43 89.125 -43.125 1 24.67 3 ILE B C 1
ATOM 2653 O O . ILE B 1 3 ? -3.357 88.375 -43.406 1 24.67 3 ILE B O 1
ATOM 2657 N N . ALA B 1 4 ? -1.167 88.5 -43.219 1 36.69 4 ALA B N 1
ATOM 2658 C CA . ALA B 1 4 ? -0.792 87.125 -42.938 1 36.69 4 ALA B CA 1
ATOM 2659 C C . ALA B 1 4 ? -1.134 86.75 -41.5 1 36.69 4 ALA B C 1
ATOM 2661 O O . ALA B 1 4 ? -0.684 87.375 -40.562 1 36.69 4 ALA B O 1
ATOM 2662 N N . ILE B 1 5 ? -2.43 86.25 -41.219 1 31.5 5 ILE B N 1
ATOM 2663 C CA . ILE B 1 5 ? -2.957 85.875 -39.906 1 31.5 5 ILE B CA 1
ATOM 2664 C C . ILE B 1 5 ? -2.082 84.812 -39.25 1 31.5 5 ILE B C 1
ATOM 2666 O O . ILE B 1 5 ? -1.845 83.75 -39.875 1 31.5 5 ILE B O 1
ATOM 2670 N N . PRO B 1 6 ? -1.206 85.062 -38.281 1 31.98 6 PRO B N 1
ATOM 2671 C CA . PRO B 1 6 ? -0.299 84.062 -37.625 1 31.98 6 PRO B CA 1
ATOM 2672 C C . PRO B 1 6 ? -1.039 83 -36.844 1 31.98 6 PRO B C 1
ATOM 2674 O O . PRO B 1 6 ? -2.088 83.25 -36.25 1 31.98 6 PRO B O 1
ATOM 2677 N N . SER B 1 7 ? -1.156 81.75 -37.406 1 30.61 7 SER B N 1
ATOM 2678 C CA . SER B 1 7 ? -1.788 80.562 -36.844 1 30.61 7 SER B CA 1
ATOM 2679 C C . SER B 1 7 ? -1.171 80.188 -35.5 1 30.61 7 SER B C 1
ATOM 2681 O O . SER B 1 7 ? 0.049 80.062 -35.406 1 30.61 7 SER B O 1
ATOM 2683 N N . ARG B 1 8 ? -1.791 80.688 -34.375 1 31.95 8 ARG B N 1
ATOM 2684 C CA . ARG B 1 8 ? -1.443 80.375 -33 1 31.95 8 ARG B CA 1
ATOM 2685 C C . ARG B 1 8 ? -1.448 78.875 -32.719 1 31.95 8 ARG B C 1
ATOM 2687 O O . ARG B 1 8 ? -2.455 78.25 -32.969 1 31.95 8 ARG B O 1
ATOM 2694 N N . ARG B 1 9 ? -0.246 78.188 -32.844 1 29.56 9 ARG B N 1
ATOM 2695 C CA . ARG B 1 9 ? -0.025 76.75 -32.5 1 29.56 9 ARG B CA 1
ATOM 2696 C C . ARG B 1 9 ? -0.355 76.5 -31.047 1 29.56 9 ARG B C 1
ATOM 2698 O O . ARG B 1 9 ? 0.185 77.125 -30.141 1 29.56 9 ARG B O 1
ATOM 2705 N N . LEU B 1 10 ? -1.608 76.125 -30.719 1 27.91 10 LEU B N 1
ATOM 2706 C CA . LEU B 1 10 ? -2.051 75.688 -29.406 1 27.91 10 LEU B CA 1
ATOM 2707 C C . LEU B 1 10 ? -1.168 74.562 -28.906 1 27.91 10 LEU B C 1
ATOM 2709 O O . LEU B 1 10 ? -0.988 73.562 -29.594 1 27.91 10 LEU B O 1
ATOM 2713 N N . GLY B 1 11 ? -0.056 74.875 -28.141 1 27.44 11 GLY B N 1
ATOM 2714 C CA . GLY B 1 11 ? 0.84 73.938 -27.469 1 27.44 11 GLY B CA 1
ATOM 2715 C C . GLY B 1 11 ? 0.128 73.062 -26.484 1 27.44 11 GLY B C 1
ATOM 2716 O O . GLY B 1 11 ? -0.503 73.5 -25.531 1 27.44 11 GLY B O 1
ATOM 2717 N N . GLY B 1 12 ? -0.61 72 -27 1 27.23 12 GLY B N 1
ATOM 2718 C CA . GLY B 1 12 ? -1.252 70.938 -26.188 1 27.23 12 GLY B CA 1
ATOM 2719 C C . GLY B 1 12 ? -0.304 70.312 -25.203 1 27.23 12 GLY B C 1
ATOM 2720 O O . GLY B 1 12 ? 0.784 69.875 -25.578 1 27.23 12 GLY B O 1
ATOM 2721 N N . THR B 1 13 ? -0.167 70.875 -24.016 1 24.95 13 THR B N 1
ATOM 2722 C CA . THR B 1 13 ? 0.605 70.25 -22.938 1 24.95 13 THR B CA 1
ATOM 2723 C C . THR B 1 13 ? 0.13 68.812 -22.688 1 24.95 13 THR B C 1
ATOM 2725 O O . THR B 1 13 ? -1.058 68.562 -22.453 1 24.95 13 THR B O 1
ATOM 2728 N N . ALA B 1 14 ? 0.889 67.75 -23.25 1 33.91 14 ALA B N 1
ATOM 2729 C CA . ALA B 1 14 ? 0.759 66.312 -22.922 1 33.91 14 ALA B CA 1
ATOM 2730 C C . ALA B 1 14 ? 0.772 66.125 -21.422 1 33.91 14 ALA B C 1
ATOM 2732 O O . ALA B 1 14 ? 1.726 66.5 -20.734 1 33.91 14 ALA B O 1
ATOM 2733 N N . VAL B 1 15 ? -0.446 66.25 -20.812 1 29.97 15 VAL B N 1
ATOM 2734 C CA . VAL B 1 15 ? -0.562 65.75 -19.438 1 29.97 15 VAL B CA 1
ATOM 2735 C C . VAL B 1 15 ? 0.054 64.375 -19.297 1 29.97 15 VAL B C 1
ATOM 2737 O O . VAL B 1 15 ? -0.347 63.438 -19.984 1 29.97 15 VAL B O 1
ATOM 2740 N N . ALA B 1 16 ? 1.373 64.312 -18.875 1 33.19 16 ALA B N 1
ATOM 2741 C CA . ALA B 1 16 ? 2.006 63.094 -18.438 1 33.19 16 ALA B CA 1
ATOM 2742 C C . ALA B 1 16 ? 1.149 62.375 -17.391 1 33.19 16 ALA B C 1
ATOM 2744 O O . ALA B 1 16 ? 0.907 62.906 -16.312 1 33.19 16 ALA B O 1
ATOM 2745 N N . ALA B 1 17 ? 0.118 61.625 -17.828 1 34.44 17 ALA B N 1
ATOM 2746 C CA . ALA B 1 17 ? -0.486 60.656 -16.938 1 34.44 17 ALA B CA 1
ATOM 2747 C C . ALA B 1 17 ? 0.583 59.812 -16.234 1 34.44 17 ALA B C 1
ATOM 2749 O O . ALA B 1 17 ? 1.316 59.062 -16.875 1 34.44 17 ALA B O 1
ATOM 2750 N N . GLY B 1 18 ? 1.21 60.406 -15.25 1 26.45 18 GLY B N 1
ATOM 2751 C CA . GLY B 1 18 ? 1.999 59.562 -14.367 1 26.45 18 GLY B CA 1
ATOM 2752 C C . GLY B 1 18 ? 1.3 58.25 -14 1 26.45 18 GLY B C 1
ATOM 2753 O O . GLY B 1 18 ? 0.202 58.281 -13.438 1 26.45 18 GLY B O 1
ATOM 2754 N N . ALA B 1 19 ? 1.558 57.156 -14.797 1 31.05 19 ALA B N 1
ATOM 2755 C CA . ALA B 1 19 ? 1.195 55.781 -14.406 1 31.05 19 ALA B CA 1
ATOM 2756 C C . ALA B 1 19 ? 1.532 55.531 -12.938 1 31.05 19 ALA B C 1
ATOM 2758 O O . ALA B 1 19 ? 2.703 55.562 -12.547 1 31.05 19 ALA B O 1
ATOM 2759 N N . LEU B 1 20 ? 0.608 55.969 -12.133 1 24.42 20 LEU B N 1
ATOM 2760 C CA . LEU B 1 20 ? 0.704 55.375 -10.805 1 24.42 20 LEU B CA 1
ATOM 2761 C C . LEU B 1 20 ? 0.957 53.875 -10.922 1 24.42 20 LEU B C 1
ATOM 2763 O O . LEU B 1 20 ? 0.096 53.125 -11.391 1 24.42 20 LEU B O 1
ATOM 2767 N N . ALA B 1 21 ? 2.186 53.438 -11.047 1 31.73 21 ALA B N 1
ATOM 2768 C CA . ALA B 1 21 ? 2.518 52.031 -10.742 1 31.73 21 ALA B CA 1
ATOM 2769 C C . ALA B 1 21 ? 1.95 51.625 -9.391 1 31.73 21 ALA B C 1
ATOM 2771 O O . ALA B 1 21 ? 2.416 52.094 -8.352 1 31.73 21 ALA B O 1
ATOM 2772 N N . ALA B 1 22 ? 0.648 51.344 -9.484 1 33.84 22 ALA B N 1
ATOM 2773 C CA . ALA B 1 22 ? 0.237 50.531 -8.336 1 33.84 22 ALA B CA 1
ATOM 2774 C C . ALA B 1 22 ? 1.285 49.469 -7.996 1 33.84 22 ALA B C 1
ATOM 2776 O O . ALA B 1 22 ? 1.517 48.562 -8.781 1 33.84 22 ALA B O 1
ATOM 2777 N N . THR B 1 23 ? 2.221 49.906 -7.281 1 31.72 23 THR B N 1
ATOM 2778 C CA . THR B 1 23 ? 2.973 48.844 -6.648 1 31.72 23 THR B CA 1
ATOM 2779 C C . THR B 1 23 ? 2.031 47.812 -6.043 1 31.72 23 THR B C 1
ATOM 2781 O O . THR B 1 23 ? 1.293 48.094 -5.102 1 31.72 23 THR B O 1
ATOM 2784 N N . LEU B 1 24 ? 1.509 46.875 -6.824 1 31.31 24 LEU B N 1
ATOM 2785 C CA . LEU B 1 24 ? 1.014 45.656 -6.211 1 31.31 24 LEU B CA 1
ATOM 2786 C C . LEU B 1 24 ? 1.901 45.219 -5.047 1 31.31 24 LEU B C 1
ATOM 2788 O O . LEU B 1 24 ? 3.047 44.812 -5.25 1 31.31 24 LEU B O 1
ATOM 2792 N N . VAL B 1 25 ? 1.729 45.906 -3.957 1 31.27 25 VAL B N 1
ATOM 2793 C CA . VAL B 1 25 ? 2.271 45.344 -2.727 1 31.27 25 VAL B CA 1
ATOM 2794 C C . VAL B 1 25 ? 1.855 43.875 -2.605 1 31.27 25 VAL B C 1
ATOM 2796 O O . VAL B 1 25 ? 0.703 43.594 -2.287 1 31.27 25 VAL B O 1
ATOM 2799 N N . GLY B 1 26 ? 2.455 43 -3.387 1 33.12 26 GLY B N 1
ATOM 2800 C CA . GLY B 1 26 ? 2.369 41.594 -3.1 1 33.12 26 GLY B CA 1
ATOM 2801 C C . GLY B 1 26 ? 2.572 41.25 -1.632 1 33.12 26 GLY B C 1
ATOM 2802 O O . GLY B 1 26 ? 3.596 41.625 -1.047 1 33.12 26 GLY B O 1
ATOM 2803 N N . VAL B 1 27 ? 1.538 41.219 -0.869 1 33.41 27 VAL B N 1
ATOM 2804 C CA . VAL B 1 27 ? 1.641 40.531 0.417 1 33.41 27 VAL B CA 1
ATOM 2805 C C . VAL B 1 27 ? 2.559 39.312 0.286 1 33.41 27 VAL B C 1
ATOM 2807 O O . VAL B 1 27 ? 2.221 38.344 -0.392 1 33.41 27 VAL B O 1
ATOM 2810 N N . LEU B 1 28 ? 3.807 39.531 0.393 1 33.28 28 LEU B N 1
ATOM 2811 C CA . LEU B 1 28 ? 4.664 38.375 0.539 1 33.28 28 LEU B CA 1
ATOM 2812 C C . LEU B 1 28 ? 4.176 37.469 1.677 1 33.28 28 LEU B C 1
ATOM 2814 O O . LEU B 1 28 ? 4.328 37.812 2.85 1 33.28 28 LEU B O 1
ATOM 2818 N N . LEU B 1 29 ? 3.178 36.656 1.544 1 38.94 29 LEU B N 1
ATOM 2819 C CA . LEU B 1 29 ? 2.977 35.5 2.424 1 38.94 29 LEU B CA 1
ATOM 2820 C C . LEU B 1 29 ? 4.312 34.969 2.932 1 38.94 29 LEU B C 1
ATOM 2822 O O . LEU B 1 29 ? 5.324 35.031 2.229 1 38.94 29 LEU B O 1
ATOM 2826 N N . PRO B 1 30 ? 4.547 34.906 4.215 1 39.94 30 PRO B N 1
ATOM 2827 C CA . PRO B 1 30 ? 5.789 34.219 4.59 1 39.94 30 PRO B CA 1
ATOM 2828 C C . PRO B 1 30 ? 6.203 33.156 3.584 1 39.94 30 PRO B C 1
ATOM 2830 O O . PRO B 1 30 ? 5.348 32.531 2.967 1 39.94 30 PRO B O 1
ATOM 2833 N N . ALA B 1 31 ? 7.41 33.25 3.066 1 39.62 31 ALA B N 1
ATOM 2834 C CA . ALA B 1 31 ? 7.984 32.281 2.152 1 39.62 31 ALA B CA 1
ATOM 2835 C C . ALA B 1 31 ? 7.652 30.859 2.598 1 39.62 31 ALA B C 1
ATOM 2837 O O . ALA B 1 31 ? 7.773 30.516 3.779 1 39.62 31 ALA B O 1
ATOM 2838 N N . PRO B 1 32 ? 6.797 30.125 1.968 1 45.03 32 PRO B N 1
ATOM 2839 C CA . PRO B 1 32 ? 6.602 28.719 2.311 1 45.03 32 PRO B CA 1
ATOM 2840 C C . PRO B 1 32 ? 7.879 28.062 2.832 1 45.03 32 PRO B C 1
ATOM 2842 O O . PRO B 1 32 ? 8.984 28.438 2.43 1 45.03 32 PRO B O 1
ATOM 2845 N N . ALA B 1 33 ? 7.887 27.688 4.109 1 50.88 33 ALA B N 1
ATOM 2846 C CA . ALA B 1 33 ? 9.031 26.953 4.625 1 50.88 33 ALA B CA 1
ATOM 2847 C C . ALA B 1 33 ? 9.789 26.25 3.5 1 50.88 33 ALA B C 1
ATOM 2849 O O . ALA B 1 33 ? 9.18 25.594 2.654 1 50.88 33 ALA B O 1
ATOM 2850 N N . GLN B 1 34 ? 10.938 26.75 3.125 1 58.62 34 GLN B N 1
ATOM 2851 C CA . GLN B 1 34 ? 11.82 26.203 2.102 1 58.62 34 GLN B CA 1
ATOM 2852 C C . GLN B 1 34 ? 11.961 24.688 2.252 1 58.62 34 GLN B C 1
ATOM 2854 O O . GLN B 1 34 ? 12.18 24.188 3.357 1 58.62 34 GLN B O 1
ATOM 2859 N N . ALA B 1 35 ? 11.516 23.938 1.324 1 72.5 35 ALA B N 1
ATOM 2860 C CA . ALA B 1 35 ? 11.758 22.5 1.213 1 72.5 35 ALA B CA 1
ATOM 2861 C C . ALA B 1 35 ? 13.18 22.156 1.668 1 72.5 35 ALA B C 1
ATOM 2863 O O . ALA B 1 35 ? 14.125 22.891 1.394 1 72.5 35 ALA B O 1
ATOM 2864 N N . ALA B 1 36 ? 13.297 21.391 2.703 1 81 36 ALA B N 1
ATOM 2865 C CA . ALA B 1 36 ? 14.586 20.984 3.258 1 81 36 ALA B CA 1
ATOM 2866 C C . ALA B 1 36 ? 14.906 19.531 2.918 1 81 36 ALA B C 1
ATOM 2868 O O . ALA B 1 36 ? 14 18.75 2.646 1 81 36 ALA B O 1
ATOM 2869 N N . ASP B 1 37 ? 16.219 19.234 2.727 1 88.31 37 ASP B N 1
ATOM 2870 C CA . ASP B 1 37 ? 16.703 17.859 2.785 1 88.31 37 ASP B CA 1
ATOM 2871 C C . ASP B 1 37 ? 16.844 17.391 4.23 1 88.31 37 ASP B C 1
ATOM 2873 O O . ASP B 1 37 ? 17.75 17.828 4.949 1 88.31 37 ASP B O 1
ATOM 2877 N N . LEU B 1 38 ? 15.984 16.531 4.59 1 90.81 38 LEU B N 1
ATOM 2878 C CA . LEU B 1 38 ? 15.938 16.078 5.973 1 90.81 38 LEU B CA 1
ATOM 2879 C C . LEU B 1 38 ? 17.109 15.148 6.285 1 90.81 38 LEU B C 1
ATOM 2881 O O . LEU B 1 38 ? 17.609 14.461 5.395 1 90.81 38 LEU B O 1
ATOM 2885 N N . VAL B 1 39 ? 17.547 15.211 7.52 1 90.19 39 VAL B N 1
ATOM 2886 C CA . VAL B 1 39 ? 18.609 14.328 7.984 1 90.19 39 VAL B CA 1
ATOM 2887 C C . VAL B 1 39 ? 18 13.117 8.703 1 90.19 39 VAL B C 1
ATOM 2889 O O . VAL B 1 39 ? 17.312 13.273 9.711 1 90.19 39 VAL B O 1
ATOM 2892 N N . GLY B 1 40 ? 18.125 11.969 8.141 1 93.88 40 GLY B N 1
ATOM 2893 C CA . GLY B 1 40 ? 17.625 10.711 8.672 1 93.88 40 GLY B CA 1
ATOM 2894 C C . GLY B 1 40 ? 18.141 9.492 7.926 1 93.88 40 GLY B C 1
ATOM 2895 O O . GLY B 1 40 ? 19.031 9.617 7.078 1 93.88 40 GLY B O 1
ATOM 2896 N N . THR B 1 41 ? 17.719 8.336 8.406 1 95.56 41 THR B N 1
ATOM 2897 C CA . THR B 1 41 ? 18.156 7.102 7.766 1 95.56 41 THR B CA 1
ATOM 2898 C C . THR B 1 41 ? 16.953 6.309 7.262 1 95.56 41 THR B C 1
ATOM 2900 O O . THR B 1 41 ? 15.852 6.414 7.816 1 95.56 41 THR B O 1
ATOM 2903 N N . ILE B 1 42 ? 17.141 5.578 6.191 1 97.12 42 ILE B N 1
ATOM 2904 C CA . ILE B 1 42 ? 16.156 4.676 5.602 1 97.12 42 ILE B CA 1
ATOM 2905 C C . ILE B 1 42 ? 16.734 3.266 5.523 1 97.12 42 ILE B C 1
ATOM 2907 O O . ILE B 1 42 ? 17.781 3.049 4.91 1 97.12 42 ILE B O 1
ATOM 2911 N N . ALA B 1 43 ? 16.141 2.363 6.219 1 97.62 43 ALA B N 1
ATOM 2912 C CA . ALA B 1 43 ? 16.453 0.948 6.059 1 97.62 43 ALA B CA 1
ATOM 2913 C C . ALA B 1 43 ? 15.469 0.263 5.121 1 97.62 43 ALA B C 1
ATOM 2915 O O . ALA B 1 43 ? 14.273 0.558 5.145 1 97.62 43 ALA B O 1
ATOM 2916 N N . THR B 1 44 ? 15.961 -0.665 4.301 1 97.25 44 THR B N 1
ATOM 2917 C CA . THR B 1 44 ? 15.102 -1.313 3.316 1 97.25 44 THR B CA 1
ATOM 2918 C C . THR B 1 44 ? 14.867 -2.775 3.684 1 97.25 44 THR B C 1
ATOM 2920 O O . THR B 1 44 ? 15.734 -3.418 4.281 1 97.25 44 THR B O 1
ATOM 2923 N N . SER B 1 45 ? 13.727 -3.305 3.414 1 95.44 45 SER B N 1
ATOM 2924 C CA . SER B 1 45 ? 13.383 -4.723 3.367 1 95.44 45 SER B CA 1
ATOM 2925 C C . SER B 1 45 ? 12.781 -5.102 2.021 1 95.44 45 SER B C 1
ATOM 2927 O O . SER B 1 45 ? 11.734 -4.566 1.633 1 95.44 45 SER B O 1
ATOM 2929 N N . PRO B 1 46 ? 13.383 -6.012 1.406 1 92.56 46 PRO B N 1
ATOM 2930 C CA . PRO B 1 46 ? 14.602 -6.754 1.729 1 92.56 46 PRO B CA 1
ATOM 2931 C C . PRO B 1 46 ? 15.812 -5.84 1.946 1 92.56 46 PRO B C 1
ATOM 2933 O O . PRO B 1 46 ? 15.883 -4.758 1.355 1 92.56 46 PRO B O 1
ATOM 2936 N N . THR B 1 47 ? 16.844 -6.273 2.631 1 93.31 47 THR B N 1
ATOM 2937 C CA . THR B 1 47 ? 18 -5.465 3.033 1 93.31 47 THR B CA 1
ATOM 2938 C C . THR B 1 47 ? 18.906 -5.176 1.839 1 93.31 47 THR B C 1
ATOM 2940 O O . THR B 1 47 ? 19.594 -4.16 1.816 1 93.31 47 THR B O 1
ATOM 2943 N N . SER B 1 48 ? 18.906 -6.035 0.814 1 92 48 SER B N 1
ATOM 2944 C CA . SER B 1 48 ? 19.734 -5.844 -0.375 1 92 48 SER B CA 1
ATOM 2945 C C . SER B 1 48 ? 19.234 -4.656 -1.199 1 92 48 SER B C 1
ATOM 2947 O O . SER B 1 48 ? 19.984 -4.109 -2.01 1 92 48 SER B O 1
ATOM 2949 N N . GLY B 1 49 ? 17.906 -4.297 -1.016 1 96.19 49 GLY B N 1
ATOM 2950 C CA . GLY B 1 49 ? 17.312 -3.236 -1.812 1 96.19 49 GLY B CA 1
ATOM 2951 C C . GLY B 1 49 ? 17.156 -3.609 -3.273 1 96.19 49 GLY B C 1
ATOM 2952 O O . GLY B 1 49 ? 17 -2.734 -4.129 1 96.19 49 GLY B O 1
ATOM 2953 N N . LYS B 1 50 ? 17.297 -4.867 -3.582 1 96.19 50 LYS B N 1
ATOM 2954 C CA . LYS B 1 50 ? 17.156 -5.316 -4.965 1 96.19 50 LYS B CA 1
ATOM 2955 C C . LYS B 1 50 ? 15.688 -5.559 -5.316 1 96.19 50 LYS B C 1
ATOM 2957 O O . LYS B 1 50 ? 14.938 -6.129 -4.52 1 96.19 50 LYS B O 1
ATOM 2962 N N . LEU B 1 51 ? 15.312 -5.059 -6.426 1 96.62 51 LEU B N 1
ATOM 2963 C CA . LEU B 1 51 ? 13.977 -5.238 -6.969 1 96.62 51 LEU B CA 1
ATOM 2964 C C . LEU B 1 51 ? 14.031 -5.715 -8.414 1 96.62 51 LEU B C 1
ATOM 2966 O O . LEU B 1 51 ? 14.945 -5.344 -9.164 1 96.62 51 LEU B O 1
ATOM 2970 N N . ALA B 1 52 ? 13.086 -6.566 -8.742 1 96.25 52 ALA B N 1
ATOM 2971 C CA . ALA B 1 52 ? 13 -7.027 -10.125 1 96.25 52 ALA B CA 1
ATOM 2972 C C . ALA B 1 52 ? 12.602 -5.891 -11.055 1 96.25 52 ALA B C 1
ATOM 2974 O O . ALA B 1 52 ? 11.586 -5.223 -10.844 1 96.25 52 ALA B O 1
ATOM 2975 N N . ALA B 1 53 ? 13.398 -5.695 -12.102 1 96.5 53 ALA B N 1
ATOM 2976 C CA . ALA B 1 53 ? 13.133 -4.645 -13.078 1 96.5 53 ALA B CA 1
ATOM 2977 C C . ALA B 1 53 ? 11.969 -5.023 -13.992 1 96.5 53 ALA B C 1
ATOM 2979 O O . ALA B 1 53 ? 11.719 -6.207 -14.219 1 96.5 53 ALA B O 1
ATOM 2980 N N . LEU B 1 54 ? 11.258 -3.977 -14.43 1 94.69 54 LEU B N 1
ATOM 2981 C CA . LEU B 1 54 ? 10.172 -4.094 -15.398 1 94.69 54 LEU B CA 1
ATOM 2982 C C . LEU B 1 54 ? 9.141 -5.109 -14.93 1 94.69 54 LEU B C 1
ATOM 2984 O O . LEU B 1 54 ? 8.609 -5.879 -15.742 1 94.69 54 LEU B O 1
ATOM 2988 N N . THR B 1 55 ? 9.031 -5.262 -13.719 1 93.12 55 THR B N 1
ATOM 2989 C CA . THR B 1 55 ? 8.094 -6.16 -13.055 1 93.12 55 THR B CA 1
ATOM 2990 C C . THR B 1 55 ? 7.168 -5.379 -12.125 1 93.12 55 THR B C 1
ATOM 2992 O O . THR B 1 55 ? 7.633 -4.637 -11.258 1 93.12 55 THR B O 1
ATOM 2995 N N . ALA B 1 56 ? 5.906 -5.531 -12.344 1 92.06 56 ALA B N 1
ATOM 2996 C CA . ALA B 1 56 ? 4.945 -4.836 -11.492 1 92.06 56 ALA B CA 1
ATOM 2997 C C . ALA B 1 56 ? 4.867 -5.488 -10.109 1 92.06 56 ALA B C 1
ATOM 2999 O O . ALA B 1 56 ? 5.309 -6.629 -9.93 1 92.06 56 ALA B O 1
ATOM 3000 N N . LYS B 1 57 ? 4.379 -4.73 -9.156 1 93.44 57 LYS B N 1
ATOM 3001 C CA . LYS B 1 57 ? 3.943 -5.207 -7.844 1 93.44 57 LYS B CA 1
ATOM 3002 C C . LYS B 1 57 ? 5.125 -5.727 -7.031 1 93.44 57 LYS B C 1
ATOM 3004 O O . LYS B 1 57 ? 4.984 -6.676 -6.254 1 93.44 57 LYS B O 1
ATOM 3009 N N . GLN B 1 58 ? 6.281 -5.234 -7.316 1 94.06 58 GLN B N 1
ATOM 3010 C CA . GLN B 1 58 ? 7.383 -5.453 -6.387 1 94.06 58 GLN B CA 1
ATOM 3011 C C . GLN B 1 58 ? 7.27 -4.527 -5.176 1 94.06 58 GLN B C 1
ATOM 3013 O O . GLN B 1 58 ? 7.051 -3.324 -5.324 1 94.06 58 GLN B O 1
ATOM 3018 N N . VAL B 1 59 ? 7.453 -5.141 -3.971 1 96.38 59 VAL B N 1
ATOM 3019 C CA . VAL B 1 59 ? 7.266 -4.344 -2.766 1 96.38 59 VAL B CA 1
ATOM 3020 C C . VAL B 1 59 ? 8.602 -4.172 -2.043 1 96.38 59 VAL B C 1
ATOM 3022 O O . VAL B 1 59 ? 9.344 -5.137 -1.867 1 96.38 59 VAL B O 1
ATOM 3025 N N . ILE B 1 60 ? 8.875 -2.99 -1.683 1 97.06 60 ILE B N 1
ATOM 3026 C CA . ILE B 1 60 ? 9.992 -2.686 -0.788 1 97.06 60 ILE B CA 1
ATOM 3027 C C . ILE B 1 60 ? 9.477 -1.915 0.427 1 97.06 60 ILE B C 1
ATOM 3029 O O . ILE B 1 60 ? 8.711 -0.961 0.286 1 97.06 60 ILE B O 1
ATOM 3033 N N . THR B 1 61 ? 9.812 -2.361 1.589 1 97.81 61 THR B N 1
ATOM 3034 C CA . THR B 1 61 ? 9.422 -1.709 2.836 1 97.81 61 THR B CA 1
ATOM 3035 C C . THR B 1 61 ? 10.562 -0.837 3.363 1 97.81 61 THR B C 1
ATOM 3037 O O . THR B 1 61 ? 11.703 -1.289 3.459 1 97.81 61 THR B O 1
ATOM 3040 N N . LEU B 1 62 ? 10.281 0.407 3.588 1 98.31 62 LEU B N 1
ATOM 3041 C CA . LEU B 1 62 ? 11.242 1.383 4.094 1 98.31 62 LEU B CA 1
ATOM 3042 C C . LEU B 1 62 ? 10.969 1.703 5.559 1 98.31 62 LEU B C 1
ATOM 3044 O O . LEU B 1 62 ? 9.852 2.076 5.922 1 98.31 62 LEU B O 1
ATOM 3048 N N . THR B 1 63 ? 11.906 1.521 6.41 1 98 63 THR B N 1
ATOM 3049 C CA . THR B 1 63 ? 11.859 1.923 7.809 1 98 63 THR B CA 1
ATOM 3050 C C . THR B 1 63 ? 12.688 3.184 8.039 1 98 63 THR B C 1
ATOM 3052 O O . THR B 1 63 ? 13.891 3.193 7.793 1 98 63 THR B O 1
ATOM 3055 N N . VAL B 1 64 ? 12.047 4.18 8.453 1 97.44 64 VAL B N 1
ATOM 3056 C CA . VAL B 1 64 ? 12.656 5.5 8.578 1 97.44 64 VAL B CA 1
ATOM 3057 C C . VAL B 1 64 ? 12.984 5.781 10.039 1 97.44 64 VAL B C 1
ATOM 3059 O O . VAL B 1 64 ? 12.211 5.426 10.938 1 97.44 64 VAL B O 1
ATOM 3062 N N . SER B 1 65 ? 14.148 6.348 10.273 1 94.62 65 SER B N 1
ATOM 3063 C CA . SER B 1 65 ? 14.57 6.789 11.602 1 94.62 65 SER B CA 1
ATOM 3064 C C . SER B 1 65 ? 15.289 8.133 11.531 1 94.62 65 SER B C 1
ATOM 3066 O O . SER B 1 65 ? 15.859 8.484 10.5 1 94.62 65 SER B O 1
ATOM 3068 N N . GLY B 1 66 ? 15.109 8.977 12.625 1 91.38 66 GLY B N 1
ATOM 3069 C CA . GLY B 1 66 ? 15.781 10.266 12.719 1 91.38 66 GLY B CA 1
ATOM 3070 C C . GLY B 1 66 ? 14.984 11.305 13.469 1 91.38 66 GLY B C 1
ATOM 3071 O O . GLY B 1 66 ? 13.758 11.352 13.359 1 91.38 66 GLY B O 1
ATOM 3072 N N . ALA B 1 67 ? 15.539 12.18 14.305 1 84 67 ALA B N 1
ATOM 3073 C CA . ALA B 1 67 ? 14.883 13.188 15.141 1 84 67 ALA B CA 1
ATOM 3074 C C . ALA B 1 67 ? 14.234 14.273 14.281 1 84 67 ALA B C 1
ATOM 3076 O O . ALA B 1 67 ? 13.172 14.797 14.633 1 84 67 ALA B O 1
ATOM 3077 N N . GLY B 1 68 ? 14.734 14.562 13.109 1 81.12 68 GLY B N 1
ATOM 3078 C CA . GLY B 1 68 ? 14.219 15.641 12.289 1 81.12 68 GLY B CA 1
ATOM 3079 C C . GLY B 1 68 ? 13.281 15.156 11.195 1 81.12 68 GLY B C 1
ATOM 3080 O O . GLY B 1 68 ? 12.75 15.961 10.43 1 81.12 68 GLY B O 1
ATOM 3081 N N . VAL B 1 69 ? 12.945 13.906 11.273 1 86.88 69 VAL B N 1
ATOM 3082 C CA . VAL B 1 69 ? 12.055 13.359 10.25 1 86.88 69 VAL B CA 1
ATOM 3083 C C . VAL B 1 69 ? 10.617 13.344 10.766 1 86.88 69 VAL B C 1
ATOM 3085 O O . VAL B 1 69 ? 10.352 12.836 11.852 1 86.88 69 VAL B O 1
ATOM 3088 N N . PRO B 1 70 ? 9.719 14.008 10.078 1 85.31 70 PRO B N 1
ATOM 3089 C CA . PRO B 1 70 ? 8.312 13.953 10.492 1 85.31 70 PRO B CA 1
ATOM 3090 C C . PRO B 1 70 ? 7.762 12.523 10.508 1 85.31 70 PRO B C 1
ATOM 3092 O O . PRO B 1 70 ? 8.219 11.672 9.75 1 85.31 70 PRO B O 1
ATOM 3095 N N . ALA B 1 71 ? 6.848 12.25 11.414 1 87.44 71 ALA B N 1
ATOM 3096 C CA . ALA B 1 71 ? 6.156 10.961 11.414 1 87.44 71 ALA B CA 1
ATOM 3097 C C . ALA B 1 71 ? 5.473 10.711 10.07 1 87.44 71 ALA B C 1
ATOM 3099 O O . ALA B 1 71 ? 4.766 11.586 9.555 1 87.44 71 ALA B O 1
ATOM 3100 N N . LEU B 1 72 ? 5.641 9.555 9.516 1 93.44 72 LEU B N 1
ATOM 3101 C CA . LEU B 1 72 ? 5.039 9.211 8.227 1 93.44 72 LEU B CA 1
ATOM 3102 C C . LEU B 1 72 ? 3.523 9.094 8.352 1 93.44 72 LEU B C 1
ATOM 3104 O O . LEU B 1 72 ? 3.016 8.578 9.352 1 93.44 72 LEU B O 1
ATOM 3108 N N . SER B 1 73 ? 2.84 9.602 7.484 1 91.69 73 SER B N 1
ATOM 3109 C CA . SER B 1 73 ? 1.396 9.461 7.332 1 91.69 73 SER B CA 1
ATOM 3110 C C . SER B 1 73 ? 0.984 9.555 5.867 1 91.69 73 SER B C 1
ATOM 3112 O O . SER B 1 73 ? 1.739 10.062 5.035 1 91.69 73 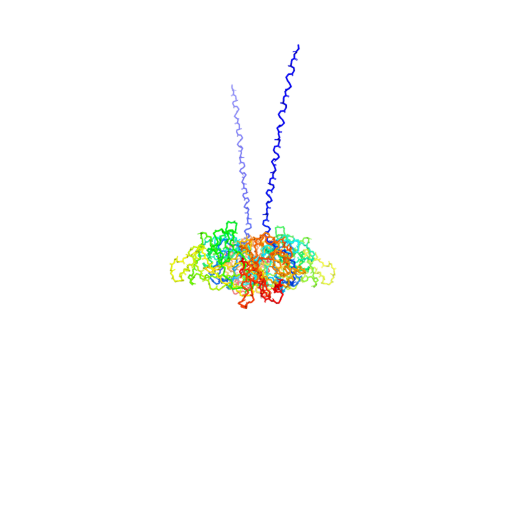SER B O 1
ATOM 3114 N N . GLU B 1 74 ? -0.127 8.992 5.562 1 93.38 74 GLU B N 1
ATOM 3115 C CA . GLU B 1 74 ? -0.633 9.086 4.195 1 93.38 74 GLU B CA 1
ATOM 3116 C C . GLU B 1 74 ? -0.819 10.547 3.779 1 93.38 74 GLU B C 1
ATOM 3118 O O . GLU B 1 74 ? -0.659 10.883 2.605 1 93.38 74 GLU B O 1
ATOM 3123 N N . ASP B 1 75 ? -1.053 11.414 4.758 1 88.62 75 ASP B N 1
ATOM 3124 C CA . ASP B 1 75 ? -1.319 12.828 4.5 1 88.62 75 ASP B CA 1
ATOM 3125 C C . ASP B 1 75 ? -0.029 13.578 4.184 1 88.62 75 ASP B C 1
ATOM 3127 O O . ASP B 1 75 ? -0.033 14.523 3.393 1 88.62 75 ASP B O 1
ATOM 3131 N N . ASN B 1 76 ? 1.028 13.219 4.824 1 90.44 76 ASN B N 1
ATOM 3132 C CA . ASN B 1 76 ? 2.221 14.055 4.691 1 90.44 76 ASN B CA 1
ATOM 3133 C C . ASN B 1 76 ? 3.16 13.516 3.613 1 90.44 76 ASN B C 1
ATOM 3135 O O . ASN B 1 76 ? 4.051 14.227 3.146 1 90.44 76 ASN B O 1
ATOM 3139 N N . VAL B 1 77 ? 3.021 12.227 3.24 1 94.75 77 VAL B N 1
ATOM 3140 C CA . VAL B 1 77 ? 3.844 11.672 2.172 1 94.75 77 VAL B CA 1
ATOM 3141 C C . VAL B 1 77 ? 3.197 11.961 0.818 1 94.75 77 VAL B C 1
ATOM 3143 O O . VAL B 1 77 ? 2.023 11.641 0.605 1 94.75 77 VAL B O 1
ATOM 3146 N N . ALA B 1 78 ? 3.969 12.508 -0.026 1 94.81 78 ALA B N 1
ATOM 3147 C CA . ALA B 1 78 ? 3.473 12.82 -1.363 1 94.81 78 ALA B CA 1
ATOM 3148 C C . ALA B 1 78 ? 3.756 11.68 -2.336 1 94.81 78 ALA B C 1
ATOM 3150 O O . ALA B 1 78 ? 2.873 11.258 -3.088 1 94.81 78 ALA B O 1
ATOM 3151 N N . SER B 1 79 ? 4.957 11.219 -2.357 1 97.31 79 SER B N 1
ATOM 3152 C CA . SER B 1 79 ? 5.406 10.164 -3.262 1 97.31 79 SER B CA 1
ATOM 3153 C C . SER B 1 79 ? 6.754 9.602 -2.83 1 97.31 79 SER B C 1
ATOM 3155 O O . SER B 1 79 ? 7.398 10.141 -1.928 1 97.31 79 SER B O 1
ATOM 3157 N N . VAL B 1 80 ? 7.125 8.516 -3.414 1 98.06 80 VAL B N 1
ATOM 3158 C CA . VAL B 1 80 ? 8.438 7.93 -3.193 1 98.06 80 VAL B CA 1
ATOM 3159 C C . VAL B 1 80 ? 9.148 7.723 -4.531 1 98.06 80 VAL B C 1
ATOM 3161 O O . VAL B 1 80 ? 8.523 7.293 -5.508 1 98.06 80 VAL B O 1
ATOM 3164 N N . ASP B 1 81 ? 10.398 8.023 -4.582 1 97.94 81 ASP B N 1
ATOM 3165 C CA . ASP B 1 81 ? 11.25 7.746 -5.734 1 97.94 81 ASP B CA 1
ATOM 3166 C C . ASP B 1 81 ? 12.164 6.551 -5.469 1 97.94 81 ASP B C 1
ATOM 3168 O O . ASP B 1 81 ? 12.828 6.484 -4.43 1 97.94 81 ASP B O 1
ATOM 3172 N N . LEU B 1 82 ? 12.164 5.629 -6.359 1 97.56 82 LEU B N 1
ATOM 3173 C CA . LEU B 1 82 ? 13.109 4.516 -6.387 1 97.56 82 LEU B CA 1
ATOM 3174 C C . LEU B 1 82 ? 14.016 4.605 -7.613 1 97.56 82 LEU B C 1
ATOM 3176 O O . LEU B 1 82 ? 13.688 4.074 -8.672 1 97.56 82 LEU B O 1
ATOM 3180 N N . GLY B 1 83 ? 15.133 5.227 -7.367 1 95.75 83 GLY B N 1
ATOM 3181 C CA . GLY B 1 83 ? 16 5.484 -8.5 1 95.75 83 GLY B CA 1
ATOM 3182 C C . GLY B 1 83 ? 15.32 6.273 -9.609 1 95.75 83 GLY B C 1
ATOM 3183 O O . GLY B 1 83 ? 14.758 7.34 -9.359 1 95.75 83 GLY B O 1
ATOM 3184 N N . ALA B 1 84 ? 15.312 5.703 -10.781 1 92.06 84 ALA B N 1
ATOM 3185 C CA . ALA B 1 84 ? 14.758 6.383 -11.953 1 92.06 84 ALA B CA 1
ATOM 3186 C C . ALA B 1 84 ? 13.234 6.258 -11.977 1 92.06 84 ALA B C 1
ATOM 3188 O O . ALA B 1 84 ? 12.562 6.922 -12.773 1 92.06 84 ALA B O 1
ATOM 3189 N N . CYS B 1 85 ? 12.703 5.422 -11.172 1 96.12 85 CYS B N 1
ATOM 3190 C CA . CYS B 1 85 ? 11.258 5.363 -11.016 1 96.12 85 CYS B CA 1
ATOM 3191 C C . CYS B 1 85 ? 10.781 6.402 -10 1 96.12 85 CYS B C 1
ATOM 3193 O O . CYS B 1 85 ? 10.82 6.164 -8.797 1 96.12 85 CYS B O 1
ATOM 3195 N N . THR B 1 86 ? 10.312 7.516 -10.5 1 96.31 86 THR B N 1
ATOM 3196 C CA . THR B 1 86 ? 10.016 8.664 -9.648 1 96.31 86 THR B CA 1
ATOM 3197 C C . THR B 1 86 ? 8.516 8.828 -9.461 1 96.31 86 THR B C 1
ATOM 3199 O O . THR B 1 86 ? 7.723 8.258 -10.211 1 96.31 86 THR B O 1
ATOM 3202 N N . ALA B 1 87 ? 8.195 9.516 -8.398 1 97.12 87 ALA B N 1
ATOM 3203 C CA . ALA B 1 87 ? 6.832 9.938 -8.094 1 97.12 87 ALA B CA 1
ATOM 3204 C C . ALA B 1 87 ? 5.906 8.734 -7.949 1 97.12 87 ALA B C 1
ATOM 3206 O O . ALA B 1 87 ? 4.773 8.75 -8.438 1 97.12 87 ALA B O 1
ATOM 3207 N N . ILE B 1 88 ? 6.422 7.652 -7.371 1 96.38 88 ILE B N 1
ATOM 3208 C CA . ILE B 1 88 ? 5.602 6.473 -7.125 1 96.38 88 ILE B CA 1
ATOM 3209 C C . ILE B 1 88 ? 4.547 6.785 -6.066 1 96.38 88 ILE B C 1
ATOM 3211 O O . ILE B 1 88 ? 4.879 7.203 -4.957 1 96.38 88 ILE B O 1
ATOM 3215 N N . ALA B 1 89 ? 3.326 6.605 -6.406 1 94.81 89 ALA B N 1
ATOM 3216 C CA . ALA B 1 89 ? 2.213 6.891 -5.508 1 94.81 89 ALA B CA 1
ATOM 3217 C C . ALA B 1 89 ? 1.601 5.602 -4.965 1 94.81 89 ALA B C 1
ATOM 3219 O O . ALA B 1 89 ? 0.737 5.641 -4.082 1 94.81 89 ALA B O 1
ATOM 3220 N N . THR B 1 90 ? 2.039 4.488 -5.488 1 94.81 90 THR B N 1
ATOM 3221 C CA . THR B 1 90 ? 1.541 3.201 -5.016 1 94.81 90 THR B CA 1
ATOM 3222 C C . THR B 1 90 ? 2.295 2.754 -3.766 1 94.81 90 THR B C 1
ATOM 3224 O O . THR B 1 90 ? 3.172 1.892 -3.838 1 94.81 90 THR B O 1
ATOM 3227 N N . TYR B 1 91 ? 2.023 3.33 -2.684 1 97.06 91 TYR B N 1
ATOM 3228 C CA . TYR B 1 91 ? 2.574 3.018 -1.369 1 97.06 91 TYR B CA 1
ATOM 3229 C C . TYR B 1 91 ? 1.474 2.957 -0.316 1 97.06 91 TYR B C 1
ATOM 3231 O O . TYR B 1 91 ? 0.353 3.414 -0.554 1 97.06 91 TYR B O 1
ATOM 3239 N N . VAL B 1 92 ? 1.757 2.342 0.771 1 96.81 92 VAL B N 1
ATOM 3240 C CA . VAL B 1 92 ? 0.933 2.381 1.975 1 96.81 92 VAL B CA 1
ATOM 3241 C C . VAL B 1 92 ? 1.81 2.662 3.191 1 96.81 92 VAL B C 1
ATOM 3243 O O . VAL B 1 92 ? 2.846 2.021 3.379 1 96.81 92 VAL B O 1
ATOM 3246 N N . VAL B 1 93 ? 1.463 3.68 3.934 1 96.81 93 VAL B N 1
ATOM 3247 C CA . VAL B 1 93 ? 2.135 3.949 5.199 1 96.81 93 VAL B CA 1
ATOM 3248 C C . VAL B 1 93 ? 1.596 3.016 6.281 1 96.81 93 VAL B C 1
ATOM 3250 O O . VAL B 1 93 ? 0.408 3.057 6.609 1 96.81 93 VAL B O 1
ATOM 3253 N N . GLN B 1 94 ? 2.443 2.211 6.812 1 94.12 94 GLN B N 1
ATOM 3254 C CA . GLN B 1 94 ? 2.035 1.196 7.777 1 94.12 94 GLN B CA 1
ATOM 3255 C C . GLN B 1 94 ? 2.074 1.743 9.203 1 94.12 94 GLN B C 1
ATOM 3257 O O . GLN B 1 94 ? 1.265 1.352 10.047 1 94.12 94 GLN B O 1
ATOM 3262 N N . SER B 1 95 ? 3 2.525 9.453 1 93 95 SER B N 1
ATOM 3263 C CA . SER B 1 95 ? 3.18 3.174 10.75 1 93 95 SER B CA 1
ATOM 3264 C C . SER B 1 95 ? 3.883 4.52 10.602 1 93 95 SER B C 1
ATOM 3266 O O . SER B 1 95 ? 4.211 4.934 9.484 1 93 95 SER B O 1
ATOM 3268 N N . ALA B 1 96 ? 4.156 5.199 11.727 1 91.69 96 ALA B N 1
ATOM 3269 C CA . ALA B 1 96 ? 4.809 6.508 11.727 1 91.69 96 ALA B CA 1
ATOM 3270 C C . ALA B 1 96 ? 6.246 6.402 11.227 1 91.69 96 ALA B C 1
ATOM 3272 O O . ALA B 1 96 ? 6.879 7.414 10.914 1 91.69 96 ALA B O 1
ATOM 3273 N N . THR B 1 97 ? 6.789 5.148 11.047 1 96.44 97 THR B N 1
ATOM 3274 C CA . THR B 1 97 ? 8.188 5.016 10.648 1 96.44 97 THR B CA 1
ATOM 3275 C C . THR B 1 97 ? 8.328 4.039 9.484 1 96.44 97 THR B C 1
ATOM 3277 O O . THR B 1 97 ? 9.438 3.803 9 1 96.44 97 THR B O 1
ATOM 3280 N N . VAL B 1 98 ? 7.227 3.414 9.078 1 97.38 98 VAL B N 1
ATOM 3281 C CA . VAL B 1 98 ? 7.348 2.355 8.078 1 97.38 98 VAL B CA 1
ATOM 3282 C C . VAL B 1 98 ? 6.418 2.648 6.902 1 97.38 98 VAL B C 1
ATOM 3284 O O . VAL B 1 98 ? 5.238 2.951 7.09 1 97.38 98 VAL B O 1
ATOM 3287 N N . ILE B 1 99 ? 6.871 2.543 5.75 1 97.81 99 ILE B N 1
ATOM 3288 C CA . ILE B 1 99 ? 6.109 2.736 4.523 1 97.81 99 ILE B CA 1
ATOM 3289 C C . ILE B 1 99 ? 6.457 1.636 3.523 1 97.81 99 ILE B C 1
ATOM 3291 O O . ILE B 1 99 ? 7.621 1.258 3.387 1 97.81 99 ILE B O 1
ATOM 3295 N N . SER B 1 100 ? 5.52 0.986 2.924 1 98.31 100 SER B N 1
ATOM 3296 C CA . SER B 1 100 ? 5.711 -0.009 1.874 1 98.31 100 SER B CA 1
ATOM 3297 C C . SER B 1 100 ? 5.371 0.56 0.501 1 98.31 100 SER B C 1
ATOM 3299 O O . SER B 1 100 ? 4.293 1.129 0.31 1 98.31 100 SER B O 1
ATOM 3301 N N . VAL B 1 101 ? 6.289 0.398 -0.397 1 97.69 101 VAL B N 1
ATOM 3302 C CA . VAL B 1 101 ? 6.172 0.968 -1.735 1 97.69 101 VAL B CA 1
ATOM 3303 C C . VAL B 1 101 ? 6.066 -0.153 -2.768 1 97.69 101 VAL B C 1
ATOM 3305 O O . VAL B 1 101 ? 6.809 -1.136 -2.703 1 97.69 101 VAL B O 1
ATOM 3308 N N . LYS B 1 102 ? 5.152 -0.069 -3.564 1 96.75 102 LYS B N 1
ATOM 3309 C CA . LYS B 1 102 ? 4.922 -1.029 -4.641 1 96.75 102 LYS B CA 1
ATOM 3310 C C . LYS B 1 102 ? 5.293 -0.438 -5.996 1 96.75 102 LYS B C 1
ATOM 3312 O O . LYS B 1 102 ? 4.852 0.66 -6.344 1 96.75 102 LYS B O 1
ATOM 3317 N N . THR B 1 103 ? 6.082 -1.178 -6.77 1 96.31 103 THR B N 1
ATOM 3318 C CA . THR B 1 103 ? 6.613 -0.643 -8.016 1 96.31 103 THR B CA 1
ATOM 3319 C C . THR B 1 103 ? 5.605 -0.811 -9.148 1 96.31 103 THR B C 1
ATOM 3321 O O . THR B 1 103 ? 4.812 -1.757 -9.148 1 96.31 103 THR B O 1
ATOM 3324 N N . PRO B 1 104 ? 5.633 0.146 -10.07 1 94 104 PRO B N 1
ATOM 3325 C CA . PRO B 1 104 ? 4.992 -0.115 -11.367 1 94 104 PRO B CA 1
ATOM 3326 C C . PRO B 1 104 ? 5.793 -1.079 -12.234 1 94 104 PRO B C 1
ATOM 3328 O O . PRO B 1 104 ? 6.734 -1.715 -11.758 1 94 104 PRO B O 1
ATOM 3331 N N . ASN B 1 105 ? 5.383 -1.354 -13.469 1 93.75 105 ASN B N 1
ATOM 3332 C CA . ASN B 1 105 ? 6.094 -2.277 -14.344 1 93.75 105 ASN B CA 1
ATOM 3333 C C . ASN B 1 105 ? 7.043 -1.539 -15.281 1 93.75 105 ASN B C 1
ATOM 3335 O O . ASN B 1 105 ? 7.473 -2.088 -16.297 1 93.75 105 ASN B O 1
ATOM 3339 N N . THR B 1 106 ? 7.422 -0.296 -14.875 1 94 106 THR B N 1
ATOM 3340 C CA . THR B 1 106 ? 8.18 0.533 -15.805 1 94 106 THR B CA 1
ATOM 3341 C C . THR B 1 106 ? 9.578 0.806 -15.266 1 94 106 THR B C 1
ATOM 3343 O O . THR B 1 106 ? 10.383 1.479 -15.914 1 94 106 THR B O 1
ATOM 3346 N N . CYS B 1 107 ? 9.914 0.245 -14.094 1 94.94 107 CYS B N 1
ATOM 3347 C CA . CYS B 1 107 ? 11.227 0.502 -13.508 1 94.94 107 CYS B CA 1
ATOM 3348 C C . CYS B 1 107 ? 12.297 -0.325 -14.203 1 94.94 107 CYS B C 1
ATOM 3350 O O . CYS B 1 107 ? 12.398 -1.533 -13.984 1 94.94 107 CYS B O 1
ATOM 3352 N N . ALA B 1 108 ? 13.141 0.277 -14.938 1 93.88 108 ALA B N 1
ATOM 3353 C CA . ALA B 1 108 ? 14.125 -0.411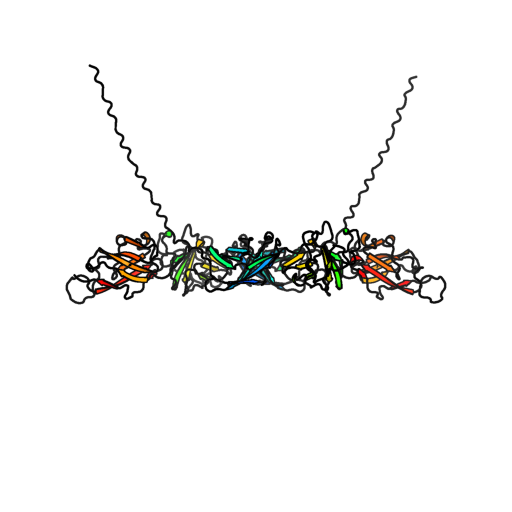 -15.766 1 93.88 108 ALA B CA 1
ATOM 3354 C C . ALA B 1 108 ? 15.328 -0.856 -14.945 1 93.88 108 ALA B C 1
ATOM 3356 O O . ALA B 1 108 ? 15.531 -0.382 -13.82 1 93.88 108 ALA B O 1
ATOM 3357 N N . VAL B 1 109 ? 16.078 -1.766 -15.547 1 92.81 109 VAL B N 1
ATOM 3358 C CA . VAL B 1 109 ? 17.328 -2.217 -14.938 1 92.81 109 VAL B CA 1
ATOM 3359 C C . VAL B 1 109 ? 18.25 -1.022 -14.711 1 92.81 109 VAL B C 1
ATOM 3361 O O . VAL B 1 109 ? 18.391 -0.159 -15.586 1 92.81 109 VAL B O 1
ATOM 3364 N N . ALA B 1 110 ? 18.797 -0.897 -13.562 1 90.44 110 ALA B N 1
ATOM 3365 C CA . ALA B 1 110 ? 19.656 0.22 -13.211 1 90.44 110 ALA B CA 1
ATOM 3366 C C . ALA B 1 110 ? 20.609 -0.157 -12.078 1 90.44 110 ALA B C 1
ATOM 3368 O O . ALA B 1 110 ? 20.297 -1.039 -11.273 1 90.44 110 ALA B O 1
ATOM 3369 N N . ALA B 1 111 ? 21.719 0.461 -12.094 1 90.19 111 ALA B N 1
ATOM 3370 C CA . ALA B 1 111 ? 22.656 0.336 -10.969 1 90.19 111 ALA B CA 1
ATOM 3371 C C . ALA B 1 111 ? 22.047 0.934 -9.695 1 90.19 111 ALA B C 1
ATOM 3373 O O . ALA B 1 111 ? 20.953 1.484 -9.719 1 90.19 111 ALA B O 1
ATOM 3374 N N . ALA B 1 112 ? 22.812 0.771 -8.617 1 93.31 112 ALA B N 1
ATOM 3375 C CA . ALA B 1 112 ? 22.359 1.279 -7.328 1 93.31 112 ALA B CA 1
ATOM 3376 C C . ALA B 1 112 ? 21.984 2.758 -7.418 1 93.31 112 ALA B C 1
ATOM 3378 O O . ALA B 1 112 ? 22.766 3.562 -7.941 1 93.31 112 ALA B O 1
ATOM 3379 N N . ALA B 1 113 ? 20.812 3.107 -7.016 1 95.81 113 ALA B N 1
ATOM 3380 C CA . ALA B 1 113 ? 20.281 4.465 -7.086 1 95.81 113 ALA B CA 1
ATOM 3381 C C . ALA B 1 113 ? 19.625 4.867 -5.766 1 95.81 113 ALA B C 1
ATOM 3383 O O . ALA B 1 113 ? 19.531 4.055 -4.844 1 95.81 113 ALA B O 1
ATOM 3384 N N . ASP B 1 114 ? 19.297 6.137 -5.688 1 97.5 114 ASP B N 1
ATOM 3385 C CA . ASP B 1 114 ? 18.812 6.695 -4.426 1 97.5 114 ASP B CA 1
ATOM 3386 C C . ASP B 1 114 ? 17.344 6.375 -4.207 1 97.5 114 ASP B C 1
ATOM 3388 O O . ASP B 1 114 ? 16.578 6.238 -5.168 1 97.5 114 ASP B O 1
ATOM 3392 N N . ILE B 1 115 ? 16.969 6.195 -2.973 1 98.06 115 ILE B N 1
ATOM 3393 C CA . ILE B 1 115 ? 15.578 6.219 -2.521 1 98.06 115 ILE B CA 1
ATOM 3394 C C . ILE B 1 115 ? 15.242 7.594 -1.946 1 98.06 115 ILE B C 1
ATOM 3396 O O . ILE B 1 115 ? 16 8.141 -1.141 1 98.06 115 ILE B O 1
ATOM 3400 N N . VAL B 1 116 ? 14.164 8.227 -2.379 1 98.06 116 VAL B N 1
ATOM 3401 C CA . VAL B 1 116 ? 13.766 9.539 -1.874 1 98.06 116 VAL B CA 1
ATOM 3402 C C . VAL B 1 116 ? 12.289 9.508 -1.464 1 98.06 116 VAL B C 1
ATOM 3404 O O . VAL B 1 116 ? 11.422 9.164 -2.271 1 98.06 116 VAL B O 1
ATOM 3407 N N . ILE B 1 117 ? 12 9.766 -0.232 1 97.88 117 ILE B N 1
ATOM 3408 C CA . ILE B 1 117 ? 10.641 10.023 0.222 1 97.88 117 ILE B CA 1
ATOM 3409 C C . ILE B 1 117 ? 10.328 11.516 0.09 1 97.88 117 ILE B C 1
ATOM 3411 O O . ILE B 1 117 ? 11.008 12.352 0.691 1 97.88 117 ILE B O 1
ATOM 3415 N N . ASN B 1 118 ? 9.312 11.82 -0.715 1 97.12 118 ASN B N 1
ATOM 3416 C CA . ASN B 1 118 ? 8.875 13.188 -0.944 1 97.12 118 ASN B CA 1
ATOM 3417 C C . ASN B 1 118 ? 7.691 13.555 -0.051 1 97.12 118 ASN B C 1
ATOM 3419 O O . ASN B 1 118 ? 6.664 12.875 -0.06 1 97.12 118 ASN B O 1
ATOM 3423 N N . PHE B 1 119 ? 7.852 14.57 0.669 1 93.25 119 PHE B N 1
ATOM 3424 C CA . PHE B 1 119 ? 6.773 15.039 1.534 1 93.25 119 PHE B CA 1
ATOM 3425 C C . PHE B 1 119 ? 5.977 16.156 0.855 1 93.25 119 PHE B C 1
ATOM 3427 O O . PHE B 1 119 ? 6.469 16.797 -0.071 1 93.25 119 PHE B O 1
ATOM 3434 N N . VAL B 1 120 ? 4.75 16.391 1.306 1 89.25 120 VAL B N 1
ATOM 3435 C CA . VAL B 1 120 ? 3.811 17.312 0.684 1 89.25 120 VAL B CA 1
ATOM 3436 C C . VAL B 1 120 ? 4.332 18.734 0.819 1 89.25 120 VAL B C 1
ATOM 3438 O O . VAL B 1 120 ? 4.09 19.578 -0.05 1 89.25 120 VAL B O 1
ATOM 3441 N N . ASN B 1 121 ? 5.039 19.094 1.92 1 83.44 121 ASN B N 1
ATOM 3442 C CA . ASN B 1 121 ? 5.551 20.438 2.145 1 83.44 121 ASN B CA 1
ATOM 3443 C C . ASN B 1 121 ? 6.816 20.688 1.336 1 83.44 121 ASN B C 1
ATOM 3445 O O . ASN B 1 121 ? 7.402 21.781 1.422 1 83.44 121 ASN B O 1
ATOM 3449 N N . GLY B 1 122 ? 7.27 19.625 0.599 1 89.06 122 GLY B N 1
ATOM 3450 C CA . GLY B 1 122 ? 8.445 19.781 -0.246 1 89.06 122 GLY B CA 1
ATOM 3451 C C . GLY B 1 122 ? 9.695 19.172 0.361 1 89.06 122 GLY B C 1
ATOM 3452 O O . GLY B 1 122 ? 10.703 19 -0.326 1 89.06 122 GLY B O 1
ATOM 3453 N N . ASP B 1 123 ? 9.648 18.844 1.617 1 90.31 123 ASP B N 1
ATOM 3454 C CA . ASP B 1 123 ? 10.781 18.203 2.26 1 90.31 123 ASP B CA 1
ATOM 3455 C C . ASP B 1 123 ? 11.062 16.828 1.628 1 90.31 123 ASP B C 1
ATOM 3457 O O . ASP B 1 123 ? 10.172 16.219 1.043 1 90.31 123 ASP B O 1
ATOM 3461 N N . LYS B 1 124 ? 12.367 16.453 1.744 1 95.62 124 LYS B N 1
ATOM 3462 C CA . LYS B 1 124 ? 12.781 15.156 1.198 1 95.62 124 LYS B CA 1
ATOM 3463 C C . LYS B 1 124 ? 13.68 14.406 2.182 1 95.62 124 LYS B C 1
ATOM 3465 O O . LYS B 1 124 ? 14.484 15.023 2.887 1 95.62 124 LYS B O 1
ATOM 3470 N N . LEU B 1 125 ? 13.453 13.164 2.244 1 97 125 LEU B N 1
ATOM 3471 C CA . LEU B 1 125 ? 14.359 12.258 2.936 1 97 125 LEU B CA 1
ATOM 3472 C C . LEU B 1 125 ? 15.008 11.289 1.953 1 97 125 LEU B C 1
ATOM 3474 O O . LEU B 1 125 ? 14.312 10.562 1.234 1 97 125 LEU B O 1
ATOM 3478 N N . LYS B 1 126 ? 16.328 11.273 1.896 1 96.44 126 LYS B N 1
ATOM 3479 C CA . LYS B 1 126 ? 17.047 10.547 0.854 1 96.44 126 LYS B CA 1
ATOM 3480 C C . LYS B 1 126 ? 17.953 9.469 1.455 1 96.44 126 LYS B C 1
ATOM 3482 O O . LYS B 1 126 ? 18.578 9.688 2.492 1 96.44 126 LYS B O 1
ATOM 3487 N N . LYS B 1 127 ? 17.969 8.312 0.924 1 96.5 127 LYS B N 1
ATOM 3488 C CA . LYS B 1 127 ? 18.984 7.277 1.11 1 96.5 127 LYS B CA 1
ATOM 3489 C C . LYS B 1 127 ? 19.797 7.07 -0.166 1 96.5 127 LYS B C 1
ATOM 3491 O O . LYS B 1 127 ? 19.266 6.586 -1.17 1 96.5 127 LYS B O 1
ATOM 3496 N N . THR B 1 128 ? 21.047 7.332 -0.118 1 96.12 128 THR B N 1
ATOM 3497 C CA . THR B 1 128 ? 21.922 7.172 -1.278 1 96.12 128 THR B CA 1
ATOM 3498 C C . THR B 1 128 ? 22.188 5.691 -1.558 1 96.12 128 THR B C 1
ATOM 3500 O O . THR B 1 128 ? 22.469 4.926 -0.639 1 96.12 128 THR B O 1
ATOM 3503 N N . GLY B 1 129 ? 21.953 5.266 -2.793 1 96.25 129 GLY B N 1
ATOM 3504 C CA . GLY B 1 129 ? 22.25 3.906 -3.209 1 96.25 129 GLY B CA 1
ATOM 3505 C C . GLY B 1 129 ? 21.391 2.867 -2.521 1 96.25 129 GLY B C 1
ATOM 3506 O O . GLY B 1 129 ? 21.891 1.812 -2.117 1 96.25 129 GLY B O 1
ATOM 3507 N N . GLY B 1 130 ? 20.156 3.145 -2.287 1 96.06 130 GLY B N 1
ATOM 3508 C CA . GLY B 1 130 ? 19.328 2.297 -1.454 1 96.06 130 GLY B CA 1
ATOM 3509 C C . GLY B 1 130 ? 18.578 1.232 -2.24 1 96.06 130 GLY B C 1
ATOM 3510 O O . GLY B 1 130 ? 18.062 0.272 -1.662 1 96.06 130 GLY B O 1
ATOM 3511 N N . VAL B 1 131 ? 18.625 1.375 -3.633 1 97.62 131 VAL B N 1
ATOM 3512 C CA . VAL B 1 131 ? 17.828 0.439 -4.418 1 97.62 131 VAL B CA 1
ATOM 3513 C C . VAL B 1 131 ? 18.562 0.088 -5.707 1 97.62 131 VAL B C 1
ATOM 3515 O O . VAL B 1 131 ? 19.266 0.926 -6.273 1 97.62 131 VAL B O 1
ATOM 3518 N N . THR B 1 132 ? 18.484 -1.131 -6.082 1 97.44 132 THR B N 1
ATOM 3519 C CA . THR B 1 132 ? 19.031 -1.633 -7.336 1 97.44 132 THR B CA 1
ATOM 3520 C C . THR B 1 132 ? 17.984 -2.438 -8.102 1 97.44 132 THR B C 1
ATOM 3522 O O . THR B 1 132 ? 17.391 -3.381 -7.562 1 97.44 132 THR B O 1
ATOM 3525 N N . PHE B 1 133 ? 17.688 -2.053 -9.297 1 97.19 133 PHE B N 1
ATOM 3526 C CA . PHE B 1 133 ? 16.797 -2.826 -10.156 1 97.19 133 PHE B CA 1
ATOM 3527 C C . PHE B 1 133 ? 17.594 -3.834 -10.984 1 97.19 133 PHE B C 1
ATOM 3529 O O . PHE B 1 133 ? 18.453 -3.453 -11.781 1 97.19 133 PHE B O 1
ATOM 3536 N N . VAL B 1 134 ? 17.266 -5.098 -10.742 1 96.62 134 VAL B N 1
ATOM 3537 C CA . VAL B 1 134 ? 17.953 -6.219 -11.367 1 96.62 134 VAL B CA 1
ATOM 3538 C C . VAL B 1 134 ? 17.047 -6.879 -12.398 1 96.62 134 VAL B C 1
ATOM 3540 O O . VAL B 1 134 ? 15.828 -6.91 -12.227 1 96.62 134 VAL B O 1
ATOM 3543 N N . GLY B 1 135 ? 17.609 -7.348 -13.484 1 95.44 135 GLY B N 1
ATOM 3544 C CA . GLY B 1 135 ? 16.812 -8.078 -14.461 1 95.44 135 GLY B CA 1
ATOM 3545 C C . GLY B 1 135 ? 16.047 -9.234 -13.859 1 95.44 135 GLY B C 1
ATOM 3546 O O . GLY B 1 135 ? 16.625 -10.07 -13.156 1 95.44 135 GLY B O 1
ATOM 3547 N N . ALA B 1 136 ? 14.758 -9.281 -14.117 1 96.12 136 ALA B N 1
ATOM 3548 C CA . ALA B 1 136 ? 13.891 -10.32 -13.562 1 96.12 136 ALA B CA 1
ATOM 3549 C C . ALA B 1 136 ? 14.055 -11.633 -14.328 1 96.12 136 ALA B C 1
ATOM 3551 O O . ALA B 1 136 ? 14.391 -11.625 -15.516 1 96.12 136 ALA B O 1
ATOM 3552 N N . PRO B 1 137 ? 13.844 -12.742 -13.625 1 96.06 137 PRO B N 1
ATOM 3553 C CA . PRO B 1 137 ? 13.766 -14 -14.367 1 96.06 137 PRO B CA 1
ATOM 3554 C C . PRO B 1 137 ? 12.773 -13.945 -15.531 1 96.06 137 PRO B C 1
ATOM 3556 O O . PRO B 1 137 ? 11.719 -13.32 -15.414 1 96.06 137 PRO B O 1
ATOM 3559 N N . ALA B 1 138 ? 13.172 -14.539 -16.609 1 95.31 138 ALA B N 1
ATOM 3560 C CA . ALA B 1 138 ? 12.336 -14.539 -17.812 1 95.31 138 ALA B CA 1
ATOM 3561 C C . ALA B 1 138 ? 12.297 -15.922 -18.453 1 95.31 138 ALA B C 1
ATOM 3563 O O . ALA B 1 138 ? 13.336 -16.578 -18.594 1 95.31 138 ALA B O 1
ATOM 3564 N N . ILE B 1 139 ? 11.117 -16.328 -18.766 1 95.38 139 ILE B N 1
ATOM 3565 C CA . ILE B 1 139 ? 10.953 -17.641 -19.391 1 95.38 139 ILE B CA 1
ATOM 3566 C C . ILE B 1 139 ? 10.32 -17.469 -20.781 1 95.38 139 ILE B C 1
ATOM 3568 O O . ILE B 1 139 ? 9.836 -16.391 -21.125 1 95.38 139 ILE B O 1
ATOM 3572 N N . LEU B 1 140 ? 10.375 -18.531 -21.547 1 91.81 140 LEU B N 1
ATOM 3573 C CA . LEU B 1 140 ? 9.766 -18.516 -22.875 1 91.81 140 LEU B CA 1
ATOM 3574 C C . LEU B 1 140 ? 8.266 -18.266 -22.781 1 91.81 140 LEU B C 1
ATOM 3576 O O . LEU B 1 140 ? 7.637 -18.625 -21.781 1 91.81 140 LEU B O 1
ATOM 3580 N N . ALA B 1 141 ? 7.723 -17.656 -23.828 1 79.88 141 ALA B N 1
ATOM 3581 C CA . ALA B 1 141 ? 6.285 -17.406 -23.875 1 79.88 141 ALA B CA 1
ATOM 3582 C C . ALA B 1 141 ? 5.508 -18.688 -24.172 1 79.88 141 ALA B C 1
ATOM 3584 O O . ALA B 1 141 ? 5.949 -19.516 -24.969 1 79.88 141 ALA B O 1
ATOM 3585 N N . THR B 1 142 ? 4.406 -18.906 -23.5 1 70.62 142 THR B N 1
ATOM 3586 C CA . THR B 1 142 ? 3.609 -20.125 -23.594 1 70.62 142 THR B CA 1
ATOM 3587 C C . THR B 1 142 ? 3.037 -20.297 -25 1 70.62 142 THR B C 1
ATOM 3589 O O . THR B 1 142 ? 2.766 -21.422 -25.422 1 70.62 142 THR B O 1
ATOM 3592 N N . ALA B 1 143 ? 2.746 -19.188 -25.703 1 61.34 143 ALA B N 1
ATOM 3593 C CA . ALA B 1 143 ? 2.109 -19.312 -27.016 1 61.34 143 ALA B CA 1
ATOM 3594 C C . ALA B 1 143 ? 3.02 -20.031 -28 1 61.34 143 ALA B C 1
ATOM 3596 O O . ALA B 1 143 ? 2.543 -20.781 -28.859 1 61.34 143 ALA B O 1
ATOM 3597 N N . ALA B 1 144 ? 4.238 -19.828 -27.984 1 59.12 144 ALA B N 1
ATOM 3598 C CA . ALA B 1 144 ? 5.156 -20.344 -29 1 59.12 144 ALA B CA 1
ATOM 3599 C C . ALA B 1 144 ? 5.75 -21.688 -28.578 1 59.12 144 ALA B C 1
ATOM 3601 O O . ALA B 1 144 ? 5.895 -22.578 -29.406 1 59.12 144 ALA B O 1
ATOM 3602 N N . GLU B 1 145 ? 6.016 -21.766 -27.391 1 79.75 145 GLU B N 1
ATOM 3603 C CA . GLU B 1 145 ? 6.695 -22.906 -26.781 1 79.75 145 GLU B CA 1
ATOM 3604 C C . GLU B 1 145 ? 6.199 -23.156 -25.359 1 79.75 145 GLU B C 1
ATOM 3606 O O . GLU B 1 145 ? 5.457 -22.328 -24.797 1 79.75 145 GLU B O 1
ATOM 3611 N N . ARG B 1 146 ? 6.324 -24.359 -24.953 1 88.38 146 ARG B N 1
ATOM 3612 C CA . ARG B 1 146 ? 6.008 -24.688 -23.562 1 88.38 146 ARG B CA 1
ATOM 3613 C C . ARG B 1 146 ? 7.191 -24.391 -22.641 1 88.38 146 ARG B C 1
ATOM 3615 O O . ARG B 1 146 ? 8.203 -25.094 -22.672 1 88.38 146 ARG B O 1
ATOM 3622 N N . PRO B 1 147 ? 7.117 -23.219 -21.859 1 94 147 PRO B N 1
ATOM 3623 C CA . PRO B 1 147 ? 8.258 -22.781 -21.047 1 94 147 PRO B CA 1
ATOM 3624 C C . PRO B 1 147 ? 8.508 -23.672 -19.844 1 94 147 PRO B C 1
ATOM 3626 O O . PRO B 1 147 ? 9.617 -23.703 -19.297 1 94 147 PRO B O 1
ATOM 3629 N N . VAL B 1 148 ? 7.484 -24.328 -19.406 1 95.25 148 VAL B N 1
ATOM 3630 C CA . VAL B 1 148 ? 7.57 -25.234 -18.266 1 95.25 148 VAL B CA 1
ATOM 3631 C C . VAL B 1 148 ? 6.992 -26.609 -18.641 1 95.25 148 VAL B C 1
ATOM 3633 O O . VAL B 1 148 ? 5.836 -26.703 -19.062 1 95.25 148 VAL B O 1
ATOM 3636 N N . ILE B 1 149 ? 7.785 -27.641 -18.469 1 92.94 149 ILE B N 1
ATOM 3637 C CA . ILE B 1 149 ? 7.359 -28.969 -18.875 1 92.94 149 ILE B CA 1
ATOM 3638 C C . ILE B 1 149 ? 7.824 -30 -17.828 1 92.94 149 ILE B C 1
ATOM 3640 O O . ILE B 1 149 ? 8.672 -29.688 -17 1 92.94 149 ILE B O 1
ATOM 3644 N N . ASN B 1 150 ? 7.164 -31.109 -17.859 1 92.38 150 ASN B N 1
ATOM 3645 C CA . ASN B 1 150 ? 7.734 -32.281 -17.203 1 92.38 150 ASN B CA 1
ATOM 3646 C C . ASN B 1 150 ? 8.992 -32.75 -17.906 1 92.38 150 ASN B C 1
ATOM 3648 O O . ASN B 1 150 ? 8.961 -33.062 -19.109 1 92.38 150 ASN B O 1
ATOM 3652 N N . ASP B 1 151 ? 10.07 -32.844 -17.219 1 92.06 151 ASP B N 1
ATOM 3653 C CA . ASP B 1 151 ? 11.367 -33.156 -17.812 1 92.06 151 ASP B CA 1
ATOM 3654 C C . ASP B 1 151 ? 11.344 -34.469 -18.562 1 92.06 151 ASP B C 1
ATOM 3656 O O . ASP B 1 151 ? 12.086 -34.656 -19.531 1 92.06 151 ASP B O 1
ATOM 3660 N N . ASN B 1 152 ? 10.516 -35.438 -18.156 1 86.75 152 ASN B N 1
ATOM 3661 C CA . ASN B 1 152 ? 10.43 -36.719 -18.812 1 86.75 152 ASN B CA 1
ATOM 3662 C C . ASN B 1 152 ? 10 -36.594 -20.266 1 86.75 152 ASN B C 1
ATOM 3664 O O . ASN B 1 152 ? 10.18 -37.531 -21.062 1 86.75 152 ASN B O 1
ATOM 3668 N N . SER B 1 153 ? 9.469 -35.438 -20.578 1 86 153 SER B N 1
ATOM 3669 C CA . SER B 1 153 ? 8.953 -35.25 -21.922 1 86 153 SER B CA 1
ATOM 3670 C C . SER B 1 153 ? 9.898 -34.406 -22.766 1 86 153 SER B C 1
ATOM 3672 O O . SER B 1 153 ? 9.578 -34.031 -23.891 1 86 153 SER B O 1
ATOM 3674 N N . VAL B 1 154 ? 11.094 -34.094 -22.281 1 88.69 154 VAL B N 1
ATOM 3675 C CA . VAL B 1 154 ? 12 -33.156 -22.906 1 88.69 154 VAL B CA 1
ATOM 3676 C C . VAL B 1 154 ? 12.445 -33.688 -24.266 1 88.69 154 VAL B C 1
ATOM 3678 O O . VAL B 1 154 ? 12.766 -32.906 -25.172 1 88.69 154 VAL B O 1
ATOM 3681 N N . SER B 1 155 ? 12.438 -35.031 -24.406 1 86.44 155 SER B N 1
ATOM 3682 C CA . SER B 1 155 ? 12.953 -35.656 -25.625 1 86.44 155 SER B CA 1
ATOM 3683 C C . SER B 1 155 ? 11.922 -35.594 -26.75 1 86.44 155 SER B C 1
ATOM 3685 O O . SER B 1 155 ? 12.242 -35.875 -27.906 1 86.44 155 SER B O 1
ATOM 3687 N N . ILE B 1 156 ? 10.688 -35.25 -26.406 1 82.81 156 ILE B N 1
ATOM 3688 C CA . ILE B 1 156 ? 9.656 -35.125 -27.422 1 82.81 156 ILE B CA 1
ATOM 3689 C C . ILE B 1 156 ? 9.969 -33.938 -28.312 1 82.81 156 ILE B C 1
ATOM 3691 O O . ILE B 1 156 ? 9.984 -32.781 -27.844 1 82.81 156 ILE B O 1
ATOM 3695 N N . ALA B 1 157 ? 10.227 -34.156 -29.656 1 83.69 157 ALA B N 1
ATOM 3696 C CA . ALA B 1 157 ? 10.68 -33.125 -30.594 1 83.69 157 ALA B CA 1
ATOM 3697 C C . ALA B 1 157 ? 9.617 -32.031 -30.797 1 83.69 157 ALA B C 1
ATOM 3699 O O . ALA B 1 157 ? 9.93 -30.859 -30.891 1 83.69 157 ALA B O 1
ATOM 3700 N N . ASP B 1 158 ? 8.375 -32.531 -30.938 1 84.12 158 ASP B N 1
ATOM 3701 C CA . ASP B 1 158 ? 7.277 -31.562 -31.047 1 84.12 158 ASP B CA 1
ATOM 3702 C C . ASP B 1 158 ? 6.996 -30.891 -29.703 1 84.12 158 ASP B C 1
ATOM 3704 O O . ASP B 1 158 ? 6.328 -31.469 -28.844 1 84.12 158 ASP B O 1
ATOM 3708 N N . VAL B 1 159 ? 7.453 -29.688 -29.562 1 84.06 159 VAL B N 1
ATOM 3709 C CA . VAL B 1 159 ? 7.43 -28.984 -28.281 1 84.06 159 VAL B CA 1
ATOM 3710 C C . VAL B 1 159 ? 5.984 -28.797 -27.828 1 84.06 159 VAL B C 1
ATOM 3712 O O . VAL B 1 159 ? 5.719 -28.672 -26.625 1 84.06 159 VAL B O 1
ATOM 3715 N N . THR B 1 160 ? 4.984 -28.844 -28.719 1 80 160 THR B N 1
ATOM 3716 C CA . THR B 1 160 ? 3.584 -28.641 -28.375 1 80 160 THR B CA 1
ATOM 3717 C C . THR B 1 160 ? 3.004 -29.891 -27.719 1 80 160 THR B C 1
ATOM 3719 O O . THR B 1 160 ? 1.922 -29.844 -27.125 1 80 160 THR B O 1
ATOM 3722 N N . LYS B 1 161 ? 3.807 -30.938 -27.75 1 75.31 161 LYS B N 1
ATOM 3723 C CA . LYS B 1 161 ? 3.346 -32.219 -27.203 1 75.31 161 LYS B CA 1
ATOM 3724 C C . LYS B 1 161 ? 4.074 -32.531 -25.906 1 75.31 161 LYS B C 1
ATOM 3726 O O . LYS B 1 161 ? 3.814 -33.594 -25.297 1 75.31 161 LYS B O 1
ATOM 3731 N N . GLN B 1 162 ? 4.93 -31.656 -25.516 1 85.19 162 GLN B N 1
ATOM 3732 C CA . GLN B 1 162 ? 5.602 -31.875 -24.25 1 85.19 162 GLN B CA 1
ATOM 3733 C C . GLN B 1 162 ? 4.641 -31.703 -23.078 1 85.19 162 GLN B C 1
ATOM 3735 O O . GLN B 1 162 ? 3.727 -30.891 -23.141 1 85.19 162 GLN B O 1
ATOM 3740 N N . ALA B 1 163 ? 4.84 -32.5 -22.078 1 86.38 163 ALA B N 1
ATOM 3741 C CA . ALA B 1 163 ? 3.883 -32.594 -20.969 1 86.38 163 ALA B CA 1
ATOM 3742 C C . ALA B 1 163 ? 4.035 -31.422 -20.016 1 86.38 163 ALA B C 1
ATOM 3744 O O . ALA B 1 163 ? 5.148 -31.078 -19.609 1 86.38 163 ALA B O 1
ATOM 3745 N N . ARG B 1 164 ? 2.896 -30.844 -19.609 1 90.44 164 ARG B N 1
ATOM 3746 C CA . ARG B 1 164 ? 2.863 -29.75 -18.656 1 90.44 164 ARG B CA 1
ATOM 3747 C C . ARG B 1 164 ? 2.062 -30.141 -17.406 1 90.44 164 ARG B C 1
ATOM 3749 O O . ARG B 1 164 ? 1.608 -29.281 -16.672 1 90.44 164 ARG B O 1
ATOM 3756 N N . ARG B 1 165 ? 1.846 -31.391 -17.266 1 88.56 165 ARG B N 1
ATOM 3757 C CA . ARG B 1 165 ? 1.107 -31.906 -16.125 1 88.56 165 ARG B CA 1
ATOM 3758 C C . ARG B 1 165 ? 2.057 -32.469 -15.062 1 88.56 165 ARG B C 1
ATOM 3760 O O . ARG B 1 165 ? 3.051 -33.094 -15.391 1 88.56 165 ARG B O 1
ATOM 3767 N N . PHE B 1 166 ? 1.729 -32.156 -13.805 1 90.69 166 PHE B N 1
ATOM 3768 C CA . PHE B 1 166 ? 2.502 -32.625 -12.664 1 90.69 166 PHE B CA 1
ATOM 3769 C C . PHE B 1 166 ? 1.595 -33.281 -11.625 1 90.69 166 PHE B C 1
ATOM 3771 O O . PHE B 1 166 ? 0.427 -32.906 -11.492 1 90.69 166 PHE B O 1
ATOM 3778 N N . SER B 1 167 ? 2.188 -34.219 -10.945 1 87 167 SER B N 1
ATOM 3779 C CA . SER B 1 167 ? 1.42 -35 -9.984 1 87 167 SER B CA 1
ATOM 3780 C C . SER B 1 167 ? 1.29 -34.281 -8.648 1 87 167 SER B C 1
ATOM 3782 O O . SER B 1 167 ? 2.225 -33.594 -8.211 1 87 167 SER B O 1
ATOM 3784 N N . THR B 1 168 ? 0.169 -34.531 -7.887 1 89.19 168 THR B N 1
ATOM 3785 C CA . THR B 1 168 ? -0.035 -34.031 -6.535 1 89.19 168 THR B CA 1
ATOM 3786 C C . THR B 1 168 ? 0.891 -34.719 -5.547 1 89.19 168 THR B C 1
ATOM 3788 O O . THR B 1 168 ? 1.093 -34.25 -4.43 1 89.19 168 THR B O 1
ATOM 3791 N N . GLY B 1 169 ? 1.384 -35.844 -5.926 1 86 169 GLY B N 1
ATOM 3792 C CA . GLY B 1 169 ? 2.303 -36.594 -5.082 1 86 169 GLY B CA 1
ATOM 3793 C C . GLY B 1 169 ? 3.676 -35.969 -4.984 1 86 169 GLY B C 1
ATOM 3794 O O . GLY B 1 169 ? 4.449 -36.281 -4.078 1 86 169 GLY B O 1
ATOM 3795 N N . GLY B 1 170 ? 4.008 -35.156 -5.918 1 89.69 170 GLY B N 1
ATOM 3796 C CA . GLY B 1 170 ? 5.324 -34.531 -5.965 1 89.69 170 GLY B CA 1
ATOM 3797 C C . GLY B 1 170 ? 6.402 -35.438 -6.48 1 89.69 170 GLY B C 1
ATOM 3798 O O . GLY B 1 170 ? 6.105 -36.5 -7.074 1 89.69 170 GLY B O 1
ATOM 3799 N N . GLY B 1 171 ? 7.707 -34.969 -6.43 1 89.69 171 GLY B N 1
ATOM 3800 C CA . GLY B 1 171 ? 8.859 -35.781 -6.797 1 89.69 171 GLY B CA 1
ATOM 3801 C C . GLY B 1 171 ? 9.117 -35.812 -8.289 1 89.69 171 GLY B C 1
ATOM 3802 O O . GLY B 1 171 ? 9.922 -36.625 -8.773 1 89.69 171 GLY B O 1
ATOM 3803 N N . GLN B 1 172 ? 8.453 -35.031 -8.961 1 89.81 172 GLN B N 1
ATOM 3804 C CA . GLN B 1 172 ? 8.656 -34.969 -10.406 1 89.81 172 GLN B CA 1
ATOM 3805 C C . GLN B 1 172 ? 9.664 -33.875 -10.766 1 89.81 172 GLN B C 1
ATOM 3807 O O . GLN B 1 172 ? 9.82 -32.906 -10.031 1 89.81 172 GLN B O 1
ATOM 3812 N N . VAL B 1 173 ? 10.312 -34.125 -11.828 1 94 173 VAL B N 1
ATOM 3813 C CA . VAL B 1 173 ? 11.32 -33.156 -12.281 1 94 173 VAL B CA 1
ATOM 3814 C C . VAL B 1 173 ? 10.695 -32.188 -13.281 1 94 173 VAL B C 1
ATOM 3816 O O . VAL B 1 173 ? 10.164 -32.625 -14.312 1 94 173 VAL B O 1
ATOM 3819 N N . VAL B 1 174 ? 10.664 -30.891 -12.977 1 96.44 174 VAL B N 1
ATOM 3820 C CA . VAL B 1 174 ? 10.164 -29.812 -13.812 1 96.44 174 VAL B CA 1
ATOM 3821 C C . VAL B 1 174 ? 11.312 -29.203 -14.602 1 96.44 174 VAL B C 1
ATOM 3823 O O . VAL B 1 174 ? 12.414 -29 -14.07 1 96.44 174 VAL B O 1
ATOM 3826 N N . ARG B 1 175 ? 11.18 -28.969 -15.828 1 95.75 175 ARG B N 1
ATOM 3827 C CA . ARG B 1 175 ? 12.141 -28.219 -16.641 1 95.75 175 ARG B CA 1
ATOM 3828 C C . ARG B 1 175 ? 11.562 -26.859 -17.047 1 95.75 175 ARG B C 1
ATOM 3830 O O . ARG B 1 175 ? 10.438 -26.781 -17.547 1 95.75 175 ARG B O 1
ATOM 3837 N N . ILE B 1 176 ? 12.273 -25.844 -16.812 1 97.19 176 ILE B N 1
ATOM 3838 C CA . ILE B 1 176 ? 11.906 -24.484 -17.203 1 97.19 176 ILE B CA 1
ATOM 3839 C C . ILE B 1 176 ? 12.852 -23.969 -18.281 1 97.19 176 ILE B C 1
ATOM 3841 O O . ILE B 1 176 ? 14.07 -24.094 -18.156 1 97.19 176 ILE B O 1
ATOM 3845 N N . LYS B 1 177 ? 12.352 -23.469 -19.297 1 95.69 177 LYS B N 1
ATOM 3846 C CA . LYS B 1 177 ? 13.117 -22.938 -20.422 1 95.69 177 LYS B CA 1
ATOM 3847 C C . LYS B 1 177 ? 13.172 -21.406 -20.359 1 95.69 177 LYS B C 1
ATOM 3849 O O . LYS B 1 177 ? 12.133 -20.75 -20.297 1 95.69 177 LYS B O 1
ATOM 3854 N N . ALA B 1 178 ? 14.289 -20.875 -20.438 1 96.25 178 ALA B N 1
ATOM 3855 C CA . ALA B 1 178 ? 14.516 -19.438 -20.297 1 96.25 178 ALA B CA 1
ATOM 3856 C C . ALA B 1 178 ? 14.266 -18.719 -21.625 1 96.25 178 ALA B C 1
ATOM 3858 O O . ALA B 1 178 ? 14.367 -19.328 -22.688 1 96.25 178 ALA B O 1
ATOM 3859 N N . LEU B 1 179 ? 13.844 -17.469 -21.516 1 93.31 179 LEU B N 1
ATOM 3860 C CA . LEU B 1 179 ? 13.875 -16.609 -22.672 1 93.31 179 LEU B CA 1
ATOM 3861 C C . LEU B 1 179 ? 15.297 -16.469 -23.219 1 93.31 179 LEU B C 1
ATOM 3863 O O . LEU B 1 179 ? 16.266 -16.594 -22.453 1 93.31 179 LEU B O 1
ATOM 3867 N N . SER B 1 180 ? 15.453 -16.125 -24.484 1 89.5 180 SER B N 1
ATOM 3868 C CA . SER B 1 180 ? 16.75 -16.078 -25.125 1 89.5 180 SER B CA 1
ATOM 3869 C C . SER B 1 180 ? 17.625 -14.984 -24.516 1 89.5 180 SER B C 1
ATOM 3871 O O . SER B 1 180 ? 18.859 -15.078 -24.547 1 89.5 180 SER B O 1
ATOM 3873 N N . THR B 1 181 ? 17 -13.906 -23.969 1 90 181 THR B N 1
ATOM 3874 C CA . THR B 1 181 ? 17.734 -12.773 -23.422 1 90 181 THR B CA 1
ATOM 3875 C C . THR B 1 181 ? 18.016 -12.977 -21.938 1 90 181 THR B C 1
ATOM 3877 O O . THR B 1 181 ? 18.531 -12.078 -21.266 1 90 181 THR B O 1
ATOM 3880 N N . TYR B 1 182 ? 17.672 -14.148 -21.453 1 94.06 182 TYR B N 1
ATOM 3881 C CA . TYR B 1 182 ? 17.906 -14.484 -20.047 1 94.06 182 TYR B CA 1
ATOM 3882 C C . TYR B 1 182 ? 18.594 -15.836 -19.922 1 94.06 182 TYR B C 1
ATOM 3884 O O . TYR B 1 182 ? 18.422 -16.719 -20.75 1 94.06 182 TYR B O 1
ATOM 3892 N N . ALA B 1 183 ? 19.406 -15.922 -18.797 1 95.12 183 ALA B N 1
ATOM 3893 C CA . ALA B 1 183 ? 20.078 -17.188 -18.531 1 95.12 183 ALA B CA 1
ATOM 3894 C C . ALA B 1 183 ? 20.016 -17.547 -17.047 1 95.12 183 ALA B C 1
ATOM 3896 O O . ALA B 1 183 ? 20.125 -16.656 -16.188 1 95.12 183 ALA B O 1
ATOM 3897 N N . PHE B 1 184 ? 19.875 -18.797 -16.844 1 97.25 184 PHE B N 1
ATOM 3898 C CA . PHE B 1 184 ? 19.953 -19.297 -15.477 1 97.25 184 PHE B CA 1
ATOM 3899 C C . PHE B 1 184 ? 21.422 -19.516 -15.078 1 97.25 184 PHE B C 1
ATOM 3901 O O . PHE B 1 184 ? 22.219 -20 -15.875 1 97.25 184 PHE B O 1
ATOM 3908 N N . ASP B 1 185 ? 21.766 -19.094 -13.922 1 95.75 185 ASP B N 1
ATOM 3909 C CA . ASP B 1 185 ? 23.125 -19.219 -13.398 1 95.75 185 ASP B CA 1
ATOM 3910 C C . ASP B 1 185 ? 23.172 -20.188 -12.219 1 95.75 185 ASP B C 1
ATOM 3912 O O . ASP B 1 185 ? 22.641 -19.891 -11.148 1 95.75 185 ASP B O 1
ATOM 3916 N N . PRO B 1 186 ? 23.812 -21.344 -12.453 1 93.94 186 PRO B N 1
ATOM 3917 C CA . PRO B 1 186 ? 23.812 -22.359 -11.391 1 93.94 186 PRO B CA 1
ATOM 3918 C C . PRO B 1 186 ? 24.75 -22.016 -10.242 1 93.94 186 PRO B C 1
ATOM 3920 O O . PRO B 1 186 ? 24.812 -22.734 -9.242 1 93.94 186 PRO B O 1
ATOM 3923 N N . ARG B 1 187 ? 25.594 -21.031 -10.297 1 90.69 187 ARG B N 1
ATOM 3924 C CA . ARG B 1 187 ? 26.531 -20.703 -9.234 1 90.69 187 ARG B CA 1
ATOM 3925 C C . ARG B 1 187 ? 25.797 -20.234 -7.977 1 90.69 187 ARG B C 1
ATOM 3927 O O . ARG B 1 187 ? 24.797 -19.531 -8.062 1 90.69 187 ARG B O 1
ATOM 3934 N N . SER B 1 188 ? 26.359 -20.609 -6.875 1 88.38 188 SER B N 1
ATOM 3935 C CA . SER B 1 188 ? 25.75 -20.297 -5.59 1 88.38 188 SER B CA 1
ATOM 3936 C C . SER B 1 188 ? 25.609 -18.797 -5.398 1 88.38 188 SER B C 1
ATOM 3938 O O . SER B 1 188 ? 24.672 -18.328 -4.734 1 88.38 188 SER B O 1
ATOM 3940 N N . THR B 1 189 ? 26.438 -17.969 -5.938 1 88.81 189 THR B N 1
ATOM 3941 C CA . THR B 1 189 ? 26.422 -16.516 -5.789 1 88.81 189 THR B CA 1
ATOM 3942 C C . THR B 1 189 ? 25.203 -15.922 -6.473 1 88.81 189 THR B C 1
ATOM 3944 O O . THR B 1 189 ? 24.766 -14.82 -6.129 1 88.81 189 THR B O 1
ATOM 3947 N N . ALA B 1 190 ? 24.609 -16.641 -7.441 1 92.38 190 ALA B N 1
ATOM 3948 C CA . ALA B 1 190 ? 23.453 -16.141 -8.172 1 92.38 190 ALA B CA 1
ATOM 3949 C C . ALA B 1 190 ? 22.156 -16.422 -7.391 1 92.38 190 ALA B C 1
ATOM 3951 O O . ALA B 1 190 ? 21.109 -15.828 -7.684 1 92.38 190 ALA B O 1
ATOM 3952 N N . GLY B 1 191 ? 22.266 -17.328 -6.41 1 93.94 191 GLY B N 1
ATOM 3953 C CA . GLY B 1 191 ? 21.109 -17.641 -5.574 1 93.94 191 GLY B CA 1
ATOM 3954 C C . GLY B 1 191 ? 19.922 -18.172 -6.355 1 93.94 191 GLY B C 1
ATOM 3955 O O . GLY B 1 191 ? 18.781 -17.812 -6.078 1 93.94 191 GLY B O 1
ATOM 3956 N N . LEU B 1 192 ? 20.172 -19 -7.363 1 96.25 192 LEU B N 1
ATOM 3957 C CA . LEU B 1 192 ? 19.109 -19.562 -8.195 1 96.25 192 LEU B CA 1
ATOM 3958 C C . LEU B 1 192 ? 18.203 -20.484 -7.383 1 96.25 192 LEU B C 1
ATOM 3960 O O . LEU B 1 192 ? 18.688 -21.344 -6.645 1 96.25 192 LEU B O 1
ATOM 3964 N N . ALA B 1 193 ? 16.969 -20.234 -7.395 1 97.44 193 ALA B N 1
ATOM 3965 C CA . ALA B 1 193 ? 15.953 -21.047 -6.734 1 97.44 193 ALA B CA 1
ATOM 3966 C C . ALA B 1 193 ? 14.648 -21.062 -7.523 1 97.44 193 ALA B C 1
ATOM 3968 O O . ALA B 1 193 ? 14.406 -20.172 -8.344 1 97.44 193 ALA B O 1
ATOM 3969 N N . ALA B 1 194 ? 13.852 -22.062 -7.32 1 97.56 194 ALA B N 1
ATOM 3970 C CA . ALA B 1 194 ? 12.539 -22.188 -7.953 1 97.56 194 ALA B CA 1
ATOM 3971 C C . ALA B 1 194 ? 11.539 -22.859 -7.016 1 97.56 194 ALA B C 1
ATOM 3973 O O . ALA B 1 194 ? 11.922 -23.688 -6.191 1 97.56 194 ALA B O 1
ATOM 3974 N N . SER B 1 195 ? 10.32 -22.469 -7.078 1 96.56 195 SER B N 1
ATOM 3975 C CA . SER B 1 195 ? 9.242 -23.062 -6.297 1 96.56 195 SER B CA 1
ATOM 3976 C C . SER B 1 195 ? 7.957 -23.172 -7.113 1 96.56 195 SER B C 1
ATOM 3978 O O . SER B 1 195 ? 7.824 -22.531 -8.156 1 96.56 195 SER B O 1
ATOM 3980 N N . MET B 1 196 ? 7.129 -24.016 -6.758 1 93.88 196 MET B N 1
ATOM 3981 C CA . MET B 1 196 ? 5.77 -24.141 -7.277 1 93.88 196 MET B CA 1
ATOM 3982 C C . MET B 1 196 ? 4.742 -24 -6.164 1 93.88 196 MET B C 1
ATOM 3984 O O . MET B 1 196 ? 4.793 -24.734 -5.168 1 93.88 196 MET B O 1
ATOM 3988 N N . GLY B 1 197 ? 3.879 -23.062 -6.348 1 88.88 197 GLY B N 1
ATOM 3989 C CA . GLY B 1 197 ? 2.877 -22.828 -5.32 1 88.88 197 GLY B CA 1
ATOM 3990 C C . GLY B 1 197 ? 3.479 -22.438 -3.982 1 88.88 197 GLY B C 1
ATOM 3991 O O . GLY B 1 197 ? 2.98 -22.828 -2.93 1 88.88 197 GLY B O 1
ATOM 3992 N N . GLY B 1 198 ? 4.637 -21.812 -3.988 1 89.31 198 GLY B N 1
ATOM 3993 C CA . GLY B 1 198 ? 5.301 -21.406 -2.762 1 89.31 198 GLY B CA 1
ATOM 3994 C C . GLY B 1 198 ? 6.086 -22.531 -2.105 1 89.31 198 GLY B C 1
ATOM 3995 O O . GLY B 1 198 ? 6.797 -22.297 -1.126 1 89.31 198 GLY B O 1
ATOM 3996 N N . LYS B 1 199 ? 5.957 -23.672 -2.602 1 92.19 199 LYS B N 1
ATOM 3997 C CA . LYS B 1 199 ? 6.711 -24.812 -2.09 1 92.19 199 LYS B CA 1
ATOM 3998 C C . LYS B 1 199 ? 8.062 -24.953 -2.787 1 92.19 199 LYS B C 1
ATOM 4000 O O . LYS B 1 199 ? 8.125 -25.078 -4.012 1 92.19 199 LYS B O 1
ATOM 4005 N N . PRO B 1 200 ? 9.109 -24.922 -2.01 1 96.25 200 PRO B N 1
ATOM 4006 C CA . PRO B 1 200 ? 10.438 -24.875 -2.625 1 96.25 200 PRO B CA 1
ATOM 4007 C C . PRO B 1 200 ? 10.781 -26.141 -3.393 1 96.25 200 PRO B C 1
ATOM 4009 O O . PRO B 1 200 ? 10.492 -27.25 -2.922 1 96.25 200 PRO B O 1
ATOM 4012 N N . GLY B 1 201 ? 11.305 -25.984 -4.582 1 97.12 201 GLY B N 1
ATOM 4013 C CA . GLY B 1 201 ? 11.875 -27.094 -5.34 1 97.12 201 GLY B CA 1
ATOM 4014 C C . GLY B 1 201 ? 13.258 -27.484 -4.859 1 97.12 201 GLY B C 1
ATOM 4015 O O . GLY B 1 201 ? 13.953 -26.703 -4.219 1 97.12 201 GLY B O 1
ATOM 4016 N N . THR B 1 202 ? 13.633 -28.75 -5.121 1 97 202 THR B N 1
ATOM 4017 C CA . THR B 1 202 ? 14.953 -29.266 -4.758 1 97 202 THR B CA 1
ATOM 4018 C C . THR B 1 202 ? 15.688 -29.766 -5.992 1 97 202 THR B C 1
ATOM 4020 O O . THR B 1 202 ? 15.125 -29.828 -7.086 1 97 202 THR B O 1
ATOM 4023 N N . ASN B 1 203 ? 17.047 -30.078 -5.844 1 96.62 203 ASN B N 1
ATOM 4024 C CA . ASN B 1 203 ? 17.875 -30.641 -6.895 1 96.62 203 ASN B CA 1
ATOM 4025 C C . ASN B 1 203 ? 17.891 -29.766 -8.141 1 96.62 203 ASN B C 1
ATOM 4027 O O . ASN B 1 203 ? 17.641 -30.234 -9.25 1 96.62 203 ASN B O 1
ATOM 4031 N N . ILE B 1 204 ? 18.125 -28.516 -7.93 1 97.12 204 ILE B N 1
ATOM 4032 C CA . ILE B 1 204 ? 18.141 -27.562 -9.031 1 97.12 204 ILE B CA 1
ATOM 4033 C C . ILE B 1 204 ? 19.391 -27.781 -9.891 1 97.12 204 ILE B C 1
ATOM 4035 O O . ILE B 1 204 ? 20.5 -27.844 -9.367 1 97.12 204 ILE B O 1
ATOM 4039 N N . LYS B 1 205 ? 19.219 -27.922 -11.18 1 96.12 205 LYS B N 1
ATOM 4040 C CA . LYS B 1 205 ? 20.281 -28.062 -12.172 1 96.12 205 LYS B CA 1
ATOM 4041 C C . LYS B 1 205 ? 20.031 -27.156 -13.375 1 96.12 205 LYS B C 1
ATOM 4043 O O . LYS B 1 205 ? 18.891 -26.875 -13.719 1 96.12 205 LYS B O 1
ATOM 4048 N N . VAL B 1 206 ? 21.094 -26.703 -13.953 1 97.38 206 VAL B N 1
ATOM 4049 C CA . VAL B 1 206 ? 21.016 -25.828 -15.125 1 97.38 206 VAL B CA 1
ATOM 4050 C C . VAL B 1 206 ? 21.672 -26.516 -16.328 1 97.38 206 VAL B C 1
ATOM 4052 O O . VAL B 1 206 ? 22.656 -27.234 -16.172 1 97.38 206 VAL B O 1
ATOM 4055 N N . TYR B 1 207 ? 21.109 -26.312 -17.484 1 96.12 207 TYR B N 1
ATOM 4056 C CA . TYR B 1 207 ? 21.578 -26.906 -18.734 1 96.12 207 TYR B CA 1
ATOM 4057 C C . TYR B 1 207 ? 21.859 -25.828 -19.781 1 96.12 207 TYR B C 1
ATOM 4059 O O . TYR B 1 207 ? 21.156 -24.812 -19.828 1 96.12 207 TYR B O 1
ATOM 4067 N N . ALA B 1 208 ? 22.812 -26.078 -20.625 1 93.88 208 ALA B N 1
ATOM 4068 C CA . ALA B 1 208 ? 23.219 -25.094 -21.625 1 93.88 208 ALA B CA 1
ATOM 4069 C C . ALA B 1 208 ? 22.078 -24.844 -22.609 1 93.88 208 ALA B C 1
ATOM 4071 O O . ALA B 1 208 ? 21.844 -23.703 -23.016 1 93.88 208 ALA B O 1
ATOM 4072 N N . ASP B 1 209 ? 21.422 -25.953 -22.984 1 92.75 209 ASP B N 1
ATOM 4073 C CA . ASP B 1 209 ? 20.375 -25.859 -24 1 92.75 209 ASP B CA 1
ATOM 4074 C C . ASP B 1 209 ? 19.016 -26.219 -23.406 1 92.75 209 ASP B C 1
ATOM 4076 O O . ASP B 1 209 ? 18.922 -26.828 -22.344 1 92.75 209 ASP B O 1
ATOM 4080 N N . GLU B 1 210 ? 17.922 -25.906 -24.078 1 91.31 210 GLU B N 1
ATOM 4081 C CA . GLU B 1 210 ? 16.547 -26.156 -23.641 1 91.31 210 GLU B CA 1
ATOM 4082 C C . GLU B 1 210 ? 16.297 -27.641 -23.406 1 91.31 210 GLU B C 1
ATOM 4084 O O . GLU B 1 210 ? 15.508 -28.016 -22.547 1 91.31 210 GLU B O 1
ATOM 4089 N N . ASP B 1 211 ? 17.016 -28.469 -24.234 1 90.38 211 ASP B N 1
ATOM 4090 C CA . ASP B 1 211 ? 16.828 -29.906 -24.141 1 90.38 211 ASP B CA 1
ATOM 4091 C C . ASP B 1 211 ? 18.094 -30.609 -23.641 1 90.38 211 ASP B C 1
ATOM 4093 O O . ASP B 1 211 ? 18.297 -31.797 -23.906 1 90.38 211 ASP B O 1
ATOM 4097 N N . GLY B 1 212 ? 18.891 -29.875 -22.969 1 91.88 212 GLY B N 1
ATOM 4098 C CA . GLY B 1 212 ? 20.156 -30.422 -22.516 1 91.88 212 GLY B CA 1
ATOM 4099 C C . GLY B 1 212 ? 20 -31.547 -21.516 1 91.88 212 GLY B C 1
ATOM 4100 O O . GLY B 1 212 ? 19.031 -31.578 -20.766 1 91.88 212 GLY B O 1
ATOM 4101 N N . THR B 1 213 ? 21.016 -32.438 -21.562 1 92 213 THR B N 1
ATOM 4102 C CA . THR B 1 213 ? 20.953 -33.562 -20.656 1 92 213 THR B CA 1
ATOM 4103 C C . THR B 1 213 ? 22.125 -33.562 -19.688 1 92 213 THR B C 1
ATOM 4105 O O . THR B 1 213 ? 22.156 -34.344 -18.719 1 92 213 THR B O 1
ATOM 4108 N N . THR B 1 214 ? 23.062 -32.781 -19.906 1 93.25 214 THR B N 1
ATOM 4109 C CA . THR B 1 214 ? 24.219 -32.688 -19.031 1 93.25 214 THR B CA 1
ATOM 4110 C C . THR B 1 214 ? 24.188 -31.391 -18.234 1 93.25 214 THR B C 1
ATOM 4112 O O . THR B 1 214 ? 24.297 -30.312 -18.797 1 93.25 214 THR B O 1
ATOM 4115 N N . PRO B 1 215 ? 24.062 -31.484 -16.969 1 94.62 215 PRO B N 1
ATOM 4116 C CA . PRO B 1 215 ? 24.031 -30.266 -16.156 1 94.62 215 PRO B CA 1
ATOM 4117 C C . PRO B 1 215 ? 25.344 -29.484 -16.203 1 94.62 215 PRO B C 1
ATOM 4119 O O . PRO B 1 215 ? 26.422 -30.078 -16.312 1 94.62 215 PRO B O 1
ATOM 4122 N N . LEU B 1 216 ? 25.156 -28.219 -16.156 1 94.06 216 LEU B N 1
ATOM 4123 C CA . LEU B 1 216 ? 26.328 -27.344 -16.078 1 94.06 216 LEU B CA 1
ATOM 4124 C C . LEU B 1 216 ? 26.938 -27.375 -14.68 1 94.06 216 LEU B C 1
ATOM 4126 O O . LEU B 1 216 ? 26.234 -27.656 -13.703 1 94.06 216 LEU B O 1
ATOM 4130 N N . GLY B 1 217 ? 28.25 -27.156 -14.586 1 88.94 217 GLY B N 1
ATOM 4131 C CA . GLY B 1 217 ? 28.922 -27.062 -13.305 1 88.94 217 GLY B CA 1
ATOM 4132 C C . GLY B 1 217 ? 28.516 -25.844 -12.492 1 88.94 217 GLY B C 1
ATOM 4133 O O . GLY B 1 217 ? 28.062 -24.844 -13.047 1 88.94 217 GLY B O 1
ATOM 4134 N N . THR B 1 218 ? 28.562 -25.953 -11.227 1 86.62 218 THR B N 1
ATOM 4135 C CA . THR B 1 218 ? 28.141 -24.891 -10.32 1 86.62 218 THR B CA 1
ATOM 4136 C C . THR B 1 218 ? 29.297 -23.953 -9.992 1 86.62 218 THR B C 1
ATOM 4138 O O . THR B 1 218 ? 29.109 -22.953 -9.297 1 86.62 218 THR B O 1
ATOM 4141 N N . SER B 1 219 ? 30.5 -24.312 -10.391 1 78.06 219 SER B N 1
ATOM 4142 C CA . SER B 1 219 ? 31.656 -23.531 -9.977 1 78.06 219 SER B CA 1
ATOM 4143 C C . SER B 1 219 ? 32.25 -22.766 -11.148 1 78.06 219 SER B C 1
ATOM 4145 O O . SER B 1 219 ? 33.062 -21.859 -10.953 1 78.06 219 SER B O 1
ATOM 4147 N N . THR B 1 220 ? 31.984 -23.203 -12.414 1 67.81 220 THR B N 1
ATOM 4148 C CA . THR B 1 220 ? 32.656 -22.578 -13.555 1 67.81 220 THR B CA 1
ATOM 4149 C C . THR B 1 220 ? 31.984 -21.25 -13.898 1 67.81 220 THR B C 1
ATOM 4151 O O . THR B 1 220 ? 30.781 -21.203 -14.172 1 67.81 220 THR B O 1
ATOM 4154 N N . ALA B 1 221 ? 32.75 -20.172 -13.773 1 68.5 221 ALA B N 1
ATOM 4155 C CA . ALA B 1 221 ? 32.281 -18.859 -14.148 1 68.5 221 ALA B CA 1
ATOM 4156 C C . ALA B 1 221 ? 31.781 -18.844 -15.594 1 68.5 221 ALA B C 1
ATOM 4158 O O . ALA B 1 221 ? 32.406 -19.438 -16.484 1 68.5 221 ALA B O 1
ATOM 4159 N N . GLY B 1 222 ? 30.672 -18.281 -15.922 1 67.56 222 GLY B N 1
ATOM 4160 C CA . GLY B 1 222 ? 30.141 -18.156 -17.266 1 67.56 222 GLY B CA 1
ATOM 4161 C C . GLY B 1 222 ? 29.219 -19.297 -17.656 1 67.56 222 GLY B C 1
ATOM 4162 O O . GLY B 1 222 ? 28.594 -19.266 -18.703 1 67.56 222 GLY B O 1
ATOM 4163 N N . SER B 1 223 ? 29.219 -20.25 -16.812 1 78.12 223 SER B N 1
ATOM 4164 C CA . SER B 1 223 ? 28.344 -21.375 -17.141 1 78.12 223 SER B CA 1
ATOM 4165 C C . SER B 1 223 ? 26.891 -21.047 -16.859 1 78.12 223 SER B C 1
ATOM 4167 O O . SER B 1 223 ? 26.406 -21.281 -15.75 1 78.12 223 SER B O 1
ATOM 4169 N N . VAL B 1 224 ? 26.312 -20.375 -17.766 1 87.81 224 VAL B N 1
ATOM 4170 C CA . VAL B 1 224 ? 24.891 -20.078 -17.703 1 87.81 224 VAL B CA 1
ATOM 4171 C C . VAL B 1 224 ? 24.156 -20.875 -18.766 1 87.81 224 VAL B C 1
ATOM 4173 O O . VAL B 1 224 ? 24.766 -21.438 -19.688 1 87.81 224 VAL B O 1
ATOM 4176 N N . GLY B 1 225 ? 22.875 -21.109 -18.5 1 93.56 225 GLY B N 1
ATOM 4177 C CA . GLY B 1 225 ? 22.125 -22 -19.391 1 93.56 225 GLY B CA 1
ATOM 4178 C C . GLY B 1 225 ? 20.75 -21.484 -19.734 1 93.56 225 GLY B C 1
ATOM 4179 O O . GLY B 1 225 ? 20.281 -20.5 -19.141 1 93.56 225 GLY B O 1
ATOM 4180 N N . ASN B 1 226 ? 20.172 -22.172 -20.672 1 94.75 226 ASN B N 1
ATOM 4181 C CA . ASN B 1 226 ? 18.891 -21.766 -21.234 1 94.75 226 ASN B CA 1
ATOM 4182 C C . ASN B 1 226 ? 17.734 -22.578 -20.641 1 94.75 226 ASN B C 1
ATOM 4184 O O . ASN B 1 226 ? 16.578 -22.344 -20.969 1 94.75 226 ASN B O 1
ATOM 4188 N N . SER B 1 227 ? 18.094 -23.484 -19.781 1 96.69 227 SER B N 1
ATOM 4189 C CA . SER B 1 227 ? 17.047 -24.234 -19.094 1 96.69 227 SER B CA 1
ATOM 4190 C C . SER B 1 227 ? 17.5 -24.672 -17.703 1 96.69 227 SER B C 1
ATOM 4192 O O . SER B 1 227 ? 18.703 -24.719 -17.422 1 96.69 227 SER B O 1
ATOM 4194 N N . MET B 1 228 ? 16.578 -24.875 -16.828 1 97.81 228 MET B N 1
ATOM 4195 C CA . MET B 1 228 ? 16.828 -25.391 -15.484 1 97.81 228 MET B CA 1
ATOM 4196 C C . MET B 1 228 ? 15.812 -26.469 -15.117 1 97.81 228 MET B C 1
ATOM 4198 O O . MET B 1 228 ? 14.711 -26.5 -15.664 1 97.81 228 MET B O 1
ATOM 4202 N N . THR B 1 229 ? 16.188 -27.359 -14.273 1 97.31 229 THR B N 1
ATOM 4203 C CA . THR B 1 229 ? 15.266 -28.359 -13.734 1 97.31 229 THR B CA 1
ATOM 4204 C C . THR B 1 229 ? 15.234 -28.297 -12.211 1 97.31 229 THR B C 1
ATOM 4206 O O . THR B 1 229 ? 16.188 -27.828 -11.586 1 97.31 229 THR B O 1
ATOM 4209 N N . PHE B 1 230 ? 14.164 -28.656 -11.641 1 97.62 230 PHE B N 1
ATOM 4210 C CA . PHE B 1 230 ? 14.039 -28.891 -10.203 1 97.62 230 PHE B CA 1
ATOM 4211 C C . PHE B 1 230 ? 12.992 -29.969 -9.922 1 97.62 230 PHE B C 1
ATOM 4213 O O . PHE B 1 230 ? 12.203 -30.328 -10.797 1 97.62 230 PHE B O 1
ATOM 4220 N N . THR B 1 231 ? 13.039 -30.516 -8.719 1 96.81 231 THR B N 1
ATOM 4221 C CA . THR B 1 231 ? 12.094 -31.547 -8.289 1 96.81 231 THR B CA 1
ATOM 4222 C C . THR B 1 231 ? 10.984 -30.922 -7.445 1 96.81 231 THR B C 1
ATOM 4224 O O . THR B 1 231 ? 11.25 -30.141 -6.531 1 96.81 231 THR B O 1
ATOM 4227 N N . THR B 1 232 ? 9.742 -31.234 -7.77 1 96.06 232 THR B N 1
ATOM 4228 C CA . THR B 1 232 ? 8.602 -30.688 -7.051 1 96.06 232 THR B CA 1
ATOM 4229 C C . THR B 1 232 ? 8.547 -31.234 -5.629 1 96.06 232 THR B C 1
ATOM 4231 O O . THR B 1 232 ? 9.008 -32.344 -5.367 1 96.06 232 THR B O 1
ATOM 4234 N N . ALA B 1 233 ? 8.016 -30.438 -4.719 1 95.31 233 ALA B N 1
ATOM 4235 C CA . ALA B 1 233 ? 7.852 -30.812 -3.318 1 95.31 233 ALA B CA 1
ATOM 4236 C C . ALA B 1 233 ? 6.727 -31.844 -3.156 1 95.31 233 ALA B C 1
ATOM 4238 O O . ALA B 1 233 ? 5.914 -32.031 -4.066 1 95.31 233 ALA B O 1
ATOM 4239 N N . SER B 1 234 ? 6.75 -32.531 -2.049 1 91.38 234 SER B N 1
ATOM 4240 C CA . SER B 1 234 ? 5.637 -33.406 -1.716 1 91.38 234 SER B CA 1
ATOM 4241 C C . SER B 1 234 ? 4.41 -32.594 -1.287 1 91.38 234 SER B C 1
ATOM 4243 O O . SER B 1 234 ? 4.527 -31.438 -0.912 1 91.38 234 SER B O 1
ATOM 4245 N N . GLY B 1 235 ? 3.256 -33.219 -1.375 1 89.62 235 GLY B N 1
ATOM 4246 C CA . GLY B 1 235 ? 2.035 -32.594 -0.887 1 89.62 235 GLY B CA 1
ATOM 4247 C C . GLY B 1 235 ? 1.551 -31.453 -1.764 1 89.62 235 GLY B C 1
ATOM 4248 O O . GLY B 1 235 ? 1.109 -30.406 -1.26 1 89.62 235 GLY B O 1
ATOM 4249 N N . MET B 1 236 ? 1.757 -31.516 -3.031 1 89.38 236 MET B N 1
ATOM 4250 C CA . MET B 1 236 ? 1.231 -30.531 -3.973 1 89.38 236 MET B CA 1
ATOM 4251 C C . MET B 1 236 ? -0.288 -30.625 -4.066 1 89.38 236 MET B C 1
ATOM 4253 O O . MET B 1 236 ? -0.869 -31.672 -3.775 1 89.38 236 MET B O 1
ATOM 4257 N N . VAL B 1 237 ? -0.896 -29.5 -4.34 1 85.62 237 VAL B N 1
ATOM 4258 C CA . VAL B 1 237 ? -2.326 -29.438 -4.621 1 85.62 237 VAL B CA 1
ATOM 4259 C C . VAL B 1 237 ? -2.568 -28.656 -5.914 1 85.62 237 VAL B C 1
ATOM 4261 O O . VAL B 1 237 ? -1.67 -27.984 -6.418 1 85.62 237 VAL B O 1
ATOM 4264 N N . ALA B 1 238 ? -3.758 -28.797 -6.5 1 82.38 238 ALA B N 1
ATOM 4265 C CA . ALA B 1 238 ? -4.094 -28.203 -7.797 1 82.38 238 ALA B CA 1
ATOM 4266 C C . ALA B 1 238 ? -3.77 -26.719 -7.824 1 82.38 238 ALA B C 1
ATOM 4268 O O . ALA B 1 238 ? -3.354 -26.188 -8.852 1 82.38 238 ALA B O 1
ATOM 4269 N N . GLY B 1 239 ? -3.842 -26.047 -6.672 1 81.75 239 GLY B N 1
ATOM 4270 C CA . GLY B 1 239 ? -3.627 -24.609 -6.605 1 81.75 239 GLY B CA 1
ATOM 4271 C C . GLY B 1 239 ? -2.16 -24.219 -6.578 1 81.75 239 GLY B C 1
ATOM 4272 O O . GLY B 1 239 ? -1.817 -23.047 -6.727 1 81.75 239 GLY B O 1
ATOM 4273 N N . ASP B 1 240 ? -1.278 -25.234 -6.488 1 88.56 240 ASP B N 1
ATOM 4274 C CA . ASP B 1 240 ? 0.159 -24.969 -6.441 1 88.56 240 ASP B CA 1
ATOM 4275 C C . ASP B 1 240 ? 0.74 -24.844 -7.848 1 88.56 240 ASP B C 1
ATOM 4277 O O . ASP B 1 240 ? 1.736 -25.5 -8.172 1 88.56 240 ASP B O 1
ATOM 4281 N N . ASN B 1 241 ? 0.105 -23.984 -8.68 1 89.5 241 ASN B N 1
ATOM 4282 C CA . ASN B 1 241 ? 0.453 -23.953 -10.102 1 89.5 241 ASN B CA 1
ATOM 4283 C C . ASN B 1 241 ? 1.173 -22.672 -10.484 1 89.5 241 ASN B C 1
ATOM 4285 O O . ASN B 1 241 ? 1.276 -22.328 -11.664 1 89.5 241 ASN B O 1
ATOM 4289 N N . THR B 1 242 ? 1.592 -21.891 -9.492 1 92.06 242 THR B N 1
ATOM 4290 C CA . THR B 1 242 ? 2.426 -20.719 -9.734 1 92.06 242 THR B CA 1
ATOM 4291 C C . THR B 1 242 ? 3.904 -21.062 -9.594 1 92.06 242 THR B C 1
ATOM 4293 O O . THR B 1 242 ? 4.32 -21.609 -8.57 1 92.06 242 THR B O 1
ATOM 4296 N N . VAL B 1 243 ? 4.613 -20.75 -10.641 1 95.44 243 VAL B N 1
ATOM 4297 C CA . VAL B 1 243 ? 6.051 -21 -10.617 1 95.44 243 VAL B CA 1
ATOM 4298 C C . VAL B 1 243 ? 6.785 -19.703 -10.25 1 95.44 243 VAL B C 1
ATOM 4300 O O . VAL B 1 243 ? 6.57 -18.672 -10.867 1 95.44 243 VAL B O 1
ATOM 4303 N N . THR B 1 244 ? 7.586 -19.766 -9.25 1 96.44 244 THR B N 1
ATOM 4304 C CA . THR B 1 244 ? 8.406 -18.625 -8.867 1 96.44 244 THR B CA 1
ATOM 4305 C C . THR B 1 244 ? 9.891 -18.938 -9.047 1 96.44 244 THR B C 1
ATOM 4307 O O . THR B 1 244 ? 10.367 -19.984 -8.609 1 96.44 244 THR B O 1
ATOM 4310 N N . ILE B 1 245 ? 10.578 -18.062 -9.719 1 97.62 245 ILE B N 1
ATOM 4311 C CA . ILE B 1 245 ? 12.008 -18.188 -9.953 1 97.62 245 ILE B CA 1
ATOM 4312 C C . ILE B 1 245 ? 12.75 -17.047 -9.273 1 97.62 245 ILE B C 1
ATOM 4314 O O . ILE B 1 245 ? 12.336 -15.883 -9.359 1 97.62 245 ILE B O 1
ATOM 4318 N N . SER B 1 246 ? 13.766 -17.375 -8.539 1 97.19 246 SER B N 1
ATOM 4319 C CA . SER B 1 246 ? 14.633 -16.391 -7.902 1 97.19 246 SER B CA 1
ATOM 4320 C C . SER B 1 246 ? 16.062 -16.484 -8.43 1 97.19 246 SER B C 1
ATOM 4322 O O . SER B 1 246 ? 16.594 -17.594 -8.609 1 97.19 246 SER B O 1
ATOM 4324 N N . GLN B 1 247 ? 16.641 -15.422 -8.766 1 96.5 247 GLN B N 1
ATOM 4325 C CA . GLN B 1 247 ? 18.047 -15.328 -9.18 1 96.5 247 GLN B CA 1
ATOM 4326 C C . GLN B 1 247 ? 18.578 -13.914 -8.953 1 96.5 247 GLN B C 1
ATOM 4328 O O . GLN B 1 247 ? 17.875 -12.93 -9.164 1 96.5 247 GLN B O 1
ATOM 4333 N N . ASP B 1 248 ? 19.828 -13.781 -8.477 1 95.12 248 ASP B N 1
ATOM 4334 C CA . ASP B 1 248 ? 20.531 -12.516 -8.281 1 95.12 248 ASP B CA 1
ATOM 4335 C C . ASP B 1 248 ? 19.781 -11.617 -7.301 1 95.12 248 ASP B C 1
ATOM 4337 O O . ASP B 1 248 ? 19.719 -10.398 -7.484 1 95.12 248 ASP B O 1
ATOM 4341 N N . GLY B 1 249 ? 19.016 -12.273 -6.402 1 94.19 249 GLY B N 1
ATOM 4342 C CA . GLY B 1 249 ? 18.391 -11.562 -5.297 1 94.19 249 GLY B CA 1
ATOM 4343 C C . GLY B 1 249 ? 16.984 -11.086 -5.617 1 94.19 249 GLY B C 1
ATOM 4344 O O . GLY B 1 249 ? 16.359 -10.391 -4.809 1 94.19 249 GLY B O 1
ATOM 4345 N N . VAL B 1 250 ? 16.469 -11.383 -6.797 1 95.88 250 VAL B N 1
ATOM 4346 C CA . VAL B 1 250 ? 15.109 -10.977 -7.148 1 95.88 250 VAL B CA 1
ATOM 4347 C C . VAL B 1 250 ? 14.289 -12.203 -7.543 1 95.88 250 VAL B C 1
ATOM 4349 O O . VAL B 1 250 ? 14.852 -13.258 -7.871 1 95.88 250 VAL B O 1
ATOM 4352 N N . SER B 1 251 ? 13.055 -12.055 -7.41 1 95.44 251 SER B N 1
ATOM 4353 C CA . SER B 1 251 ? 12.141 -13.141 -7.742 1 95.44 251 SER B CA 1
ATOM 4354 C C . SER B 1 251 ? 11.031 -12.664 -8.672 1 95.44 251 SER B C 1
ATOM 4356 O O . SER B 1 251 ? 10.648 -11.492 -8.641 1 95.44 251 SER B O 1
ATOM 4358 N N . LYS B 1 252 ? 10.602 -13.539 -9.477 1 95 252 LYS B N 1
ATOM 4359 C CA . LYS B 1 252 ? 9.422 -13.312 -10.312 1 95 252 LYS B CA 1
ATOM 4360 C C . LYS B 1 252 ? 8.547 -14.562 -10.367 1 95 252 LYS B C 1
ATOM 4362 O O . LYS B 1 252 ? 9.055 -15.68 -10.477 1 95 252 LYS B O 1
ATOM 4367 N N . SER B 1 253 ? 7.316 -14.359 -10.156 1 94.19 253 SER B N 1
ATOM 4368 C CA . SER B 1 253 ? 6.348 -15.445 -10.242 1 94.19 253 SER B CA 1
ATOM 4369 C C . SER B 1 253 ? 5.688 -15.492 -11.617 1 94.19 253 SER B C 1
ATOM 4371 O O . SER B 1 253 ? 5.402 -14.445 -12.211 1 94.19 253 SER B O 1
ATOM 4373 N N . PHE B 1 254 ? 5.449 -16.672 -12.078 1 93.81 254 PHE B N 1
ATOM 4374 C CA . PHE B 1 254 ? 4.758 -16.938 -13.328 1 93.81 254 PHE B CA 1
ATOM 4375 C C . PHE B 1 254 ? 3.469 -17.719 -13.078 1 93.81 254 PHE B C 1
ATOM 4377 O O . PHE B 1 254 ? 3.498 -18.828 -12.547 1 93.81 254 PHE B O 1
ATOM 4384 N N . LEU B 1 255 ? 2.379 -17.094 -13.477 1 90.31 255 LEU B N 1
ATOM 4385 C CA . LEU B 1 255 ? 1.066 -17.688 -13.258 1 90.31 255 LEU B CA 1
ATOM 4386 C C . LEU B 1 255 ? 0.752 -18.719 -14.336 1 90.31 255 LEU B C 1
ATOM 4388 O O . LEU B 1 255 ? 1.523 -18.891 -15.281 1 90.31 255 LEU B O 1
ATOM 4392 N N . VAL B 1 256 ? -0.357 -19.391 -14.164 1 88.62 256 VAL B N 1
ATOM 4393 C CA . VAL B 1 256 ? -0.753 -20.453 -15.07 1 88.62 256 VAL B CA 1
ATOM 4394 C C . VAL B 1 256 ? -0.915 -19.906 -16.484 1 88.62 256 VAL B C 1
ATOM 4396 O O . VAL B 1 256 ? -0.621 -20.594 -17.469 1 88.62 256 VAL B O 1
ATOM 4399 N N . ALA B 1 257 ? -1.365 -18.656 -16.594 1 84.19 257 ALA B N 1
ATOM 4400 C CA . ALA B 1 257 ? -1.51 -18.031 -17.906 1 84.19 257 ALA B CA 1
ATOM 4401 C C . ALA B 1 257 ? -0.166 -17.953 -18.625 1 84.19 257 ALA B C 1
ATOM 4403 O O . ALA B 1 257 ? -0.11 -17.984 -19.844 1 84.19 257 ALA B O 1
ATOM 4404 N N . ASP B 1 258 ? 0.948 -17.938 -17.844 1 89.06 258 ASP B N 1
ATOM 4405 C CA . ASP B 1 258 ? 2.295 -17.844 -18.406 1 89.06 258 ASP B CA 1
ATOM 4406 C C . ASP B 1 258 ? 2.875 -19.234 -18.672 1 89.06 258 ASP B C 1
ATOM 4408 O O . ASP B 1 258 ? 3.709 -19.391 -19.578 1 89.06 258 ASP B O 1
ATOM 4412 N N . THR B 1 259 ? 2.484 -20.25 -17.922 1 92.44 259 THR B N 1
ATOM 4413 C CA . THR B 1 259 ? 3.189 -21.531 -17.938 1 92.44 259 THR B CA 1
ATOM 4414 C C . THR B 1 259 ? 2.307 -22.609 -18.547 1 92.44 259 THR B C 1
ATOM 4416 O O . THR B 1 259 ? 2.811 -23.562 -19.156 1 92.44 259 THR B O 1
ATOM 4419 N N . GLY B 1 260 ? 1.049 -22.609 -18.266 1 87.06 260 GLY B N 1
ATOM 4420 C CA . GLY B 1 260 ? 0.103 -23.609 -18.734 1 87.06 260 GLY B CA 1
ATOM 4421 C C . GLY B 1 260 ? 0.145 -24.891 -17.922 1 87.06 260 GLY B C 1
ATOM 4422 O O . GLY B 1 260 ? -0.436 -25.891 -18.312 1 87.06 260 GLY B O 1
ATOM 4423 N N . ILE B 1 261 ? 0.772 -24.828 -16.828 1 89.75 261 ILE B N 1
ATOM 4424 C CA . ILE B 1 261 ? 0.958 -26.078 -16.094 1 89.75 261 ILE B CA 1
ATOM 4425 C C . ILE B 1 261 ? -0.323 -26.438 -15.344 1 89.75 261 ILE B C 1
ATOM 4427 O O . ILE B 1 261 ? -1.166 -25.578 -15.102 1 89.75 261 ILE B O 1
ATOM 4431 N N . ALA B 1 262 ? -0.426 -27.766 -15.023 1 87.94 262 ALA B N 1
ATOM 4432 C CA . ALA B 1 262 ? -1.511 -28.281 -14.188 1 87.94 262 ALA B CA 1
ATOM 4433 C C . ALA B 1 262 ? -0.995 -29.312 -13.188 1 87.94 262 ALA B C 1
ATOM 4435 O O . ALA B 1 262 ? -0.14 -30.125 -13.523 1 87.94 262 ALA B O 1
ATOM 4436 N N . ILE B 1 263 ? -1.458 -29.172 -11.977 1 90.56 263 ILE B N 1
ATOM 4437 C CA . ILE B 1 263 ? -1.202 -30.188 -10.961 1 90.56 263 ILE B CA 1
ATOM 4438 C C . ILE B 1 263 ? -2.422 -31.094 -10.82 1 90.56 263 ILE B C 1
ATOM 4440 O O . ILE B 1 263 ? -3.521 -30.625 -10.516 1 90.56 263 ILE B O 1
ATOM 4444 N N . VAL B 1 264 ? -2.225 -32.375 -11.008 1 88 264 VAL B N 1
ATOM 4445 C CA . VAL B 1 264 ? -3.354 -33.281 -11.094 1 88 264 VAL B CA 1
ATOM 4446 C C . VAL B 1 264 ? -3.113 -34.5 -10.18 1 88 264 VAL B C 1
ATOM 4448 O O . VAL B 1 264 ? -1.968 -34.812 -9.859 1 88 264 VAL B O 1
ATOM 4451 N N . SER B 1 265 ? -4.176 -35.125 -9.719 1 88.56 265 SER B N 1
ATOM 4452 C CA . SER B 1 265 ? -4.094 -36.375 -8.945 1 88.56 265 SER B CA 1
ATOM 4453 C C . SER B 1 265 ? -3.941 -37.594 -9.859 1 88.56 265 SER B C 1
ATOM 4455 O O . SER B 1 265 ? -4.363 -37.562 -11.016 1 88.56 265 SER B O 1
ATOM 4457 N N . ALA B 1 266 ? -3.385 -38.625 -9.359 1 86.75 266 ALA B N 1
ATOM 4458 C CA . ALA B 1 266 ? -3.232 -39.875 -10.109 1 86.75 266 ALA B CA 1
ATOM 4459 C C . ALA B 1 266 ? -4.59 -40.531 -10.391 1 86.75 266 ALA B C 1
ATOM 4461 O O . ALA B 1 266 ? -5.52 -40.406 -9.594 1 86.75 266 ALA B O 1
ATOM 4462 N N . PRO B 1 267 ? -4.641 -41.125 -11.57 1 91.56 267 PRO B N 1
ATOM 4463 C CA . PRO B 1 267 ? -5.875 -41.875 -11.812 1 91.56 267 PRO B CA 1
ATOM 4464 C C . PRO B 1 267 ? -6.066 -43.031 -10.836 1 91.56 267 PRO B C 1
ATOM 4466 O O . PRO B 1 267 ? -5.086 -43.562 -10.32 1 91.56 267 PRO B O 1
ATOM 4469 N N . THR B 1 268 ? -7.309 -43.375 -10.539 1 91.88 268 THR B N 1
ATOM 4470 C CA . THR B 1 268 ? -7.664 -44.562 -9.734 1 91.88 268 THR B CA 1
ATOM 4471 C C . THR B 1 268 ? -8.672 -45.438 -10.477 1 91.88 268 THR B C 1
ATOM 4473 O O . THR B 1 268 ? -9.414 -44.938 -11.328 1 91.88 268 THR B O 1
ATOM 4476 N N . VAL B 1 269 ? -8.602 -46.75 -10.25 1 92.88 269 VAL B N 1
ATOM 4477 C CA . VAL B 1 269 ? -9.594 -47.688 -10.766 1 92.88 269 VAL B CA 1
ATOM 4478 C C . VAL B 1 269 ? -10.43 -48.219 -9.609 1 92.88 269 VAL B C 1
ATOM 4480 O O . VAL B 1 269 ? -9.891 -48.844 -8.688 1 92.88 269 VAL B O 1
ATOM 4483 N N . THR B 1 270 ? -11.703 -48.031 -9.664 1 93.69 270 THR B N 1
ATOM 4484 C CA . THR B 1 270 ? -12.57 -48.469 -8.57 1 93.69 270 THR B CA 1
ATOM 4485 C C . THR B 1 270 ? -13.461 -49.625 -9.008 1 93.69 270 THR B C 1
ATOM 4487 O O . THR B 1 270 ? -14.141 -50.25 -8.18 1 93.69 270 THR B O 1
ATOM 4490 N N . GLY B 1 271 ? -13.477 -49.906 -10.297 1 92.38 271 GLY B N 1
ATOM 4491 C CA . GLY B 1 271 ? -14.289 -51.031 -10.727 1 92.38 271 GLY B CA 1
ATOM 4492 C C . GLY B 1 271 ? -14.156 -51.344 -12.203 1 92.38 271 GLY B C 1
ATOM 4493 O O . GLY B 1 271 ? -13.758 -50.469 -12.992 1 92.38 271 GLY B O 1
ATOM 4494 N N . LEU B 1 272 ? -14.477 -52.562 -12.5 1 90.12 272 LEU B N 1
ATOM 4495 C CA . LEU B 1 272 ? -14.555 -53.062 -13.875 1 90.12 272 LEU B CA 1
ATOM 4496 C C . LEU B 1 272 ? -15.906 -53.719 -14.141 1 90.12 272 LEU B C 1
ATOM 4498 O O . LEU B 1 272 ? -16.375 -54.531 -13.344 1 90.12 272 LEU B O 1
ATOM 4502 N N . SER B 1 273 ? -16.547 -53.219 -15.172 1 88.88 273 SER B N 1
ATOM 4503 C CA . SER B 1 273 ? -17.797 -53.844 -15.578 1 88.88 273 SER B CA 1
ATOM 4504 C C . SER B 1 273 ? -17.625 -54.594 -16.891 1 88.88 273 SER B C 1
ATOM 4506 O O . SER B 1 273 ? -17.562 -54 -17.953 1 88.88 273 SER B O 1
ATOM 4508 N N . VAL B 1 274 ? -17.547 -55.906 -16.766 1 80.31 274 VAL B N 1
ATOM 4509 C CA . VAL B 1 274 ? -17.406 -56.781 -17.891 1 80.31 274 VAL B CA 1
ATOM 4510 C C . VAL B 1 274 ? -18.75 -57.438 -18.219 1 80.31 274 VAL B C 1
ATOM 4512 O O . VAL B 1 274 ? -19.469 -57.875 -17.297 1 80.31 274 VAL B O 1
ATOM 4515 N N . PRO B 1 275 ? -19.234 -57.312 -19.5 1 72.19 275 PRO B N 1
ATOM 4516 C CA . PRO B 1 275 ? -20.5 -58 -19.812 1 72.19 275 PRO B CA 1
ATOM 4517 C C . PRO B 1 275 ? -20.469 -59.469 -19.438 1 72.19 275 PRO B C 1
ATOM 4519 O O . PRO B 1 275 ? -19.422 -60.125 -19.516 1 72.19 275 PRO B O 1
ATOM 4522 N N . ALA B 1 276 ? -21.547 -60 -18.875 1 60.44 276 ALA B N 1
ATOM 4523 C CA . ALA B 1 276 ? -21.719 -61.375 -18.438 1 60.44 276 ALA B CA 1
ATOM 4524 C C . ALA B 1 276 ? -21.453 -62.375 -19.578 1 60.44 276 ALA B C 1
ATOM 4526 O O . ALA B 1 276 ? -21.766 -62.094 -20.734 1 60.44 276 ALA B O 1
ATOM 4527 N N . GLY B 1 277 ? -20.891 -63.594 -19.297 1 54.97 277 GLY B N 1
ATOM 4528 C CA . GLY B 1 277 ? -20.734 -64.812 -20.109 1 54.97 277 GLY B CA 1
ATOM 4529 C C . GLY B 1 277 ? -19.484 -64.75 -20.984 1 54.97 277 GLY B C 1
ATOM 4530 O O . GLY B 1 277 ? -19.125 -65.812 -21.594 1 54.97 277 GLY B O 1
ATOM 4531 N N . ARG B 1 278 ? -18.938 -63.625 -21.375 1 51.47 278 ARG B N 1
ATOM 4532 C CA . ARG B 1 278 ? -17.891 -63.656 -22.391 1 51.47 278 ARG B CA 1
ATOM 4533 C C . ARG B 1 278 ? -16.547 -63.25 -21.812 1 51.47 278 ARG B C 1
ATOM 4535 O O . ARG B 1 278 ? -15.781 -62.5 -22.438 1 51.47 278 ARG B O 1
ATOM 4542 N N . ALA B 1 279 ? -16.359 -63.688 -20.75 1 50.75 279 ALA B N 1
ATOM 4543 C CA . ALA B 1 279 ? -15.156 -63.188 -20.078 1 50.75 279 ALA B CA 1
ATOM 4544 C C . ALA B 1 279 ? -13.914 -63.406 -20.938 1 50.75 279 ALA B C 1
ATOM 4546 O O . ALA B 1 279 ? -12.883 -62.781 -20.719 1 50.75 279 ALA B O 1
ATOM 4547 N N . ASN B 1 280 ? -13.977 -64.562 -21.703 1 47.56 280 ASN B N 1
ATOM 4548 C CA . ASN B 1 280 ? -12.75 -64.938 -22.391 1 47.56 280 ASN B CA 1
ATOM 4549 C C . ASN B 1 280 ? -12.523 -64.188 -23.672 1 47.56 280 ASN B C 1
ATOM 4551 O O . ASN B 1 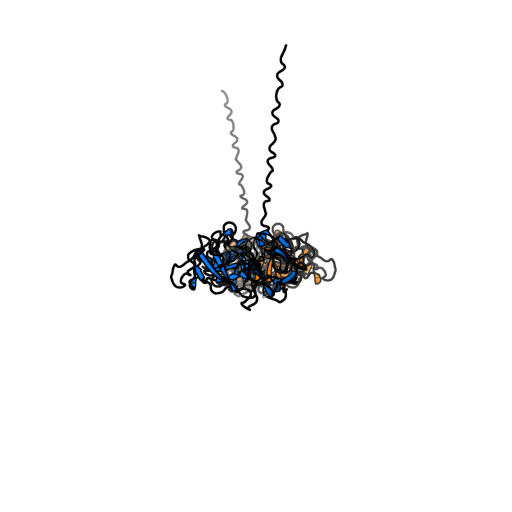280 ? -11.609 -64.438 -24.438 1 47.56 280 ASN B O 1
ATOM 4555 N N . ALA B 1 281 ? -13.609 -63.438 -24.062 1 52.34 281 ALA B N 1
ATOM 4556 C CA . ALA B 1 281 ? -13.555 -63.031 -25.469 1 52.34 281 ALA B CA 1
ATOM 4557 C C . ALA B 1 281 ? -12.711 -61.781 -25.641 1 52.34 281 ALA B C 1
ATOM 4559 O O . ALA B 1 281 ? -12.641 -60.938 -24.75 1 52.34 281 ALA B O 1
ATOM 4560 N N . THR B 1 282 ? -11.695 -61.938 -26.453 1 58.06 282 THR B N 1
ATOM 4561 C CA . THR B 1 282 ? -11.102 -60.781 -27.125 1 58.06 282 THR B CA 1
ATOM 4562 C C . THR B 1 282 ? -12.188 -59.844 -27.656 1 58.06 282 THR B C 1
ATOM 4564 O O . THR B 1 282 ? -13.336 -60.25 -27.844 1 58.06 282 THR B O 1
ATOM 4567 N N . ASN B 1 283 ? -11.984 -58.594 -27.5 1 70 283 ASN B N 1
ATOM 4568 C CA . ASN B 1 283 ? -12.828 -57.562 -28.141 1 70 283 ASN B CA 1
ATOM 4569 C C . ASN B 1 283 ? -14.102 -57.312 -27.359 1 70 283 ASN B C 1
ATOM 4571 O O . ASN B 1 283 ? -15.18 -57.156 -27.938 1 70 283 ASN B O 1
ATOM 4575 N N . ILE B 1 284 ? -13.945 -57.625 -26.047 1 79.69 284 ILE B N 1
ATOM 4576 C CA . ILE B 1 284 ? -15.078 -57.312 -25.188 1 79.69 284 ILE B CA 1
ATOM 4577 C C . ILE B 1 284 ? -15.031 -55.875 -24.766 1 79.69 284 ILE B C 1
ATOM 4579 O O . ILE B 1 284 ? -13.977 -55.344 -24.375 1 79.69 284 ILE B O 1
ATOM 4583 N N . SER B 1 285 ? -16.234 -55.344 -24.906 1 88.81 285 SER B N 1
ATOM 4584 C CA . SER B 1 285 ? -16.375 -53.969 -24.406 1 88.81 285 SER B CA 1
ATOM 4585 C C . SER B 1 285 ? -16.484 -53.938 -22.891 1 88.81 285 SER B C 1
ATOM 4587 O O . SER B 1 285 ? -17.344 -54.625 -22.312 1 88.81 285 SER B O 1
ATOM 4589 N N . THR B 1 286 ? -15.547 -53.312 -22.203 1 89.12 286 THR B N 1
ATOM 4590 C CA . THR B 1 286 ? -15.469 -53.219 -20.75 1 89.12 286 THR B CA 1
ATOM 4591 C C . THR B 1 286 ? -15.484 -51.781 -20.281 1 89.12 286 THR B C 1
ATOM 4593 O O . THR B 1 286 ? -14.836 -50.938 -20.875 1 89.12 286 THR B O 1
ATOM 4596 N N . VAL B 1 287 ? -16.266 -51.531 -19.25 1 93.81 287 VAL B N 1
ATOM 4597 C CA . VAL B 1 287 ? -16.281 -50.188 -18.656 1 93.81 287 VAL B CA 1
ATOM 4598 C C . VAL B 1 287 ? -15.344 -50.156 -17.453 1 93.81 287 VAL B C 1
ATOM 4600 O O . VAL B 1 287 ? -15.438 -51 -16.562 1 93.81 287 VAL B O 1
ATOM 4603 N N . ILE B 1 288 ? -14.359 -49.25 -17.469 1 94.25 288 ILE B N 1
ATOM 4604 C CA . ILE B 1 288 ? -13.477 -49 -16.328 1 94.25 288 ILE B CA 1
ATOM 4605 C C . ILE B 1 288 ? -13.984 -47.812 -15.531 1 94.25 288 ILE B C 1
ATOM 4607 O O . ILE B 1 288 ? -14.086 -46.688 -16.062 1 94.25 288 ILE B O 1
ATOM 4611 N N . SER B 1 289 ? -14.352 -47.969 -14.32 1 95.69 289 SER B N 1
ATOM 4612 C CA . SER B 1 289 ? -14.766 -46.906 -13.438 1 95.69 289 SER B CA 1
ATOM 4613 C C . SER B 1 289 ? -13.625 -46.469 -12.523 1 95.69 289 SER B C 1
ATOM 4615 O O . SER B 1 289 ? -12.797 -47.281 -12.117 1 95.69 289 SER B O 1
ATOM 4617 N N . GLY B 1 290 ? -13.539 -45.188 -12.203 1 95.38 290 GLY B N 1
ATOM 4618 C CA . GLY B 1 290 ? -12.508 -44.656 -11.352 1 95.38 290 GLY B CA 1
ATOM 4619 C C . GLY B 1 290 ? -12.562 -43.125 -11.242 1 95.38 290 GLY B C 1
ATOM 4620 O O . GLY B 1 290 ? -13.641 -42.531 -11.305 1 95.38 290 GLY B O 1
ATOM 4621 N N . THR B 1 291 ? -11.391 -42.531 -10.867 1 91.94 291 THR B N 1
ATOM 4622 C CA . THR B 1 291 ? -11.281 -41.094 -10.766 1 91.94 291 THR B CA 1
ATOM 4623 C C . THR B 1 291 ? -10.086 -40.594 -11.57 1 91.94 291 THR B C 1
ATOM 4625 O O . THR B 1 291 ? -9.172 -41.344 -11.883 1 91.94 291 THR B O 1
ATOM 4628 N N . ASN B 1 292 ? -10.156 -39.219 -11.93 1 90.94 292 ASN B N 1
ATOM 4629 C CA . ASN B 1 292 ? -9.086 -38.469 -12.578 1 90.94 292 ASN B CA 1
ATOM 4630 C C . ASN B 1 292 ? -8.75 -39.031 -13.953 1 90.94 292 ASN B C 1
ATOM 4632 O O . ASN B 1 292 ? -7.578 -39.125 -14.328 1 90.94 292 ASN B O 1
ATOM 4636 N N . PHE B 1 293 ? -9.852 -39.562 -14.688 1 91.5 293 PHE B N 1
ATOM 4637 C CA . PHE B 1 293 ? -9.703 -40.031 -16.062 1 91.5 293 PHE B CA 1
ATOM 4638 C C . PHE B 1 293 ? -9.836 -38.844 -17.031 1 91.5 293 PHE B C 1
ATOM 4640 O O . PHE B 1 293 ? -10.289 -37.781 -16.656 1 91.5 293 PHE B O 1
ATOM 4647 N N . PRO B 1 294 ? -9.305 -39 -18.234 1 88.75 294 PRO B N 1
ATOM 4648 C CA . PRO B 1 294 ? -9.547 -37.938 -19.203 1 88.75 294 PRO B CA 1
ATOM 4649 C C . PRO B 1 294 ? -11.023 -37.812 -19.562 1 88.75 294 PRO B C 1
ATOM 4651 O O . PRO B 1 294 ? -11.742 -38.812 -19.656 1 88.75 294 PRO B O 1
ATOM 4654 N N . THR B 1 295 ? -11.422 -36.562 -19.812 1 88.5 295 THR B N 1
ATOM 4655 C CA . THR B 1 295 ? -12.82 -36.312 -20.156 1 88.5 295 THR B CA 1
ATOM 4656 C C . THR B 1 295 ? -13.016 -36.312 -21.672 1 88.5 295 THR B C 1
ATOM 4658 O O . THR B 1 295 ? -14.148 -36.281 -22.156 1 88.5 295 THR B O 1
ATOM 4661 N N . VAL B 1 296 ? -11.93 -36.344 -22.359 1 89.5 296 VAL B N 1
ATOM 4662 C CA . VAL B 1 296 ? -11.969 -36.281 -23.828 1 89.5 296 VAL B CA 1
ATOM 4663 C C . VAL B 1 296 ? -11.469 -37.594 -24.406 1 89.5 296 VAL B C 1
ATOM 4665 O O . VAL B 1 296 ? -10.352 -38.031 -24.109 1 89.5 296 VAL B O 1
ATOM 4668 N N . LEU B 1 297 ? -12.258 -38.188 -25.297 1 91.5 297 LEU B N 1
ATOM 4669 C CA . LEU B 1 297 ? -11.945 -39.469 -25.891 1 91.5 297 LEU B CA 1
ATOM 4670 C C . LEU B 1 297 ? -10.672 -39.406 -26.719 1 91.5 297 LEU B C 1
ATOM 4672 O O . LEU B 1 297 ? -9.883 -40.344 -26.734 1 91.5 297 LEU B O 1
ATOM 4676 N N . ALA B 1 298 ? -10.508 -38.281 -27.375 1 90 298 ALA B N 1
ATOM 4677 C CA . ALA B 1 298 ? -9.32 -38.094 -28.203 1 90 298 ALA B CA 1
ATOM 4678 C C . ALA B 1 298 ? -8.047 -38.25 -27.391 1 90 298 ALA B C 1
ATOM 4680 O O . ALA B 1 298 ? -7.031 -38.75 -27.891 1 90 298 ALA B O 1
ATOM 4681 N N . ASP B 1 299 ? -8.07 -37.875 -26.125 1 88.5 299 ASP B N 1
ATOM 4682 C CA . ASP B 1 299 ? -6.898 -38 -25.25 1 88.5 299 ASP B CA 1
ATOM 4683 C C . ASP B 1 299 ? -6.609 -39.438 -24.922 1 88.5 299 ASP B C 1
ATOM 4685 O O . ASP B 1 299 ? -5.445 -39.844 -24.859 1 88.5 299 ASP B O 1
ATOM 4689 N N . LEU B 1 300 ? -7.621 -40.188 -24.766 1 90.5 300 LEU B N 1
ATOM 4690 C CA . LEU B 1 300 ? -7.469 -41.625 -24.469 1 90.5 300 LEU B CA 1
ATOM 4691 C C . LEU B 1 300 ? -6.895 -42.375 -25.656 1 90.5 300 LEU B C 1
ATOM 4693 O O . LEU B 1 300 ? -6.18 -43.344 -25.5 1 90.5 300 LEU B O 1
ATOM 4697 N N . LYS B 1 301 ? -7.184 -41.844 -26.812 1 91.56 301 LYS B N 1
ATOM 4698 C CA . LYS B 1 301 ? -6.754 -42.5 -28.031 1 91.56 301 LYS B CA 1
ATOM 4699 C C . LYS B 1 301 ? -5.328 -42.094 -28.406 1 91.56 301 LYS B C 1
ATOM 4701 O O . LYS B 1 301 ? -4.785 -42.562 -29.406 1 91.56 301 LYS B O 1
ATOM 4706 N N . ASP B 1 302 ? -4.793 -41.281 -27.656 1 88.69 302 ASP B N 1
ATOM 4707 C CA . ASP B 1 302 ? -3.414 -40.844 -27.859 1 88.69 302 ASP B CA 1
ATOM 4708 C C . ASP B 1 302 ? -2.479 -41.5 -26.844 1 88.69 302 ASP B C 1
ATOM 4710 O O . ASP B 1 302 ? -2.445 -41.094 -25.688 1 88.69 302 ASP B O 1
ATOM 4714 N N . PRO B 1 303 ? -1.64 -42.469 -27.266 1 89.81 303 PRO B N 1
ATOM 4715 C CA . PRO B 1 303 ? -0.779 -43.188 -26.328 1 89.81 303 PRO B CA 1
ATOM 4716 C C . PRO B 1 303 ? 0.284 -42.312 -25.703 1 89.81 303 PRO B C 1
ATOM 4718 O O . PRO B 1 303 ? 0.915 -42.688 -24.703 1 89.81 303 PRO B O 1
ATOM 4721 N N . ALA B 1 304 ? 0.406 -41.125 -26.266 1 84.56 304 ALA B N 1
ATOM 4722 C CA . ALA B 1 304 ? 1.35 -40.188 -25.688 1 84.56 304 ALA B CA 1
ATOM 4723 C C . ALA B 1 304 ? 0.742 -39.469 -24.469 1 84.56 304 ALA B C 1
ATOM 4725 O O . ALA B 1 304 ? 1.458 -38.875 -23.688 1 84.56 304 ALA B O 1
ATOM 4726 N N . LYS B 1 305 ? -0.52 -39.625 -24.312 1 86.75 305 LYS B N 1
ATOM 4727 C CA . LYS B 1 305 ? -1.198 -38.938 -23.219 1 86.75 305 LYS B CA 1
ATOM 4728 C C . LYS B 1 305 ? -1.671 -39.906 -22.156 1 86.75 305 LYS B C 1
ATOM 4730 O O . LYS B 1 305 ? -1.462 -39.688 -20.969 1 86.75 305 LYS B O 1
ATOM 4735 N N . TRP B 1 306 ? -2.27 -40.969 -22.656 1 91.31 306 TRP B N 1
ATOM 4736 C CA . TRP B 1 306 ? -2.846 -41.906 -21.719 1 91.31 306 TRP B CA 1
ATOM 4737 C C . TRP B 1 306 ? -2.588 -43.344 -22.172 1 91.31 306 TRP B C 1
ATOM 4739 O O . TRP B 1 306 ? -2.469 -43.594 -23.375 1 91.31 306 TRP B O 1
ATOM 4749 N N . SER B 1 307 ? -2.438 -44.25 -21.234 1 94 307 SER B N 1
ATOM 4750 C CA . SER B 1 307 ? -2.238 -45.656 -21.5 1 94 307 SER B CA 1
ATOM 4751 C C . SER B 1 307 ? -3.064 -46.531 -20.547 1 94 307 SER B C 1
ATOM 4753 O O . SER B 1 307 ? -3.148 -46.25 -19.359 1 94 307 SER B O 1
ATOM 4755 N N . VAL B 1 308 ? -3.77 -47.469 -21.094 1 94.38 308 VAL B N 1
ATOM 4756 C CA . VAL B 1 308 ? -4.48 -48.5 -20.328 1 94.38 308 VAL B CA 1
ATOM 4757 C C . VAL B 1 308 ? -3.957 -49.875 -20.672 1 94.38 308 VAL B C 1
ATOM 4759 O O . VAL B 1 308 ? -3.832 -50.219 -21.844 1 94.38 308 VAL B O 1
ATOM 4762 N N . LYS B 1 309 ? -3.656 -50.625 -19.656 1 90.62 309 LYS B N 1
ATOM 4763 C CA . LYS B 1 309 ? -3.148 -51.969 -19.875 1 90.62 309 LYS B CA 1
ATOM 4764 C C . LYS B 1 309 ? -4 -53 -19.141 1 90.62 309 LYS B C 1
ATOM 4766 O O . LYS B 1 309 ? -4.383 -52.812 -17.984 1 90.62 309 LYS B O 1
ATOM 4771 N N . PHE B 1 310 ? -4.363 -54 -19.891 1 86.69 310 PHE B N 1
ATOM 4772 C CA . PHE B 1 310 ? -4.941 -55.219 -19.328 1 86.69 310 PHE B CA 1
ATOM 4773 C C . PHE B 1 310 ? -3.904 -56.344 -19.266 1 86.69 310 PHE B C 1
ATOM 4775 O O . PHE B 1 310 ? -3.393 -56.75 -20.297 1 86.69 310 PHE B O 1
ATOM 4782 N N . CYS B 1 311 ? -3.643 -56.719 -18.094 1 81.62 311 CYS B N 1
ATOM 4783 C CA . CYS B 1 311 ? -2.684 -57.781 -17.906 1 81.62 311 CYS B CA 1
ATOM 4784 C C . CYS B 1 311 ? -1.363 -57.469 -18.609 1 81.62 311 CYS B C 1
ATOM 4786 O O . CYS B 1 311 ? -0.766 -58.344 -19.234 1 81.62 311 CYS B O 1
ATOM 4788 N N . GLY B 1 312 ? -1.015 -56.188 -18.578 1 84.31 312 GLY B N 1
ATOM 4789 C CA . GLY B 1 312 ? 0.249 -55.75 -19.141 1 84.31 312 GLY B CA 1
ATOM 4790 C C . GLY B 1 312 ? 0.161 -55.469 -20.625 1 84.31 312 GLY B C 1
ATOM 4791 O O . GLY B 1 312 ? 1.111 -54.938 -21.219 1 84.31 312 GLY B O 1
ATOM 4792 N N . VAL B 1 313 ? -0.964 -55.844 -21.266 1 86.69 313 VAL B N 1
ATOM 4793 C CA . VAL B 1 313 ? -1.137 -55.594 -22.703 1 86.69 313 VAL B CA 1
ATOM 4794 C C . VAL B 1 313 ? -1.848 -54.25 -22.906 1 86.69 313 VAL B C 1
ATOM 4796 O O . VAL B 1 313 ? -2.934 -54.031 -22.359 1 86.69 313 VAL B O 1
ATOM 4799 N N . GLU B 1 314 ? -1.304 -53.406 -23.656 1 92.62 314 GLU B N 1
ATOM 4800 C CA . GLU B 1 314 ? -1.825 -52.062 -23.891 1 92.62 314 GLU B CA 1
ATOM 4801 C C . GLU B 1 314 ? -3.07 -52.094 -24.766 1 92.62 314 GLU B C 1
ATOM 4803 O O . GLU B 1 314 ? -3.119 -52.844 -25.766 1 92.62 314 GLU B O 1
ATOM 4808 N N . VAL B 1 315 ? -4.031 -51.375 -24.375 1 92.31 315 VAL B N 1
ATOM 4809 C CA . VAL B 1 315 ? -5.211 -51.156 -25.219 1 92.31 315 VAL B CA 1
ATOM 4810 C C . VAL B 1 315 ? -4.852 -50.281 -26.406 1 92.31 315 VAL B C 1
ATOM 4812 O O . VAL B 1 315 ? -4.273 -49.219 -26.234 1 92.31 315 VAL B O 1
ATOM 4815 N N . ALA B 1 316 ? -5.164 -50.719 -27.594 1 92.06 316 ALA B N 1
ATOM 4816 C CA . ALA B 1 316 ? -4.922 -49.938 -28.797 1 92.06 316 ALA B CA 1
ATOM 4817 C C . ALA B 1 316 ? -5.852 -48.719 -28.859 1 92.06 316 ALA B C 1
ATOM 4819 O O . ALA B 1 316 ? -6.969 -48.781 -28.344 1 92.06 316 ALA B O 1
ATOM 4820 N N . PRO B 1 317 ? -5.418 -47.656 -29.531 1 93.69 317 PRO B N 1
ATOM 4821 C CA . PRO B 1 317 ? -6.223 -46.438 -29.625 1 93.69 317 PRO B CA 1
ATOM 4822 C C . PRO B 1 317 ? -7.656 -46.688 -30.078 1 93.69 317 PRO B C 1
ATOM 4824 O O . PRO B 1 317 ? -8.594 -46.062 -29.578 1 93.69 317 PRO B O 1
ATOM 4827 N N . ALA B 1 318 ? -7.797 -47.688 -31.016 1 91.62 318 ALA B N 1
ATOM 4828 C CA . ALA B 1 318 ? -9.117 -48.031 -31.547 1 91.62 318 ALA B CA 1
ATOM 4829 C C . ALA B 1 318 ? -9.984 -48.688 -30.484 1 91.62 318 ALA B C 1
ATOM 4831 O O . ALA B 1 318 ? -11.211 -48.75 -30.625 1 91.62 318 ALA B O 1
ATOM 4832 N N . GLY B 1 319 ? -9.352 -49.156 -29.453 1 92.44 319 GLY B N 1
ATOM 4833 C CA . GLY B 1 319 ? -10.07 -49.875 -28.422 1 92.44 319 GLY B CA 1
ATOM 4834 C C . GLY B 1 319 ? -10.812 -48.969 -27.469 1 92.44 319 GLY B C 1
ATOM 4835 O O . GLY B 1 319 ? -11.68 -49.406 -26.703 1 92.44 319 GLY B O 1
ATOM 4836 N N . PHE B 1 320 ? -10.453 -47.719 -27.469 1 94.06 320 PHE B N 1
ATOM 4837 C CA . PHE B 1 320 ? -11.172 -46.75 -26.641 1 94.06 320 PHE B CA 1
ATOM 4838 C C . PHE B 1 320 ? -12.438 -46.281 -27.344 1 94.06 320 PHE B C 1
ATOM 4840 O O . PHE B 1 320 ? -12.383 -45.781 -28.469 1 94.06 320 PHE B O 1
ATOM 4847 N N . THR B 1 321 ? -13.594 -46.375 -26.688 1 92 321 THR B N 1
ATOM 4848 C CA . THR B 1 321 ? -14.836 -46.094 -27.406 1 92 321 THR B CA 1
ATOM 4849 C C . THR B 1 321 ? -15.633 -45 -26.703 1 92 321 THR B C 1
ATOM 4851 O O . THR B 1 321 ? -16.516 -44.375 -27.297 1 92 321 THR B O 1
ATOM 4854 N N . ALA B 1 322 ? -15.375 -44.812 -25.438 1 91.31 322 ALA B N 1
ATOM 4855 C CA . ALA B 1 322 ? -16.109 -43.75 -24.75 1 91.31 322 ALA B CA 1
ATOM 4856 C C . ALA B 1 322 ? -15.352 -43.25 -23.516 1 91.31 322 ALA B C 1
ATOM 4858 O O . ALA B 1 322 ? -14.578 -44.031 -22.922 1 91.31 322 ALA B O 1
ATOM 4859 N N . SER B 1 323 ? -15.539 -42 -23.172 1 91.56 323 SER B N 1
ATOM 4860 C CA . SER B 1 323 ? -15.125 -41.375 -21.922 1 91.56 323 SER B CA 1
ATOM 4861 C C . SER B 1 323 ? -16.266 -40.562 -21.312 1 91.56 323 SER B C 1
ATOM 4863 O O . SER B 1 323 ? -17.203 -40.188 -22.016 1 91.56 323 SER B O 1
ATOM 4865 N N . THR B 1 324 ? -16.188 -40.438 -19.969 1 89.81 324 THR B N 1
ATOM 4866 C CA . THR B 1 324 ? -17.219 -39.594 -19.344 1 89.81 324 THR B CA 1
ATOM 4867 C C . THR B 1 324 ? -16.719 -38.188 -19.125 1 89.81 324 THR B C 1
ATOM 4869 O O . THR B 1 324 ? -15.531 -37.969 -18.891 1 89.81 324 THR B O 1
ATOM 4872 N N . THR B 1 325 ? -17.625 -37.219 -19.109 1 83.69 325 THR B N 1
ATOM 4873 C CA . THR B 1 325 ? -17.297 -35.812 -18.875 1 83.69 325 THR B CA 1
ATOM 4874 C C . THR B 1 325 ? -16.953 -35.594 -17.406 1 83.69 325 THR B C 1
ATOM 4876 O O . THR B 1 325 ? -16.328 -34.594 -17.062 1 83.69 325 THR B O 1
ATOM 4879 N N . THR B 1 326 ? -17.328 -36.562 -16.578 1 87.31 326 THR B N 1
ATOM 4880 C CA . THR B 1 326 ? -17.047 -36.438 -15.148 1 87.31 326 THR B CA 1
ATOM 4881 C C . THR B 1 326 ? -15.703 -37.062 -14.805 1 87.31 326 THR B C 1
ATOM 4883 O O . THR B 1 326 ? -15.266 -37 -13.656 1 87.31 326 THR B O 1
ATOM 4886 N N . ALA B 1 327 ? -15.023 -37.562 -15.773 1 89.62 327 ALA B N 1
ATOM 4887 C CA . ALA B 1 327 ? -13.695 -38.156 -15.617 1 89.62 327 ALA B CA 1
ATOM 4888 C C . ALA B 1 327 ? -13.734 -39.344 -14.68 1 89.62 327 ALA B C 1
ATOM 4890 O O . ALA B 1 327 ? -12.773 -39.594 -13.945 1 89.62 327 ALA B O 1
ATOM 4891 N N . THR B 1 328 ? -14.867 -40.125 -14.727 1 93.69 328 THR B N 1
ATOM 4892 C CA . THR B 1 328 ? -15.031 -41.188 -13.734 1 93.69 328 THR B CA 1
ATOM 4893 C C . THR B 1 328 ? -15.164 -42.531 -14.414 1 93.69 328 THR B C 1
ATOM 4895 O O . THR B 1 328 ? -15.211 -43.594 -13.742 1 93.69 328 THR B O 1
ATOM 4898 N N . ALA B 1 329 ? -15.289 -42.531 -15.734 1 95.38 329 ALA B N 1
ATOM 4899 C CA . ALA B 1 329 ? -15.43 -43.844 -16.406 1 95.38 329 ALA B CA 1
ATOM 4900 C C . ALA B 1 329 ? -14.922 -43.75 -17.844 1 95.38 329 ALA B C 1
ATOM 4902 O O . ALA B 1 329 ? -14.883 -42.688 -18.438 1 95.38 329 ALA B O 1
ATOM 4903 N N . MET B 1 330 ? -14.516 -44.812 -18.406 1 95.31 330 MET B N 1
ATOM 4904 C CA . MET B 1 330 ? -14.164 -44.969 -19.812 1 95.31 330 MET B CA 1
ATOM 4905 C C . MET B 1 330 ? -14.547 -46.375 -20.297 1 95.31 330 MET B C 1
ATOM 4907 O O . MET B 1 330 ? -14.672 -47.281 -19.5 1 95.31 330 MET B O 1
ATOM 4911 N N . THR B 1 331 ? -14.844 -46.5 -21.531 1 94.56 331 THR B N 1
ATOM 4912 C CA . THR B 1 331 ? -15.172 -47.781 -22.141 1 94.56 331 THR B CA 1
ATOM 4913 C C . THR B 1 331 ? -14.062 -48.219 -23.094 1 94.56 331 THR B C 1
ATOM 4915 O O . THR B 1 331 ? -13.641 -47.438 -23.969 1 94.56 331 THR B O 1
ATOM 4918 N N . VAL B 1 332 ? -13.594 -49.406 -22.922 1 93.62 332 VAL B N 1
ATOM 4919 C CA . VAL B 1 332 ? -12.484 -49.906 -23.703 1 93.62 332 VAL B CA 1
ATOM 4920 C C . VAL B 1 332 ? -12.82 -51.312 -24.219 1 93.62 332 VAL B C 1
ATOM 4922 O O . VAL B 1 332 ? -13.617 -52.031 -23.594 1 93.62 332 VAL B O 1
ATOM 4925 N N . THR B 1 333 ? -12.305 -51.594 -25.375 1 90.19 333 THR B N 1
ATOM 4926 C CA . THR B 1 333 ? -12.297 -52.969 -25.859 1 90.19 333 THR B CA 1
ATOM 4927 C C . THR B 1 333 ? -11.047 -53.688 -25.375 1 90.19 333 THR B C 1
ATOM 4929 O O . THR B 1 333 ? -9.922 -53.25 -25.625 1 90.19 333 THR B O 1
ATOM 4932 N N . VAL B 1 334 ? -11.273 -54.75 -24.641 1 86.69 334 VAL B N 1
ATOM 4933 C CA . VAL B 1 334 ? -10.164 -55.5 -24.078 1 86.69 334 VAL B CA 1
ATOM 4934 C C . VAL B 1 334 ? -9.273 -56.031 -25.188 1 86.69 334 VAL B C 1
ATOM 4936 O O . VAL B 1 334 ? -9.758 -56.594 -26.172 1 86.69 334 VAL B O 1
ATOM 4939 N N . PRO B 1 335 ? -7.977 -55.781 -25.078 1 86 335 PRO B N 1
ATOM 4940 C CA . PRO B 1 335 ? -7.066 -56.281 -26.109 1 86 335 PRO B CA 1
ATOM 4941 C C . PRO B 1 335 ? -6.914 -57.812 -26.062 1 86 335 PRO B C 1
ATOM 4943 O O . PRO B 1 335 ? -7.395 -58.438 -25.141 1 86 335 PRO B O 1
ATOM 4946 N N . ASP B 1 336 ? -6.332 -58.281 -27.188 1 78.31 336 ASP B N 1
ATOM 4947 C CA . ASP B 1 336 ? -6.059 -59.719 -27.234 1 78.31 336 ASP B CA 1
ATOM 4948 C C . ASP B 1 336 ? -5.039 -60.125 -26.172 1 78.31 336 ASP B C 1
ATOM 4950 O O . ASP B 1 336 ? -3.896 -59.656 -26.203 1 78.31 336 ASP B O 1
ATOM 4954 N N . LEU B 1 337 ? -5.43 -60.875 -25.219 1 75.94 337 LEU B N 1
ATOM 4955 C CA . LEU B 1 337 ? -4.578 -61.25 -24.094 1 75.94 337 LEU B CA 1
ATOM 4956 C C . LEU B 1 337 ? -3.961 -62.625 -24.312 1 75.94 337 LEU B C 1
ATOM 4958 O O . LEU B 1 337 ? -3.424 -63.219 -23.391 1 75.94 337 LEU B O 1
ATOM 4962 N N . ALA B 1 338 ? -4.164 -63.094 -25.5 1 65.94 338 ALA B N 1
ATOM 4963 C CA . ALA B 1 338 ? -3.648 -64.438 -25.797 1 65.94 338 ALA B CA 1
ATOM 4964 C C . ALA B 1 338 ? -2.148 -64.5 -25.531 1 65.94 338 ALA B C 1
ATOM 4966 O O . ALA B 1 338 ? -1.637 -65.562 -25.141 1 65.94 338 ALA B O 1
ATOM 4967 N N . ALA B 1 339 ? -1.409 -63.312 -25.906 1 57.28 339 ALA B N 1
ATOM 4968 C CA . ALA B 1 339 ? 0.043 -63.344 -25.766 1 57.28 339 ALA B CA 1
ATOM 4969 C C . ALA B 1 339 ? 0.441 -63.188 -24.297 1 57.28 339 ALA B C 1
ATOM 4971 O O . ALA B 1 339 ? 1.618 -63.312 -23.953 1 57.28 339 ALA B O 1
ATOM 4972 N N . VAL B 1 340 ? -0.365 -62.75 -23.5 1 58 340 VAL B N 1
ATOM 4973 C CA . VAL B 1 340 ? 0.014 -62.562 -22.109 1 58 340 VAL B CA 1
ATOM 4974 C C . VAL B 1 340 ? 0.27 -63.906 -21.453 1 58 340 VAL B C 1
ATOM 4976 O O . VAL B 1 340 ? -0.621 -64.75 -21.391 1 58 340 VAL B O 1
ATOM 4979 N N . ALA B 1 341 ? 1.596 -64.312 -21.609 1 48.75 341 ALA B N 1
ATOM 4980 C CA . ALA B 1 341 ? 2.066 -65.562 -21.047 1 48.75 341 ALA B CA 1
ATOM 4981 C C . ALA B 1 341 ? 1.531 -65.75 -19.641 1 48.75 341 ALA B C 1
ATOM 4983 O O . ALA B 1 341 ? 1.634 -64.875 -18.781 1 48.75 341 ALA B O 1
ATOM 4984 N N . VAL B 1 342 ? 0.57 -66.438 -19.469 1 44.66 342 VAL B N 1
ATOM 4985 C CA . VAL B 1 342 ? 0.281 -66.938 -18.141 1 44.66 342 VAL B CA 1
ATOM 4986 C C . VAL B 1 342 ? 1.548 -67.562 -17.531 1 44.66 342 VAL B C 1
ATOM 4988 O O . VAL B 1 342 ? 2.432 -68 -18.266 1 44.66 342 VAL B O 1
ATOM 4991 N N . GLY B 1 343 ? 2.113 -67.125 -16.594 1 41.16 343 GLY B N 1
ATOM 4992 C CA . GLY B 1 343 ? 3.088 -68 -15.984 1 41.16 343 GLY B CA 1
ATOM 4993 C C . GLY B 1 343 ? 2.912 -69.438 -16.391 1 41.16 343 GLY B C 1
ATOM 4994 O O . GLY B 1 343 ? 1.833 -69.875 -16.828 1 41.16 343 GLY B O 1
ATOM 4995 N N . SER B 1 344 ? 4.117 -70.25 -16.516 1 35.44 344 SER B N 1
ATOM 4996 C CA . SER B 1 344 ? 4.398 -71.625 -16.859 1 35.44 344 SER B CA 1
ATOM 4997 C C . SER B 1 344 ? 3.309 -72.562 -16.344 1 35.44 344 SER B C 1
ATOM 4999 O O . SER B 1 344 ? 3.49 -73.75 -16.312 1 35.44 344 SER B O 1
ATOM 5001 N N . GLY B 1 345 ? 2.402 -72.438 -15.43 1 34.88 345 GLY B N 1
ATOM 5002 C CA . GLY B 1 345 ? 1.878 -73.75 -15.266 1 34.88 345 GLY B CA 1
ATOM 5003 C C . GLY B 1 345 ? 1.421 -74.375 -16.562 1 34.88 345 GLY B C 1
ATOM 5004 O O . GLY B 1 345 ? 1.245 -73.688 -17.578 1 34.88 345 GLY B O 1
ATOM 5005 N N . GLY B 1 346 ? 1.727 -75.75 -16.859 1 33.03 346 GLY B N 1
ATOM 5006 C CA . GLY B 1 346 ? 1.568 -76.812 -17.844 1 33.03 346 GLY B CA 1
ATOM 5007 C C . GLY B 1 346 ? 0.334 -76.625 -18.703 1 33.03 346 GLY B C 1
ATOM 5008 O O . GLY B 1 346 ? -0.089 -77.562 -19.375 1 33.03 346 GLY B O 1
ATOM 5009 N N . LEU B 1 347 ? -0.737 -75.938 -18.203 1 34.41 347 LEU B N 1
ATOM 5010 C CA . LEU B 1 347 ? -1.855 -76.25 -19.078 1 34.41 347 LEU B CA 1
ATOM 5011 C C . LEU B 1 347 ? -1.623 -75.75 -20.484 1 34.41 347 LEU B C 1
ATOM 5013 O O . LEU B 1 347 ? -0.86 -74.812 -20.688 1 34.41 347 LEU B O 1
ATOM 5017 N N . GLY B 1 348 ? -1.853 -76.5 -21.594 1 35.19 348 GLY B N 1
ATOM 5018 C CA . GLY B 1 348 ? -1.838 -76.312 -23.031 1 35.19 348 GLY B CA 1
ATOM 5019 C C . GLY B 1 348 ? -2.02 -74.875 -23.469 1 35.19 348 GLY B C 1
ATOM 5020 O O . GLY B 1 348 ? -2.23 -74 -22.625 1 35.19 348 GLY B O 1
ATOM 5021 N N . ALA B 1 349 ? -1.986 -74.625 -24.797 1 40 349 ALA B N 1
ATOM 5022 C CA . ALA B 1 349 ? -2.053 -73.375 -25.578 1 40 349 ALA B CA 1
ATOM 5023 C C . ALA B 1 349 ? -3.096 -72.438 -25.016 1 40 349 ALA B C 1
ATOM 5025 O O . ALA B 1 349 ? -3.535 -71.5 -25.703 1 40 349 ALA B O 1
ATOM 5026 N N . ALA B 1 350 ? -3.924 -72.812 -24.031 1 39.41 350 ALA B N 1
ATOM 5027 C CA . ALA B 1 350 ? -5.215 -72.25 -23.625 1 39.41 350 ALA B CA 1
ATOM 5028 C C . ALA B 1 350 ? -5.074 -70.812 -23.172 1 39.41 350 ALA B C 1
ATOM 5030 O O . ALA B 1 350 ? -3.984 -70.375 -22.812 1 39.41 350 ALA B O 1
ATOM 5031 N N . VAL B 1 351 ? -6.297 -70 -23.406 1 44.19 351 VAL B N 1
ATOM 5032 C CA . VAL B 1 351 ? -6.824 -68.688 -23.016 1 44.19 351 VAL B CA 1
ATOM 5033 C C . VAL B 1 351 ? -6.418 -68.375 -21.578 1 44.19 351 VAL B C 1
ATOM 5035 O O . VAL B 1 351 ? -6.34 -69.25 -20.734 1 44.19 351 VAL B O 1
ATOM 5038 N N . TYR B 1 352 ? -5.773 -67.312 -21.391 1 48 352 TYR B N 1
ATOM 5039 C CA . TYR B 1 352 ? -5.484 -66.75 -20.078 1 48 352 TYR B CA 1
ATOM 5040 C C . TYR B 1 352 ? -6.645 -67 -19.109 1 48 352 TYR B C 1
ATOM 5042 O O . TYR B 1 352 ? -7.781 -66.562 -19.391 1 48 352 TYR B O 1
ATOM 5050 N N . ALA B 1 353 ? -6.715 -68.125 -18.188 1 58.12 353 ALA B N 1
ATOM 5051 C CA . ALA B 1 353 ? -7.676 -68.125 -17.094 1 58.12 353 ALA B CA 1
ATOM 5052 C C . ALA B 1 353 ? -7.023 -67.625 -15.797 1 58.12 353 ALA B C 1
ATOM 5054 O O . ALA B 1 353 ? -5.938 -68.062 -15.43 1 58.12 353 ALA B O 1
ATOM 5055 N N . GLY B 1 354 ? -7.086 -66.438 -15.32 1 69.69 354 GLY B N 1
ATOM 5056 C CA . GLY B 1 354 ? -6.625 -65.875 -14.062 1 69.69 354 GLY B CA 1
ATOM 5057 C C . GLY B 1 354 ? -6.977 -64.438 -13.906 1 69.69 354 GLY B C 1
ATOM 5058 O O . GLY B 1 354 ? -7.793 -63.906 -14.664 1 69.69 354 GLY B O 1
ATOM 5059 N N . VAL B 1 355 ? -6.625 -63.969 -12.703 1 75.12 355 VAL B N 1
ATOM 5060 C CA . VAL B 1 355 ? -6.855 -62.562 -12.375 1 75.12 355 VAL B CA 1
ATOM 5061 C C . VAL B 1 355 ? -5.598 -61.75 -12.672 1 75.12 355 VAL B C 1
ATOM 5063 O O . VAL B 1 355 ? -4.484 -62.188 -12.367 1 75.12 355 VAL B O 1
ATOM 5066 N N . CYS B 1 356 ? -5.727 -60.812 -13.523 1 80 356 CYS B N 1
ATOM 5067 C CA . CYS B 1 356 ? -4.617 -59.906 -13.805 1 80 356 CYS B CA 1
ATOM 5068 C C . CYS B 1 356 ? -5.031 -58.469 -13.609 1 80 356 CYS B C 1
ATOM 5070 O O . CYS B 1 356 ? -6.223 -58.156 -13.57 1 80 356 CYS B O 1
ATOM 5072 N N . PRO B 1 357 ? -4.059 -57.562 -13.445 1 87.62 357 PRO B N 1
ATOM 5073 C CA . PRO B 1 357 ? -4.41 -56.188 -13.133 1 87.62 357 PRO B CA 1
ATOM 5074 C C . PRO B 1 357 ? -4.738 -55.375 -14.375 1 87.62 357 PRO B C 1
ATOM 5076 O O . PRO B 1 357 ? -4.215 -55.625 -15.453 1 87.62 357 PRO B O 1
ATOM 5079 N N . VAL B 1 358 ? -5.617 -54.438 -14.219 1 89.06 358 VAL B N 1
ATOM 5080 C CA . VAL B 1 358 ? -5.855 -53.344 -15.141 1 89.06 358 VAL B CA 1
ATOM 5081 C C . VAL B 1 358 ? -5.25 -52.062 -14.586 1 89.06 358 VAL B C 1
ATOM 5083 O O . VAL B 1 358 ? -5.512 -51.688 -13.438 1 89.06 358 VAL B O 1
ATOM 5086 N N . THR B 1 359 ? -4.387 -51.406 -15.352 1 92.75 359 THR B N 1
ATOM 5087 C CA . THR B 1 359 ? -3.75 -50.156 -14.914 1 92.75 359 THR B CA 1
ATOM 5088 C C . THR B 1 359 ? -4.051 -49.031 -15.891 1 92.75 359 THR B C 1
ATOM 5090 O O . THR B 1 359 ? -4.141 -49.25 -17.094 1 92.75 359 THR B O 1
ATOM 5093 N N . VAL B 1 360 ? -4.348 -47.938 -15.375 1 93.12 360 VAL B N 1
ATOM 5094 C CA . VAL B 1 360 ? -4.543 -46.688 -16.109 1 93.12 360 VAL B CA 1
ATOM 5095 C C . VAL B 1 360 ? -3.383 -45.719 -15.828 1 93.12 360 VAL B C 1
ATOM 5097 O O . VAL B 1 360 ? -3.088 -45.438 -14.664 1 93.12 360 VAL B O 1
ATOM 5100 N N . THR B 1 361 ? -2.688 -45.281 -16.812 1 91.88 361 THR B N 1
ATOM 5101 C CA . THR B 1 361 ? -1.514 -44.438 -16.656 1 91.88 361 THR B CA 1
ATOM 5102 C C . THR B 1 361 ? -1.727 -43.094 -17.344 1 91.88 361 THR B C 1
ATOM 5104 O O . THR B 1 361 ? -2.07 -43.031 -18.516 1 91.88 361 THR B O 1
ATOM 5107 N N . ASP B 1 362 ? -1.679 -42 -16.547 1 90.31 362 ASP B N 1
ATOM 5108 C CA . ASP B 1 362 ? -1.461 -40.688 -17.109 1 90.31 362 ASP B CA 1
ATOM 5109 C C . ASP B 1 362 ? -0.008 -40.5 -17.547 1 90.31 362 ASP B C 1
ATOM 5111 O O . ASP B 1 362 ? 0.869 -40.25 -16.719 1 90.31 362 ASP B O 1
ATOM 5115 N N . VAL B 1 363 ? 0.232 -40.594 -18.875 1 85.06 363 VAL B N 1
ATOM 5116 C CA . VAL B 1 363 ? 1.587 -40.625 -19.422 1 85.06 363 VAL B CA 1
ATOM 5117 C C . VAL B 1 363 ? 2.232 -39.25 -19.266 1 85.06 363 VAL B C 1
ATOM 5119 O O . VAL B 1 363 ? 3.424 -39.125 -18.969 1 85.06 363 VAL B O 1
ATOM 5122 N N . LEU B 1 364 ? 1.416 -38.188 -19.344 1 80.38 364 LEU B N 1
ATOM 5123 C CA . LEU B 1 364 ? 1.908 -36.812 -19.281 1 80.38 364 LEU B CA 1
ATOM 5124 C C . LEU B 1 364 ? 2.369 -36.469 -17.859 1 80.38 364 LEU B C 1
ATOM 5126 O O . LEU B 1 364 ? 3.281 -35.656 -17.672 1 80.38 364 LEU B O 1
ATOM 5130 N N . ALA B 1 365 ? 1.756 -37.062 -16.891 1 82.19 365 ALA B N 1
ATOM 5131 C CA . ALA B 1 365 ? 2.107 -36.844 -15.492 1 82.19 365 ALA B CA 1
ATOM 5132 C C . ALA B 1 365 ? 2.967 -37.969 -14.938 1 82.19 365 ALA B C 1
ATOM 5134 O O . ALA B 1 365 ? 3.416 -37.906 -13.789 1 82.19 365 ALA B O 1
ATOM 5135 N N . SER B 1 366 ? 3.209 -39 -15.766 1 79.88 366 SER B N 1
ATOM 5136 C CA . SER B 1 366 ? 3.957 -40.188 -15.367 1 79.88 366 SER B CA 1
ATOM 5137 C C . SER B 1 366 ? 3.363 -40.812 -14.109 1 79.88 366 SER B C 1
ATOM 5139 O O . SER B 1 366 ? 4.086 -41.062 -13.148 1 79.88 366 SER B O 1
ATOM 5141 N N . GLN B 1 367 ? 2.057 -40.938 -14.164 1 85.62 367 GLN B N 1
ATOM 5142 C CA . GLN B 1 367 ? 1.353 -41.562 -13.031 1 85.62 367 GLN B CA 1
ATOM 5143 C C . GLN B 1 367 ? 0.513 -42.75 -13.477 1 85.62 367 GLN B C 1
ATOM 5145 O O . GLN B 1 367 ? -0.187 -42.688 -14.484 1 85.62 367 GLN B O 1
ATOM 5150 N N . THR B 1 368 ? 0.604 -43.75 -12.719 1 89 368 THR B N 1
ATOM 5151 C CA . THR B 1 368 ? -0.169 -44.969 -12.992 1 89 368 THR B CA 1
ATOM 5152 C C . THR B 1 368 ? -1.1 -45.281 -11.82 1 89 368 THR B C 1
ATOM 5154 O O . THR B 1 368 ? -0.738 -45.094 -10.656 1 89 368 THR B O 1
ATOM 5157 N N . SER B 1 369 ? -2.203 -45.781 -12.055 1 90.5 369 SER B N 1
ATOM 5158 C CA . SER B 1 369 ? -3.168 -46.156 -11.023 1 90.5 369 SER B CA 1
ATOM 5159 C C . SER B 1 369 ? -2.641 -47.281 -10.156 1 90.5 369 SER B C 1
ATOM 5161 O O . SER B 1 369 ? -1.966 -48.188 -10.656 1 90.5 369 SER B O 1
ATOM 5163 N N . PRO B 1 370 ? -2.945 -47.219 -8.883 1 85.25 370 PRO B N 1
ATOM 5164 C CA . PRO B 1 370 ? -2.57 -48.344 -8.039 1 85.25 370 PRO B CA 1
ATOM 5165 C C . PRO B 1 370 ? -3.338 -49.625 -8.391 1 85.25 370 PRO B C 1
ATOM 5167 O O . PRO B 1 370 ? -4.453 -49.531 -8.914 1 85.25 370 PRO B O 1
ATOM 5170 N N . ILE B 1 371 ? -2.713 -50.75 -8.18 1 85.81 371 ILE B N 1
ATOM 5171 C CA . ILE B 1 371 ? -3.371 -52.031 -8.367 1 85.81 371 ILE B CA 1
ATOM 5172 C C . ILE B 1 371 ? -4.152 -52.406 -7.105 1 85.81 371 ILE B C 1
ATOM 5174 O O . ILE B 1 371 ? -3.578 -52.5 -6.02 1 85.81 371 ILE B O 1
ATOM 5178 N N . THR B 1 372 ? -5.367 -52.5 -7.152 1 86.19 372 THR B N 1
ATOM 5179 C CA . THR B 1 372 ? -6.258 -52.906 -6.07 1 86.19 372 THR B CA 1
ATOM 5180 C C . THR B 1 372 ? -7.148 -54.062 -6.512 1 86.19 372 THR B C 1
ATOM 5182 O O . THR B 1 372 ? -7.102 -54.5 -7.668 1 86.19 372 THR B O 1
ATOM 5185 N N . ALA B 1 373 ? -7.965 -54.594 -5.59 1 84.94 373 ALA B N 1
ATOM 5186 C CA . ALA B 1 373 ? -8.898 -55.656 -5.934 1 84.94 373 ALA B CA 1
ATOM 5187 C C . ALA B 1 373 ? -9.891 -55.188 -7 1 84.94 373 ALA B C 1
ATOM 5189 O O . ALA B 1 373 ? -10.32 -56 -7.84 1 84.94 373 ALA B O 1
ATOM 5190 N N . ALA B 1 374 ? -10.109 -53.938 -7.027 1 88.25 374 ALA B N 1
ATOM 5191 C CA . ALA B 1 374 ? -11.086 -53.375 -7.957 1 88.25 374 ALA B CA 1
ATOM 5192 C C . ALA B 1 374 ? -10.523 -53.312 -9.375 1 88.25 374 ALA B C 1
ATOM 5194 O O . ALA B 1 374 ? -11.281 -53.188 -10.344 1 88.25 374 ALA B O 1
ATOM 5195 N N . SER B 1 375 ? -9.234 -53.375 -9.492 1 89.25 375 SER B N 1
ATOM 5196 C CA . SER B 1 375 ? -8.609 -53.25 -10.812 1 89.25 375 SER B CA 1
ATOM 5197 C C . SER B 1 375 ? -8.242 -54.594 -11.383 1 89.25 375 SER B C 1
ATOM 5199 O O . SER B 1 375 ? -7.5 -54.688 -12.359 1 89.25 375 SER B O 1
ATOM 5201 N N . HIS B 1 376 ? -8.742 -55.625 -10.758 1 84.75 376 HIS B N 1
ATOM 5202 C CA . HIS B 1 376 ? -8.43 -56.969 -11.227 1 84.75 376 HIS B CA 1
ATOM 5203 C C . HIS B 1 376 ? -9.398 -57.406 -12.312 1 84.75 376 HIS B C 1
ATOM 5205 O O . HIS B 1 376 ? -10.617 -57.312 -12.141 1 84.75 376 HIS B O 1
ATOM 5211 N N . TYR B 1 377 ? -8.844 -57.844 -13.367 1 82.88 377 TYR B N 1
ATOM 5212 C CA . TYR B 1 377 ? -9.594 -58.406 -14.484 1 82.88 377 TYR B CA 1
ATOM 5213 C C . TYR B 1 377 ? -9.5 -59.906 -14.5 1 82.88 377 TYR B C 1
ATOM 5215 O O . TYR B 1 377 ? -8.398 -60.469 -14.445 1 82.88 377 TYR B O 1
ATOM 5223 N N . THR B 1 378 ? -10.664 -60.531 -14.5 1 76.75 378 THR B N 1
ATOM 5224 C CA . THR B 1 378 ? -10.695 -62 -14.508 1 76.75 378 THR B CA 1
ATOM 5225 C C . THR B 1 378 ? -10.867 -62.531 -15.93 1 76.75 378 THR B C 1
ATOM 5227 O O . THR B 1 378 ? -11.828 -62.188 -16.609 1 76.75 378 THR B O 1
ATOM 5230 N N . VAL B 1 379 ? -9.883 -63.25 -16.328 1 69.5 379 VAL B N 1
ATOM 5231 C CA . VAL B 1 379 ? -9.977 -63.938 -17.609 1 69.5 379 VAL B CA 1
ATOM 5232 C C . VAL B 1 379 ? -10.422 -65.375 -17.391 1 69.5 379 VAL B C 1
ATOM 5234 O O . VAL B 1 379 ? -9.82 -66.125 -16.594 1 69.5 379 VAL B O 1
ATOM 5237 N N . VAL B 1 380 ? -11.586 -65.688 -17.844 1 60.91 380 VAL B N 1
ATOM 5238 C CA . VAL B 1 380 ? -12.055 -67.062 -17.688 1 60.91 380 VAL B CA 1
ATOM 5239 C C . VAL B 1 380 ? -11.719 -67.875 -18.938 1 60.91 380 VAL B C 1
ATOM 5241 O O . VAL B 1 380 ? -11.711 -67.312 -20.047 1 60.91 380 VAL B O 1
ATOM 5244 N N . ASN B 1 381 ? -11.023 -68.938 -18.781 1 53.81 381 ASN B N 1
ATOM 5245 C CA . ASN B 1 381 ? -10.82 -69.875 -19.875 1 53.81 381 ASN B CA 1
ATOM 5246 C C . ASN B 1 381 ? -12.141 -70.438 -20.375 1 53.81 381 ASN B C 1
ATOM 5248 O O . ASN B 1 381 ? -13.023 -70.812 -19.578 1 53.81 381 ASN B O 1
ATOM 5252 N N . GLU B 1 382 ? -12.5 -70.062 -21.531 1 48.5 382 GLU B N 1
ATOM 5253 C CA . GLU B 1 382 ? -13.477 -71.062 -22.031 1 48.5 382 GLU B CA 1
ATOM 5254 C C . GLU B 1 382 ? -12.781 -72.25 -22.641 1 48.5 382 GLU B C 1
ATOM 5256 O O . GLU B 1 382 ? -11.75 -72.125 -23.297 1 48.5 382 GLU B O 1
#

Sequence (764 aa):
MHIAIPSRRLGGTAVAAGALAATLVGVLLPAPAQAADLVGTIATSPTSGKLAALTAKQVITLTVSGAGVPALSEDNVASVDLGACTAIATYVVQSATVISVKTPNTCAVAAAADIVINFVNGDKLKKTGGVTFVGAPAILATAAERPVINDNSVSIADVTKQARRFSTGGGQVVRIKALSTYAFDPRSTAGLAASMGGKPGTNIKVYADEDGTTPLGTSTAGSVGNSMTFTTASGMVAGDNTVTISQDGVSKSFLVADTGIAIVSAPTVTGLSVPAGRANATNISTVISGTNFPTVLADLKDPAKWSVKFCGVEVAPAGFTASTTTATAMTVTVPDLAAVAVGSGGLGAAVYAGVCPVTVTDVLASQTSPITAASHYTVVNEMHIAIPSRRLGGTAVAAGALAATLVGVLLPAPAQAADLVGTIATSPTSGKLAALTAKQVITLTVSGAGVPALSEDNVASVDLGACTAIATYVVQSATVISVKTPNTCAVAAAADIVINFVNGDKLKKTGGVTFVGAPAILATAAERPVINDNSVSIADVTKQARRFSTGGGQVVRIKALSTYAFDPRSTAGLAASMGGKPGTNIKVYADEDGTTPLGTSTAGSVGNSMTFTTASGMVAGDNTVTISQDGVSKSFLVADTGIAIVSAPTVTGLSVPAGRANATNISTVISGTNFPTVLADLKDPAKWSVKFCGVEVAPAGFTASTTTATAMTVTVPDLAAVAVGSGGLGAAVYAGVCPVTVTDVLASQTSPITAASHYTVVNE

Secondary structure (DSSP, 8-state):
------------------------------------EE--EEEEESTT-EEETT-TT-EEEEEEE-TTSPPP-TTTEEEEEETTEEEE--EEE-SSSEEEEE--S----EEEEEEEEEETTS-EEEEEEEEEEEPPP-B--TTTS-SEEEGGGTT-SSGGGS--EEETT--PEEEEEBPTT--B--SGGGT-EEEETTEEPEEEEEESSTT--SBPPSSSTT--BSEEEEEPPSS--TT---EEEEETTEEEEE-HHHH--EEEPPPEEEEEEPPTT-TT-TT-EEEEEEES--S-HHHHT-TTTEEEEETTEEPPGGGEEEE-TTSSEEEEEPP--TTS---S-S--S----EEEEEEEEETTTTEE----GGGEEEE---/------------------------------------EE--EEEEESTT-EEETT-TT-EEEEEEE-TTSPPP-TTTEEEEEETTEEEE--EEE-SSSEEEEE--S----EEEEEEEEEETTS-EEEEEEEEEEEPPP-B--TTTS-SEEEGGGTT-SSGGGS--EEETT--PEEEEEBPTT--B--SGGGT-EEEETTEEPEEEEEESSTT--SBPPSSSTT--BSEEEEEPPSS--TT---EEEEETTEEEEE-HHHH--EEEPPPEEEEEEPPTT-TT-TT-EEEEEEES--S-HHHHT-TTTEEEEETTEEPPGGGEEEE-TTSSEEEEEPP--TTS---S-S--S----EEEEEEEEETTTTEE----GGGEEEE---

Nearest PDB structures (foldseek):
  8avd-assembly1_F  TM=2.610E-01  e=2.005E-04  Mus musculus
  4liq-assembly1_E  TM=2.180E-01  e=1.209E-04  Homo sapiens
  8ave-assembly1_B  TM=2.530E-01  e=5.216E-04  Homo sapiens
  8fe3-assembly1_L  TM=2.698E-01  e=3.951E-03  Mus musculus
  1nsn-assembly1_L  TM=2.835E-01  e=6.933E-03  Mus musculus

Foldseek 3Di:
DPDPPPPDPPPPPPPPPPPPPPPPPPPPPPDLPPAEAFDWDKAKVVRLQEEAALDWFTKIKIFIDDPRDWFDDLQFWQAKDDFVRPRQNQKDDPTRGMIMGTDGSHGHFDFQAKIWTATPSGYIYIDGSNHGHDHEFAFDFVVVAQQKAFLVQLPPPPRVLGFQEAEQQWFTKMKGFGDPVDWAQLAVQFVKWKAFLPHTWAPKFAAAESSGDDTDDRPDPPPTHGMMMTTYDGRHDQNRHWMWIGTNHYIDIDHCNGRVHGYFYFKAFQAKDWDPPPLQDQFTKMKTFTAPADQDLVQCLDVQFKWKDDLNHTFHSVQWDDHHNRRTMTIGGHHDCLPNDDPPDDDPSWGDADWGFMKMAGNSHRHIYDTDPRRIRGNHTD/DPPPPPDPPPPPPPPPPPPPPPPPPPPPPPDLPPAEADDWDWAKVVRLQEEAALDWFTKIKIFIDDPRDWFDDLQFWQAKDDFVRPRQNQKDDPTRGMIMGTDGSHGHFDFQAKIWTATPSNYIYIDGSNHGHDHEFAFDFVVVAQQKAFLVQLPPPPRVLGFQEAEQQWFTKMKGFGDPVDWAQLAVQFVKWKAFLPHTWAPKFAAAESSGDDTDDRPDPPPTHGMMMTTYDGRHDQNRHKMWIGTNHYIDIDHCNGRVHGYFYFKAFQ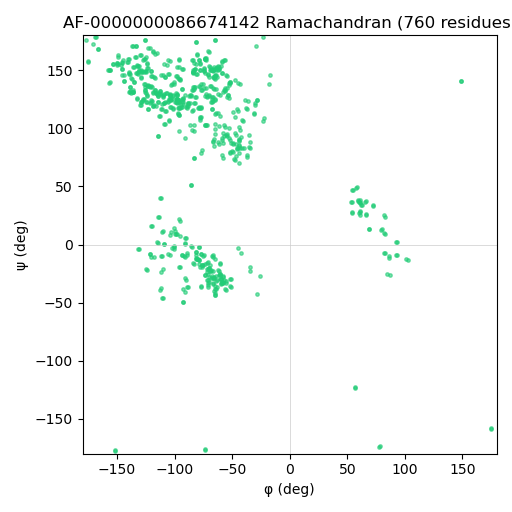AKDWDPPPLQDQFTKMKTFTAPADQDLVQCLDVQFKWKDDLNHTFHSVQWDDHHNRRTMTIGGHHDCLPNDDPPDPDPSWGDAAWGFMKMAGNSHRHIYDTDPRRIRGNHTD

Solvent-accessible surface area (backbone atoms only — not comparable to full-atom values): 40641 Å² total; per-residue (Å²): 137,84,80,81,76,80,81,80,79,80,78,76,77,78,76,75,76,72,73,73,72,72,69,76,74,68,75,73,63,78,74,70,73,72,56,44,81,46,63,56,48,65,46,48,40,60,77,83,23,52,38,38,18,53,32,57,62,42,70,42,35,38,40,51,49,48,93,69,48,76,69,48,37,63,82,47,48,58,27,33,24,54,44,89,37,58,71,40,66,48,56,48,60,76,40,54,40,32,35,38,37,39,40,58,52,75,36,58,64,42,70,69,20,38,30,34,44,33,31,64,74,52,31,33,42,62,29,80,57,46,31,25,29,37,75,47,72,49,55,32,55,42,88,85,38,59,17,33,27,25,44,91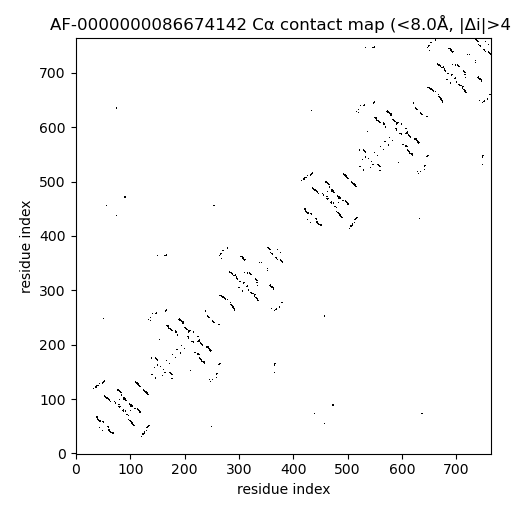,29,55,79,45,80,58,52,88,70,38,20,33,36,36,45,26,70,32,71,43,48,38,29,38,28,35,22,92,95,35,67,49,42,52,31,74,89,31,51,59,46,45,24,41,46,82,38,62,40,42,81,72,43,27,13,63,39,74,72,51,86,60,67,54,57,53,77,54,87,84,47,49,12,26,14,35,34,29,26,43,41,67,77,43,46,59,81,39,38,33,39,34,36,29,40,70,74,28,62,38,75,38,46,42,91,46,36,62,43,43,39,40,66,63,29,41,50,65,30,68,51,66,62,85,93,47,52,55,48,58,68,34,67,30,38,42,31,34,38,65,44,64,50,45,52,71,48,58,41,30,72,77,42,21,46,44,23,53,56,80,43,63,47,52,47,84,25,53,75,45,44,28,82,80,10,34,37,35,32,33,28,43,50,75,51,75,76,45,71,58,73,76,74,79,74,72,96,66,59,49,60,46,75,33,50,38,38,43,28,38,49,39,43,72,28,60,22,67,82,46,82,37,19,49,43,64,29,41,52,125,138,83,80,79,77,80,79,80,77,79,78,76,77,79,75,76,75,73,75,73,70,70,69,75,74,68,76,73,62,78,71,70,73,71,57,42,80,46,64,55,47,66,46,50,41,59,76,82,22,53,36,36,18,55,34,57,62,42,71,41,36,36,40,51,49,49,93,67,49,75,69,48,38,63,81,47,47,58,27,35,25,54,43,90,37,59,71,39,66,46,57,48,61,79,40,53,40,32,36,36,37,41,41,59,54,72,36,56,66,41,70,68,20,38,29,33,44,32,30,66,75,51,30,32,41,61,31,82,55,47,33,25,28,38,76,46,73,48,56,32,57,43,88,85,37,62,16,36,27,25,45,91,29,55,82,46,82,56,52,89,70,38,21,34,36,37,45,25,70,32,71,44,48,37,30,38,26,34,22,93,93,32,66,47,43,53,30,73,88,30,51,59,46,46,25,41,47,83,37,63,41,43,80,71,44,26,13,64,38,75,70,50,83,61,66,53,56,51,78,54,84,86,49,48,11,26,13,36,35,27,26,44,38,69,78,43,48,60,82,38,40,34,38,34,36,29,41,70,74,25,62,38,75,39,46,41,91,46,36,61,43,43,39,41,65,63,28,42,50,65,31,66,50,65,65,84,95,46,52,55,48,61,68,34,67,29,38,43,30,33,39,65,44,62,49,45,52,70,48,58,41,30,73,74,41,21,46,41,24,52,54,80,42,63,46,51,47,85,24,53,76,43,44,27,83,81,11,34,36,37,32,33,28,44,51,75,50,72,75,45,71,59,73,78,71,83,71,67,97,68,58,46,60,46,75,34,49,39,39,44,27,38,49,39,44,72,29,58,22,66,81,48,84,38,19,48,42,64,28,41,54,121

Radius of gyration: 43.42 Å; Cα contacts (8 Å, |Δi|>4): 1862; chains: 2; bounding box: 70×172×139 Å

Organism: NCBI:txid175570

pLDDT: mean 82.78, std 20.05, range [24.42, 98.31]